Protein AF-A0A412HZV3-F1 (afdb_monomer_lite)

Sequence (545 aa):
MVMCNVIRYVNICVKTSKKTRLRAMALFFMLKNCYNSARKAYDFMKKQKYNVKDLTLAYFQKKSKLYRAGGYKYATPLKRSVADYQNHFFAFLMDINICLLPVYIWVIEFLLIMCGLIPPHFFDLLFYLMFALLFVSSVLLLAFFTARTNGQSFGYAMMDLKLVNRSKKEAMPLQLILRQALGFGLPLMILGFFFQVPGVIAWWVLNGIVVLITPNQQTLFDLIFGLVTVNEPDQDIRFEVKQEPEKEELTITPIDLHIRSNYSDDGYYDVEELFKQAKENKLEVISITDHNCARANAAAMRFSSLYNIQYIPGVEIDAQYKRMRVRILGYYIDWTNEVFEVLEQNSLKREKELSMERVQKFENYSGIRIDVNSLISNSRFQTITPNEITKMVFHNERTRLLPFVKKYIDGCESESVAMARFESDVFGKNGPCYVKASYPSAQAVINAIHNAGGIAVLSSWHLDYISDEVLEEIVDLGMDGVECFSNDIHEQTVAAALKIVSQRKLFVSCGSDYHGPTKPKYHMGVSNCPQKALPLVRILTKAAK

Secondary structure (DSSP, 8-state):
-HHHHHHHHHHHHHSS-TTSHHHHHHHHHHHHHH-S-HHHHHHHHHHS---HHHHHHHHHHHHHHHIIIIIHHH-EEPPS-HHHHHHHHHHHHHHHHHHTHHHHHHHHHHHHHHTTSS-GGGHHHHHHHHHHHHHIIIIIIHHHHHHHTTS--HHHHHTTEEEEETTSSBPPHHHHHHHHIIIIIHHHHHHHHHHHHHHHHHHHHHHHHHHHHSTT---HHHHHHTEEEEEPPP--------PPP--------SEEEEE--TTSSS--S-HHHHHHHHHHTT-SEEEE--BT--THHHHHHHHHHHHT-EE--EEEEEEEETTEEEEEEEES--TTSHHHHHHHHHHHHHHHHHHHHHHHHHHHHH-PPP-HHHHHTT-TT----HHHHHHHHHH-HHHHTSHHHHHHHHHSSSHHHHHHHHHHHHHSTT-TT-------BHHHHHHHHHHTT-EEEE-STTGGGS-HHHHHHHHTTT--EEEEE-SS--HHHHHHHHHHHHHHT-EEEE---B-GGGSTT--TT-----TTTHHHHHHHTT---

pLDDT: mean 85.68, std 16.93, range [24.67, 98.44]

Structure (mmCIF, N/CA/C/O backbone):
data_AF-A0A412HZV3-F1
#
_entry.id   AF-A0A412HZV3-F1
#
loop_
_atom_site.group_PDB
_atom_site.id
_atom_site.type_symbol
_atom_site.label_atom_id
_atom_site.label_alt_id
_atom_site.label_comp_id
_atom_site.label_asym_id
_atom_site.label_entity_id
_atom_site.label_seq_id
_atom_site.pdbx_PDB_ins_code
_atom_site.Cartn_x
_atom_site.Cartn_y
_atom_site.Cartn_z
_atom_site.occupancy
_atom_site.B_iso_or_equiv
_atom_site.auth_seq_id
_atom_site.auth_comp_id
_atom_site.auth_asym_id
_atom_site.auth_atom_id
_atom_site.pdbx_PDB_model_num
ATOM 1 N N . MET A 1 1 ? 58.756 2.452 -15.375 1.00 31.48 1 MET A N 1
ATOM 2 C CA . MET A 1 1 ? 57.759 2.442 -14.274 1.00 31.48 1 MET A CA 1
ATOM 3 C C . MET A 1 1 ? 56.375 1.925 -14.695 1.00 31.48 1 MET A C 1
ATOM 5 O O . MET A 1 1 ? 55.764 1.202 -13.922 1.00 31.48 1 MET A O 1
ATOM 9 N N . VAL A 1 2 ? 55.903 2.193 -15.922 1.00 28.59 2 VAL A N 1
ATOM 10 C CA . VAL A 1 2 ? 54.612 1.680 -16.444 1.00 28.59 2 VAL A CA 1
ATOM 11 C C . VAL A 1 2 ? 54.657 0.179 -16.795 1.00 28.59 2 VAL A C 1
ATOM 13 O O . VAL A 1 2 ? 53.720 -0.550 -16.486 1.00 28.59 2 VAL A O 1
ATOM 16 N N . MET A 1 3 ? 55.784 -0.332 -17.303 1.00 24.67 3 MET A N 1
ATOM 17 C CA . MET A 1 3 ? 55.954 -1.766 -17.615 1.00 24.67 3 MET A CA 1
ATOM 18 C C . MET A 1 3 ? 55.964 -2.673 -16.363 1.00 24.67 3 MET A C 1
ATOM 20 O O . MET A 1 3 ? 55.422 -3.774 -16.397 1.00 24.67 3 MET A O 1
ATOM 24 N N . CYS A 1 4 ? 56.467 -2.185 -15.217 1.00 26.58 4 CYS A N 1
ATOM 25 C CA . CYS A 1 4 ? 56.384 -2.907 -13.935 1.00 26.58 4 CYS A CA 1
ATOM 26 C C . CYS A 1 4 ? 54.949 -3.004 -13.397 1.00 26.58 4 CYS A C 1
ATOM 28 O O . CYS A 1 4 ? 54.614 -3.983 -12.731 1.00 26.58 4 CYS A O 1
ATOM 30 N N . ASN A 1 5 ? 54.087 -2.030 -13.710 1.00 32.56 5 ASN A N 1
ATOM 31 C CA . ASN A 1 5 ? 52.671 -2.092 -13.350 1.00 32.56 5 ASN A CA 1
ATOM 32 C C . ASN A 1 5 ? 51.910 -3.066 -14.256 1.00 32.56 5 ASN A C 1
ATOM 34 O O . ASN A 1 5 ? 51.100 -3.831 -13.750 1.00 32.56 5 ASN A O 1
ATOM 38 N N . VAL A 1 6 ? 52.240 -3.152 -15.547 1.00 32.84 6 VAL A N 1
ATOM 39 C CA . VAL A 1 6 ? 51.644 -4.154 -16.449 1.00 32.84 6 VAL A CA 1
ATOM 40 C C . VAL A 1 6 ? 52.010 -5.586 -16.018 1.00 32.84 6 VAL A C 1
ATOM 42 O O . VAL A 1 6 ? 51.132 -6.441 -15.933 1.00 32.84 6 VAL A O 1
ATOM 45 N N . ILE A 1 7 ? 53.262 -5.844 -15.618 1.00 29.97 7 ILE A N 1
ATOM 46 C CA . ILE A 1 7 ? 53.707 -7.172 -15.143 1.00 29.97 7 ILE A CA 1
ATOM 47 C C . ILE A 1 7 ? 53.114 -7.528 -13.762 1.00 29.97 7 ILE A C 1
ATOM 49 O O . ILE A 1 7 ? 52.729 -8.679 -13.532 1.00 29.97 7 ILE A O 1
ATOM 53 N N . ARG A 1 8 ? 52.944 -6.555 -12.848 1.00 31.34 8 ARG A N 1
ATOM 54 C CA . ARG A 1 8 ? 52.188 -6.768 -11.592 1.00 31.34 8 ARG A CA 1
ATOM 55 C C . ARG A 1 8 ? 50.710 -7.087 -11.852 1.00 31.34 8 ARG A C 1
ATOM 57 O O . ARG A 1 8 ? 50.146 -7.914 -11.141 1.00 31.34 8 ARG A O 1
ATOM 64 N N . TYR A 1 9 ? 50.103 -6.491 -12.878 1.00 37.16 9 TYR A N 1
ATOM 65 C CA . TYR A 1 9 ? 48.701 -6.719 -13.245 1.00 37.16 9 TYR A CA 1
ATOM 66 C C . TYR A 1 9 ? 48.462 -8.068 -13.941 1.00 37.16 9 TYR A C 1
ATOM 68 O O . TYR A 1 9 ? 47.462 -8.729 -13.651 1.00 37.16 9 TYR A O 1
ATOM 76 N N . VAL A 1 10 ? 49.400 -8.545 -14.768 1.00 33.38 10 VAL A N 1
ATOM 77 C CA . VAL A 1 10 ? 49.342 -9.911 -15.320 1.00 33.38 10 VAL A CA 1
ATOM 78 C C . VAL A 1 10 ? 49.437 -10.952 -14.193 1.00 33.38 10 VAL A C 1
ATOM 80 O O . VAL A 1 10 ? 48.640 -11.889 -14.161 1.00 33.38 10 VAL A O 1
ATOM 83 N N . ASN A 1 11 ? 50.303 -10.745 -13.193 1.00 29.62 11 ASN A N 1
ATOM 84 C CA . ASN A 1 11 ? 50.452 -11.667 -12.057 1.00 29.62 11 ASN A CA 1
ATOM 85 C C . ASN A 1 11 ? 49.219 -11.757 -11.133 1.00 29.62 11 ASN A C 1
ATOM 87 O O . ASN A 1 11 ? 48.955 -12.819 -10.567 1.00 29.62 11 ASN A O 1
ATOM 91 N N . ILE A 1 12 ? 48.421 -10.692 -11.005 1.00 36.28 12 ILE A N 1
ATOM 92 C CA . ILE A 1 12 ? 47.151 -10.726 -10.251 1.00 36.28 12 ILE A CA 1
ATOM 93 C C . ILE A 1 12 ? 46.069 -11.489 -11.037 1.00 36.28 12 ILE A C 1
ATOM 95 O O . ILE A 1 12 ? 45.281 -12.240 -10.458 1.00 36.28 12 ILE A O 1
ATOM 99 N N . CYS A 1 13 ? 46.074 -11.376 -12.368 1.00 31.48 13 CYS A N 1
ATOM 100 C CA . CYS A 1 13 ? 45.132 -12.070 -13.249 1.00 31.48 13 CYS A CA 1
ATOM 101 C C . CYS A 1 13 ? 45.421 -13.581 -13.389 1.00 31.48 13 CYS A C 1
ATOM 103 O O . CYS A 1 13 ? 44.547 -14.350 -13.796 1.00 31.48 13 CYS A O 1
ATOM 105 N N . VAL A 1 14 ? 46.634 -14.034 -13.047 1.00 33.56 14 VAL A N 1
ATOM 106 C CA . VAL A 1 14 ? 47.045 -15.453 -13.067 1.00 33.56 14 VAL A CA 1
ATOM 107 C C . VAL A 1 14 ? 46.611 -16.216 -11.802 1.00 33.56 14 VAL A C 1
ATOM 109 O O . VAL A 1 14 ? 46.405 -17.423 -11.872 1.00 33.56 14 VAL A O 1
ATOM 112 N N . LYS A 1 15 ? 46.376 -15.537 -10.668 1.00 32.62 15 LYS A N 1
ATOM 113 C CA . LYS A 1 15 ? 46.031 -16.180 -9.378 1.00 32.62 15 LYS A CA 1
ATOM 114 C C . LYS A 1 15 ? 44.536 -16.381 -9.097 1.00 32.62 15 LYS A C 1
ATOM 116 O O . LYS A 1 15 ? 44.182 -16.854 -8.022 1.00 32.62 15 LYS A O 1
ATOM 121 N N . THR A 1 16 ? 43.644 -16.052 -10.027 1.00 37.28 16 THR A N 1
ATOM 122 C CA . THR A 1 16 ? 42.193 -16.221 -9.837 1.00 37.28 16 THR A CA 1
ATOM 123 C C . THR A 1 16 ? 41.596 -17.166 -10.876 1.00 37.28 16 THR A C 1
ATOM 125 O O . THR A 1 16 ? 41.964 -17.160 -12.049 1.00 37.28 16 THR A O 1
ATOM 128 N N . SER A 1 17 ? 40.700 -18.035 -10.401 1.00 36.22 17 SER A N 1
ATOM 129 C CA . SER A 1 17 ? 40.124 -19.172 -11.130 1.00 36.22 17 SER A CA 1
ATOM 130 C C . SER A 1 17 ? 39.562 -18.804 -12.515 1.00 36.22 17 SER A C 1
ATOM 132 O O . SER A 1 17 ? 39.002 -17.720 -12.723 1.00 36.22 17 SER A O 1
ATOM 134 N N . LYS A 1 18 ? 39.671 -19.765 -13.449 1.00 31.02 18 LYS A N 1
ATOM 135 C CA . LYS A 1 18 ? 39.331 -19.687 -14.886 1.00 31.02 18 LYS A CA 1
ATOM 136 C C . LYS A 1 18 ? 37.928 -19.135 -15.211 1.00 31.02 18 LYS A C 1
ATOM 138 O O . LYS A 1 18 ? 37.718 -18.689 -16.332 1.00 31.02 18 LYS A O 1
ATOM 143 N N . LYS A 1 19 ? 36.981 -19.078 -14.263 1.00 31.69 19 LYS A N 1
ATOM 144 C CA . LYS A 1 19 ? 35.624 -18.515 -14.473 1.00 31.69 19 LYS A CA 1
ATOM 145 C C . LYS A 1 19 ? 35.520 -16.979 -14.351 1.00 31.69 19 LYS A C 1
ATOM 147 O O . LYS A 1 19 ? 34.432 -16.434 -14.527 1.00 31.69 19 LYS A O 1
ATOM 152 N N . THR A 1 20 ? 36.619 -16.268 -14.075 1.00 38.88 20 THR A N 1
ATOM 153 C CA . THR A 1 20 ? 36.569 -14.877 -13.560 1.00 38.88 20 THR A CA 1
ATOM 154 C C . THR A 1 20 ? 37.148 -13.800 -14.487 1.00 38.88 20 THR A C 1
ATOM 156 O O . THR A 1 20 ? 37.222 -12.641 -14.095 1.00 38.88 20 THR A O 1
ATOM 159 N N . ARG A 1 21 ? 37.541 -14.123 -15.727 1.00 35.66 21 ARG A N 1
ATOM 160 C CA . ARG A 1 21 ? 38.202 -13.139 -16.614 1.00 35.66 21 ARG A CA 1
ATOM 161 C C . ARG A 1 21 ? 37.239 -12.286 -17.450 1.00 35.66 21 ARG A C 1
ATOM 163 O O . ARG A 1 21 ? 37.454 -11.087 -17.560 1.00 35.66 21 ARG A O 1
ATOM 170 N N . LEU A 1 22 ? 36.120 -12.842 -17.928 1.00 33.34 22 LEU A N 1
ATOM 171 C CA . LEU A 1 22 ? 35.105 -12.065 -18.668 1.00 33.34 22 LEU A CA 1
ATOM 172 C C . LEU A 1 22 ? 34.253 -11.159 -17.757 1.00 33.34 22 LEU A C 1
ATOM 174 O O . LEU A 1 22 ? 33.789 -10.103 -18.175 1.00 33.34 22 LEU A O 1
ATOM 178 N N . ARG A 1 23 ? 34.073 -11.550 -16.486 1.00 32.81 23 ARG A N 1
ATOM 179 C CA . ARG A 1 23 ? 33.327 -10.770 -15.480 1.00 32.81 23 ARG A CA 1
ATOM 180 C C . ARG A 1 23 ? 34.082 -9.522 -15.009 1.00 32.81 23 ARG A C 1
ATOM 182 O O . ARG A 1 23 ? 33.443 -8.585 -14.550 1.00 32.81 23 ARG A O 1
ATOM 189 N N . ALA A 1 24 ? 35.410 -9.493 -15.144 1.00 35.69 24 ALA A N 1
ATOM 190 C CA . ALA A 1 24 ? 36.260 -8.415 -14.643 1.00 35.69 24 ALA A CA 1
ATOM 191 C C . ALA A 1 24 ? 36.187 -7.128 -15.483 1.00 35.69 24 ALA A C 1
ATOM 193 O O . ALA A 1 24 ? 36.292 -6.051 -14.911 1.00 35.69 24 ALA A O 1
ATOM 194 N N . MET A 1 25 ? 35.955 -7.206 -16.800 1.00 38.62 25 MET A N 1
ATOM 195 C CA . MET A 1 25 ? 35.870 -6.003 -17.648 1.00 38.62 25 MET A CA 1
ATOM 196 C C . MET A 1 25 ? 34.631 -5.160 -17.329 1.00 38.62 25 MET A C 1
ATOM 198 O O . MET A 1 25 ? 34.763 -3.968 -17.085 1.00 38.62 25 MET A O 1
ATOM 202 N N . ALA A 1 26 ? 33.446 -5.772 -17.233 1.00 38.16 26 ALA A N 1
ATOM 203 C CA . ALA A 1 26 ? 32.222 -5.067 -16.829 1.00 38.16 26 ALA A CA 1
ATOM 204 C C . ALA A 1 26 ? 32.288 -4.555 -15.374 1.00 38.16 26 ALA A C 1
ATOM 206 O O . ALA A 1 26 ? 31.787 -3.474 -15.075 1.00 38.16 26 ALA A O 1
ATOM 207 N N . LEU A 1 27 ? 32.963 -5.295 -14.480 1.00 41.41 27 LEU A N 1
ATOM 208 C CA . LEU A 1 27 ? 33.243 -4.848 -13.109 1.00 41.41 27 LEU A CA 1
ATOM 209 C C . LEU A 1 27 ? 34.178 -3.632 -13.084 1.00 41.41 27 LEU A C 1
ATOM 211 O O . LEU A 1 27 ? 33.978 -2.730 -12.279 1.00 41.41 27 LEU A O 1
ATOM 215 N N . PHE A 1 28 ? 35.184 -3.597 -13.961 1.00 47.75 28 PHE A N 1
ATOM 216 C CA . PHE A 1 28 ? 36.145 -2.501 -14.071 1.00 47.75 28 PHE A CA 1
ATOM 217 C C . PHE A 1 28 ? 35.470 -1.189 -14.503 1.00 47.75 28 PHE A C 1
ATOM 219 O O . PHE A 1 28 ? 35.767 -0.145 -13.923 1.00 47.75 28 PHE A O 1
ATOM 226 N N . PHE A 1 29 ? 34.504 -1.258 -15.431 1.00 48.72 29 PHE A N 1
ATOM 227 C CA . PHE A 1 29 ? 33.713 -0.105 -15.893 1.00 48.72 29 PHE A CA 1
ATOM 228 C C . PHE A 1 29 ? 32.952 0.606 -14.766 1.00 48.72 29 PHE A C 1
ATOM 230 O O . PHE A 1 29 ? 32.913 1.832 -14.738 1.00 48.72 29 PHE A O 1
ATOM 237 N N . MET A 1 30 ? 32.377 -0.137 -13.815 1.00 47.22 30 MET A N 1
ATOM 238 C CA . MET A 1 30 ? 31.709 0.468 -12.654 1.00 47.22 30 MET A CA 1
ATOM 239 C C . MET A 1 30 ? 32.682 0.835 -11.530 1.00 47.22 30 MET A C 1
ATOM 241 O O . MET A 1 30 ? 32.474 1.815 -10.820 1.00 47.22 30 MET A O 1
ATOM 245 N N . LEU A 1 31 ? 33.759 0.069 -11.353 1.00 46.72 31 LEU A N 1
ATOM 246 C CA . LEU A 1 31 ? 34.661 0.226 -10.214 1.00 46.72 31 LEU A CA 1
ATOM 247 C C . LEU A 1 31 ? 35.575 1.443 -10.286 1.00 46.72 31 LEU A C 1
ATOM 249 O O . LEU A 1 31 ? 35.911 1.976 -9.235 1.00 46.72 31 LEU A O 1
ATOM 253 N N . LYS A 1 32 ? 35.967 1.893 -11.481 1.00 50.25 32 LYS A N 1
ATOM 254 C CA . LYS A 1 32 ? 36.816 3.085 -11.627 1.00 50.25 32 LYS A CA 1
ATOM 255 C C . LYS A 1 32 ? 36.067 4.375 -11.259 1.00 50.25 32 LYS A C 1
ATOM 257 O O . LYS A 1 32 ? 36.674 5.270 -10.685 1.00 50.25 32 LYS A O 1
ATOM 262 N N . ASN A 1 33 ? 34.761 4.434 -11.541 1.00 47.31 33 ASN A N 1
ATOM 263 C CA . ASN A 1 33 ? 33.985 5.679 -11.493 1.00 47.31 33 ASN A CA 1
ATOM 264 C C . ASN A 1 33 ? 32.917 5.737 -10.383 1.00 47.31 33 ASN A C 1
ATOM 266 O O . ASN A 1 33 ? 32.420 6.823 -10.109 1.00 47.31 33 ASN A O 1
ATOM 270 N N . CYS A 1 34 ? 32.546 4.618 -9.741 1.00 47.19 34 CYS A N 1
ATOM 271 C CA . CYS A 1 34 ? 31.547 4.626 -8.656 1.00 47.19 34 CYS A CA 1
ATOM 272 C C . CYS A 1 34 ? 32.130 4.545 -7.243 1.00 47.19 34 CYS A C 1
ATOM 274 O O . CYS A 1 34 ? 31.454 4.920 -6.286 1.00 47.19 34 CYS A O 1
ATOM 276 N N . TYR A 1 35 ? 33.350 4.023 -7.081 1.00 47.31 35 TYR A N 1
ATOM 277 C CA . TYR A 1 35 ? 33.979 3.863 -5.771 1.00 47.31 35 TYR A CA 1
ATOM 278 C C . TYR A 1 35 ? 35.492 4.030 -5.867 1.00 47.31 35 TYR A C 1
ATOM 280 O O . TYR A 1 35 ? 36.152 3.321 -6.614 1.00 47.31 35 TYR A O 1
ATOM 288 N N . ASN A 1 36 ? 36.072 4.845 -4.985 1.00 45.28 36 ASN A N 1
ATOM 289 C CA . ASN A 1 36 ? 37.529 5.013 -4.872 1.00 45.28 36 ASN A CA 1
ATOM 290 C C . ASN A 1 36 ? 38.302 3.709 -4.551 1.00 45.28 36 ASN A C 1
ATOM 292 O O . ASN A 1 36 ? 39.529 3.729 -4.484 1.00 45.28 36 ASN A O 1
ATOM 296 N N . SER A 1 37 ? 37.628 2.575 -4.294 1.00 47.72 37 SER A N 1
ATOM 297 C CA . SER A 1 37 ? 38.289 1.284 -4.077 1.00 47.72 37 SER A CA 1
ATOM 298 C C . SER A 1 37 ? 37.475 0.090 -4.592 1.00 47.72 37 SER A C 1
ATOM 300 O O . SER A 1 37 ? 36.277 -0.038 -4.328 1.00 47.72 37 SER A O 1
ATOM 302 N N . ALA A 1 38 ? 38.167 -0.850 -5.250 1.00 45.38 38 ALA A N 1
ATOM 303 C CA . ALA A 1 38 ? 37.602 -2.111 -5.742 1.00 45.38 38 ALA A CA 1
ATOM 304 C C . ALA A 1 38 ? 36.963 -2.971 -4.634 1.00 45.38 38 ALA A C 1
ATOM 306 O O . ALA A 1 38 ? 36.001 -3.700 -4.872 1.00 45.38 38 ALA A O 1
ATOM 307 N N . ARG A 1 39 ? 37.475 -2.853 -3.402 1.00 46.28 39 ARG A N 1
ATOM 308 C CA . ARG A 1 39 ? 36.991 -3.587 -2.227 1.00 46.28 39 ARG A CA 1
ATOM 309 C C . ARG A 1 39 ? 35.613 -3.096 -1.779 1.00 46.28 39 ARG A C 1
ATOM 311 O O . ARG A 1 39 ? 34.745 -3.916 -1.509 1.00 46.28 39 ARG A O 1
ATOM 318 N N . LYS A 1 40 ? 35.379 -1.776 -1.793 1.00 54.09 40 LYS A N 1
ATOM 319 C CA . LYS A 1 40 ? 34.092 -1.184 -1.391 1.00 54.09 40 LYS A CA 1
ATOM 320 C C . LYS A 1 40 ? 32.944 -1.616 -2.298 1.00 54.09 40 LYS A C 1
ATOM 322 O O . LYS A 1 40 ? 31.882 -1.958 -1.787 1.00 54.09 40 LYS A O 1
ATOM 327 N N . ALA A 1 41 ? 33.148 -1.663 -3.615 1.00 52.53 41 ALA A N 1
ATOM 328 C CA . ALA A 1 41 ? 32.062 -2.100 -4.490 1.00 52.53 41 ALA A CA 1
ATOM 329 C C . ALA A 1 41 ? 31.889 -3.625 -4.540 1.00 52.53 41 ALA A C 1
ATOM 331 O O . ALA A 1 41 ? 30.773 -4.092 -4.748 1.00 52.53 41 ALA A O 1
ATOM 332 N N . TYR A 1 42 ? 32.943 -4.412 -4.292 1.00 53.44 42 TYR A N 1
ATOM 333 C CA . TYR A 1 42 ? 32.786 -5.853 -4.065 1.00 53.44 42 TYR A CA 1
ATOM 334 C C . TYR A 1 42 ? 31.926 -6.133 -2.823 1.00 53.44 42 TYR A C 1
ATOM 336 O O . TYR A 1 42 ? 30.986 -6.924 -2.891 1.00 53.44 42 TYR A O 1
ATOM 344 N N . ASP A 1 43 ? 32.190 -5.435 -1.715 1.00 54.34 43 ASP A N 1
ATOM 345 C CA . ASP A 1 43 ? 31.413 -5.570 -0.479 1.00 54.34 43 ASP A CA 1
ATOM 346 C C . ASP A 1 43 ? 29.965 -5.064 -0.642 1.00 54.34 43 ASP A C 1
ATOM 348 O O . ASP A 1 43 ? 29.042 -5.680 -0.111 1.00 54.34 43 ASP A O 1
ATOM 352 N N . PHE A 1 44 ? 29.740 -4.006 -1.432 1.00 57.22 44 PHE A N 1
ATOM 353 C CA . PHE A 1 44 ? 28.403 -3.533 -1.826 1.00 57.22 44 PHE A CA 1
ATOM 354 C C . PHE A 1 44 ? 27.625 -4.594 -2.624 1.00 57.22 44 PHE A C 1
ATOM 356 O O . PHE A 1 44 ? 26.505 -4.943 -2.254 1.00 57.22 44 PHE A O 1
ATOM 363 N N . MET A 1 45 ? 28.238 -5.174 -3.665 1.00 53.28 45 MET A N 1
ATOM 364 C CA . MET A 1 45 ? 27.613 -6.234 -4.472 1.00 53.28 45 MET A CA 1
ATOM 365 C C . MET A 1 45 ? 27.358 -7.515 -3.673 1.00 53.28 45 MET A C 1
ATOM 367 O O . MET A 1 45 ? 26.431 -8.256 -3.976 1.00 53.28 45 MET A O 1
ATOM 371 N N . LYS A 1 46 ? 28.176 -7.795 -2.653 1.00 53.88 46 LYS A N 1
ATOM 372 C CA . LYS A 1 46 ? 27.963 -8.937 -1.758 1.00 53.88 46 LYS A CA 1
ATOM 373 C C . LYS A 1 46 ? 26.815 -8.689 -0.772 1.00 53.88 46 LYS A C 1
ATOM 375 O O . LYS A 1 46 ? 26.127 -9.638 -0.407 1.00 53.88 46 LYS A O 1
ATOM 380 N N . LYS A 1 47 ? 26.619 -7.440 -0.332 1.00 57.00 47 LYS A N 1
ATOM 381 C CA . LYS A 1 47 ? 25.564 -7.051 0.618 1.00 57.00 47 LYS A CA 1
ATOM 382 C C . LYS A 1 47 ? 24.182 -6.917 -0.021 1.00 57.00 47 LYS A C 1
ATOM 384 O O . LYS A 1 47 ? 23.199 -7.175 0.664 1.00 57.00 47 LYS A O 1
ATOM 389 N N . GLN A 1 48 ? 24.084 -6.532 -1.293 1.00 55.56 48 GLN A N 1
ATOM 390 C CA . GLN A 1 48 ? 22.793 -6.355 -1.963 1.00 55.56 48 GLN A CA 1
ATOM 391 C C . GLN A 1 48 ? 22.596 -7.344 -3.115 1.00 55.56 48 GLN A C 1
ATOM 393 O O . GLN A 1 48 ? 23.466 -7.508 -3.964 1.00 55.56 48 GLN A O 1
ATOM 398 N N . LYS A 1 49 ? 21.414 -7.973 -3.177 1.00 55.56 49 LYS A N 1
ATOM 399 C CA . LYS A 1 49 ? 20.991 -8.935 -4.217 1.00 55.56 49 LYS A CA 1
ATOM 400 C C . LYS A 1 49 ? 20.755 -8.293 -5.605 1.00 55.56 49 LYS A C 1
ATOM 402 O O . LYS A 1 49 ? 19.915 -8.772 -6.361 1.00 55.56 49 LYS A O 1
ATOM 407 N N . TYR A 1 50 ? 21.449 -7.217 -5.970 1.00 56.62 50 TYR A N 1
ATOM 408 C CA . TYR A 1 50 ? 21.278 -6.597 -7.287 1.00 56.62 50 TYR A CA 1
ATOM 409 C C . TYR A 1 50 ? 22.099 -7.320 -8.358 1.00 56.62 50 TYR A C 1
ATOM 411 O O . TYR A 1 50 ? 23.269 -7.656 -8.167 1.00 56.62 50 TYR A O 1
ATOM 419 N N . ASN A 1 51 ? 21.487 -7.548 -9.519 1.00 63.91 51 ASN A N 1
ATOM 420 C CA . ASN A 1 51 ? 22.161 -8.115 -10.679 1.00 63.91 51 ASN A CA 1
ATOM 421 C C . ASN A 1 51 ? 23.124 -7.077 -11.290 1.00 63.91 51 ASN A C 1
ATOM 423 O O . ASN A 1 51 ? 22.764 -5.917 -11.489 1.00 63.91 51 ASN A O 1
ATOM 427 N N . VAL A 1 52 ? 24.346 -7.493 -11.643 1.00 61.88 52 VAL A N 1
ATOM 428 C CA . VAL A 1 52 ? 25.390 -6.626 -12.233 1.00 61.88 52 VAL A CA 1
ATOM 429 C C . VAL A 1 52 ? 24.894 -5.907 -13.494 1.00 61.88 52 VAL A C 1
ATOM 431 O O . VAL A 1 52 ? 25.266 -4.758 -13.743 1.00 61.88 52 VAL A O 1
ATOM 434 N N . LYS A 1 53 ? 24.036 -6.574 -14.277 1.00 63.66 53 LYS A N 1
ATOM 435 C CA . LYS A 1 53 ? 23.418 -6.004 -15.481 1.00 63.66 53 LYS A CA 1
ATOM 436 C C . LYS A 1 53 ? 22.555 -4.781 -15.158 1.00 63.66 53 LYS A C 1
ATOM 438 O O . LYS A 1 53 ? 22.686 -3.763 -15.834 1.00 63.66 53 LYS A O 1
ATOM 443 N N . ASP A 1 54 ? 21.742 -4.867 -14.110 1.00 65.19 54 ASP A N 1
ATOM 444 C CA . ASP A 1 54 ? 20.805 -3.807 -13.726 1.00 65.19 54 ASP A CA 1
ATOM 445 C C . ASP A 1 54 ? 21.556 -2.596 -13.172 1.00 65.19 54 ASP A C 1
ATOM 447 O O . ASP A 1 54 ? 21.252 -1.460 -13.526 1.00 65.19 54 ASP A O 1
ATOM 451 N N . LEU A 1 55 ? 22.614 -2.836 -12.390 1.00 67.69 55 LEU A N 1
ATOM 452 C CA . LEU A 1 55 ? 23.456 -1.770 -11.846 1.00 67.69 55 LEU A CA 1
ATOM 453 C C . LEU A 1 55 ? 24.236 -1.035 -12.949 1.00 67.69 55 LEU A C 1
ATOM 455 O O . LEU A 1 55 ? 24.307 0.194 -12.956 1.00 67.69 55 LEU A O 1
ATOM 459 N N . THR A 1 56 ? 24.763 -1.779 -13.926 1.00 66.06 56 THR A N 1
ATOM 460 C CA . THR A 1 56 ? 25.469 -1.195 -15.079 1.00 66.06 56 THR A CA 1
ATOM 461 C C . THR A 1 56 ? 24.510 -0.359 -15.925 1.00 66.06 56 THR A C 1
ATOM 463 O O . THR A 1 56 ? 24.837 0.757 -16.325 1.00 66.06 56 THR A O 1
ATOM 466 N N . LEU A 1 57 ? 23.294 -0.859 -16.160 1.00 66.81 57 LEU A N 1
ATOM 467 C CA . LEU A 1 57 ? 22.266 -0.111 -16.875 1.00 66.81 57 LEU A CA 1
ATOM 468 C C . LEU A 1 57 ? 21.867 1.168 -16.119 1.00 66.81 57 LEU A C 1
ATOM 470 O O . LEU A 1 57 ? 21.797 2.236 -16.729 1.00 66.81 57 LEU A O 1
ATOM 474 N N . ALA A 1 58 ? 21.666 1.077 -14.802 1.00 69.69 58 ALA A N 1
ATOM 475 C CA . ALA A 1 58 ? 21.338 2.214 -13.948 1.00 69.69 58 ALA A CA 1
ATOM 476 C C . ALA A 1 58 ? 22.444 3.282 -13.955 1.00 69.69 58 ALA A C 1
ATOM 478 O O . ALA A 1 58 ? 22.140 4.475 -14.013 1.00 69.69 58 ALA A O 1
ATOM 479 N N . TYR A 1 59 ? 23.718 2.871 -13.973 1.00 76.88 59 TYR A N 1
ATOM 480 C CA . TYR A 1 59 ? 24.860 3.781 -14.092 1.00 76.88 59 TYR A CA 1
ATOM 481 C C . TYR A 1 59 ? 24.785 4.610 -15.376 1.00 76.88 59 TYR A C 1
ATOM 483 O O . TYR A 1 59 ? 24.757 5.840 -15.318 1.00 76.88 59 TYR A O 1
ATOM 491 N N . PHE A 1 60 ? 24.682 3.953 -16.537 1.00 73.31 60 PHE A N 1
ATOM 492 C CA . PHE A 1 60 ? 24.631 4.650 -17.827 1.00 73.31 60 PHE A CA 1
ATOM 493 C C . PHE A 1 60 ? 23.384 5.534 -17.962 1.00 73.31 60 PHE A C 1
ATOM 495 O O . PHE A 1 60 ? 23.462 6.637 -18.507 1.00 73.31 60 PHE A O 1
ATOM 502 N N . GLN A 1 61 ? 22.245 5.103 -17.415 1.00 76.50 61 GLN A N 1
ATOM 503 C CA . GLN A 1 61 ? 21.033 5.922 -17.362 1.00 76.50 61 GLN A CA 1
ATOM 504 C C . GLN A 1 61 ? 21.221 7.173 -16.499 1.00 76.50 61 GLN A C 1
ATOM 506 O O . GLN A 1 61 ? 20.859 8.274 -16.922 1.00 76.50 61 GLN A O 1
ATOM 511 N N . LYS A 1 62 ? 21.811 7.032 -15.307 1.00 80.88 62 LYS A N 1
ATOM 512 C CA . LYS A 1 62 ? 22.091 8.159 -14.411 1.00 80.88 62 LYS A CA 1
ATOM 513 C C . LYS A 1 62 ? 23.089 9.129 -15.044 1.00 80.88 62 LYS A C 1
ATOM 515 O O . LYS A 1 62 ? 22.824 10.330 -15.041 1.00 80.88 62 LYS A O 1
ATOM 520 N N . LYS A 1 63 ? 24.167 8.617 -15.646 1.00 81.50 63 LYS A N 1
ATOM 521 C CA . LYS A 1 63 ? 25.179 9.407 -16.362 1.00 81.50 63 LYS A CA 1
ATOM 522 C C . LYS A 1 63 ? 24.557 10.203 -17.515 1.00 81.50 63 LYS A C 1
ATOM 524 O O . LYS A 1 63 ? 24.715 11.418 -17.586 1.00 81.50 63 LYS A O 1
ATOM 529 N N . SER A 1 64 ? 23.735 9.563 -18.351 1.00 81.88 64 SER A N 1
ATOM 530 C CA . SER A 1 64 ? 22.993 10.244 -19.426 1.00 81.88 64 SER A CA 1
ATOM 531 C C . SER A 1 64 ? 22.012 11.302 -18.894 1.00 81.88 64 SER A C 1
ATOM 533 O O . SER A 1 64 ? 21.943 12.408 -19.434 1.00 81.88 64 SER A O 1
ATOM 535 N N . LYS A 1 65 ? 21.304 11.029 -17.787 1.00 84.69 65 LYS A N 1
ATOM 536 C CA . LYS A 1 65 ? 20.407 12.009 -17.148 1.00 84.69 65 LYS A CA 1
ATOM 537 C C . LYS A 1 65 ? 21.167 13.257 -16.687 1.00 84.69 65 LYS A C 1
ATOM 539 O O . LYS A 1 65 ? 20.715 14.369 -16.953 1.00 84.69 65 LYS A O 1
ATOM 544 N N . LEU A 1 66 ? 22.320 13.084 -16.039 1.00 82.31 66 LEU A N 1
ATOM 545 C CA . LEU A 1 66 ? 23.176 14.195 -15.612 1.00 82.31 66 LEU A CA 1
ATOM 546 C C . LEU A 1 66 ? 23.746 14.968 -16.811 1.00 82.31 66 LEU A C 1
ATOM 548 O O . LEU A 1 66 ? 23.784 16.200 -16.799 1.00 82.31 66 LEU A O 1
ATOM 552 N N . TYR A 1 67 ? 24.114 14.266 -17.885 1.00 85.25 67 TYR A N 1
ATOM 553 C CA . TYR A 1 67 ? 24.563 14.894 -19.125 1.00 85.25 67 TYR A CA 1
ATOM 554 C C . TYR A 1 67 ? 23.486 15.810 -19.730 1.00 85.25 67 TYR A C 1
ATOM 556 O O . TYR A 1 67 ? 23.771 16.958 -20.080 1.00 85.25 67 TYR A O 1
ATOM 564 N N . ARG A 1 68 ? 22.227 15.350 -19.785 1.00 85.00 68 ARG A N 1
ATOM 565 C CA . ARG A 1 68 ? 21.077 16.148 -20.256 1.00 85.00 68 ARG A CA 1
ATOM 566 C C . ARG A 1 68 ? 20.747 17.325 -19.335 1.00 85.00 68 ARG A C 1
ATOM 568 O O . ARG A 1 68 ? 20.353 18.376 -19.831 1.00 85.00 68 ARG A O 1
ATOM 575 N N . ALA A 1 69 ? 20.947 17.171 -18.025 1.00 83.69 69 ALA A N 1
ATOM 576 C CA . ALA A 1 69 ? 20.687 18.213 -17.029 1.00 83.69 69 ALA A CA 1
ATOM 577 C C . ALA A 1 69 ? 21.678 19.396 -17.080 1.00 83.69 69 ALA A C 1
ATOM 579 O O . ALA A 1 69 ? 21.442 20.417 -16.442 1.00 83.69 69 ALA A O 1
ATOM 580 N N . GLY A 1 70 ? 22.768 19.297 -17.849 1.00 81.25 70 GLY A N 1
ATOM 581 C CA . GLY A 1 70 ? 23.711 20.407 -18.021 1.00 81.25 70 GLY A CA 1
ATOM 582 C C . GLY A 1 70 ? 25.113 20.012 -18.479 1.00 81.25 70 GLY A C 1
ATOM 583 O O . GLY A 1 70 ? 25.860 20.884 -18.919 1.00 81.25 70 GLY A O 1
ATOM 584 N N . GLY A 1 71 ? 25.468 18.723 -18.446 1.00 83.19 71 GLY A N 1
ATOM 585 C CA . GLY A 1 71 ? 26.794 18.232 -18.846 1.00 83.19 71 GLY A CA 1
ATOM 586 C C . GLY A 1 71 ? 27.207 18.596 -20.278 1.00 83.19 71 GLY A C 1
ATOM 587 O O . GLY A 1 71 ? 28.373 18.904 -20.511 1.00 83.19 71 GLY A O 1
ATOM 588 N N . TYR A 1 72 ? 26.264 18.677 -21.224 1.00 88.19 72 TYR A N 1
ATOM 589 C CA . TYR A 1 72 ? 26.561 19.084 -22.609 1.00 88.19 72 TYR A CA 1
ATOM 590 C C . TYR A 1 72 ? 27.181 20.487 -22.733 1.00 88.19 72 TYR A C 1
ATOM 592 O O . TYR A 1 72 ? 27.910 20.752 -23.690 1.00 88.19 72 TYR A O 1
ATOM 600 N N . LYS A 1 73 ? 26.925 21.389 -21.773 1.00 87.38 73 LYS A N 1
ATOM 601 C CA . LYS A 1 73 ? 27.514 22.739 -21.758 1.00 87.38 73 LYS A CA 1
ATOM 602 C C . LYS A 1 73 ? 29.015 22.700 -21.460 1.00 87.38 73 LYS A C 1
ATOM 604 O O . LYS A 1 73 ? 29.762 23.509 -22.001 1.00 87.38 73 LYS A O 1
ATOM 609 N N . TYR A 1 74 ? 29.437 21.740 -20.639 1.00 85.56 74 TYR A N 1
ATOM 610 C CA . TYR A 1 74 ? 30.815 21.577 -20.171 1.00 85.56 74 TYR A CA 1
ATOM 611 C C . TYR A 1 74 ? 31.617 20.566 -20.997 1.00 85.56 74 TYR A C 1
ATOM 613 O O . TYR A 1 74 ? 32.839 20.526 -20.898 1.00 85.56 74 TYR A O 1
ATOM 621 N N . ALA A 1 75 ? 30.952 19.777 -21.843 1.00 89.38 75 ALA A N 1
ATOM 622 C CA . ALA A 1 75 ? 31.618 18.860 -22.757 1.00 89.38 75 ALA A CA 1
ATOM 623 C C . ALA A 1 75 ? 32.511 19.621 -23.753 1.00 89.38 75 ALA A C 1
ATOM 625 O O . ALA A 1 75 ? 32.098 20.616 -24.371 1.00 89.38 75 ALA A O 1
ATOM 626 N N . THR A 1 76 ? 33.741 19.146 -23.938 1.00 91.81 76 THR A N 1
ATOM 627 C CA . THR A 1 76 ? 34.721 19.784 -24.830 1.00 91.81 76 THR A CA 1
ATOM 628 C C . THR A 1 76 ? 35.027 18.878 -26.022 1.00 91.81 76 THR A C 1
ATOM 630 O O . THR A 1 76 ? 35.342 17.710 -25.815 1.00 91.81 76 THR A O 1
ATOM 633 N N . PRO A 1 77 ? 34.915 19.366 -27.274 1.00 94.06 77 PRO A N 1
ATOM 634 C CA . PRO A 1 77 ? 35.391 18.622 -28.438 1.00 94.06 77 PRO A CA 1
ATOM 635 C C . PRO A 1 77 ? 36.876 18.295 -28.308 1.00 94.06 77 PRO A C 1
ATOM 637 O O . PRO A 1 77 ? 37.629 19.084 -27.726 1.00 94.06 77 PRO A O 1
ATOM 640 N N . LEU A 1 78 ? 37.284 17.153 -28.862 1.00 94.00 78 LEU A N 1
ATOM 641 C CA . LEU A 1 78 ? 38.694 16.770 -28.892 1.00 94.00 78 LEU A CA 1
ATOM 642 C C . LEU A 1 78 ? 39.494 17.828 -29.646 1.00 94.00 78 LEU A C 1
ATOM 644 O O . LEU A 1 78 ? 39.039 18.361 -30.656 1.00 94.00 78 LEU A O 1
ATOM 648 N N . LYS A 1 79 ? 40.697 18.125 -29.165 1.00 92.88 79 LYS A N 1
ATOM 649 C CA . LYS A 1 79 ? 41.617 19.058 -29.816 1.00 92.88 79 LYS A CA 1
ATOM 650 C C . LYS A 1 79 ? 42.698 18.270 -30.541 1.00 92.88 79 LYS A C 1
ATOM 652 O O . LYS A 1 79 ? 42.886 17.080 -30.307 1.00 92.88 79 LYS A O 1
ATOM 657 N N . ARG A 1 80 ? 43.496 18.938 -31.372 1.00 92.38 80 ARG A N 1
ATOM 658 C CA . ARG A 1 80 ? 44.726 18.353 -31.935 1.00 92.38 80 ARG A CA 1
ATOM 659 C C . ARG A 1 80 ? 45.857 18.324 -30.898 1.00 92.38 80 ARG A C 1
ATOM 661 O O . ARG A 1 80 ? 46.924 18.889 -31.113 1.00 92.38 80 ARG A O 1
ATOM 668 N N . SER A 1 81 ? 45.587 17.722 -29.743 1.00 91.88 81 SER A N 1
ATOM 669 C CA . SER A 1 81 ? 46.537 17.536 -28.651 1.00 91.88 81 SER A CA 1
ATOM 670 C C . SER A 1 81 ? 47.019 16.087 -28.621 1.00 91.88 81 SER A C 1
ATOM 672 O O . SER A 1 81 ? 46.283 15.170 -28.986 1.00 91.88 81 SER A O 1
ATOM 674 N N . VAL A 1 82 ? 48.256 15.865 -28.169 1.00 89.12 82 VAL A N 1
ATOM 675 C CA . VAL A 1 82 ? 48.820 14.508 -28.050 1.00 89.12 82 VAL A CA 1
ATOM 676 C C . VAL A 1 82 ? 47.959 13.635 -27.130 1.00 89.12 82 VAL A C 1
ATOM 678 O O . VAL A 1 82 ? 47.719 12.476 -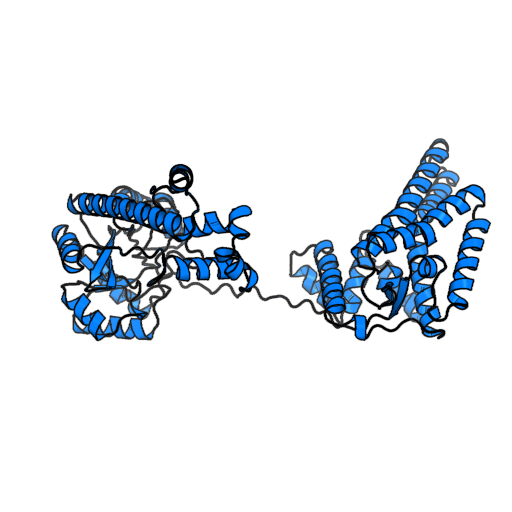27.449 1.00 89.12 82 VAL A O 1
ATOM 681 N N . ALA A 1 83 ? 47.445 14.202 -26.035 1.00 86.06 83 ALA A N 1
ATOM 682 C CA . ALA A 1 83 ? 46.597 13.489 -25.083 1.00 86.06 83 ALA A CA 1
ATOM 683 C C . ALA A 1 83 ? 45.261 13.049 -25.705 1.00 86.06 83 ALA A C 1
ATOM 685 O O . ALA A 1 83 ? 44.895 11.880 -25.596 1.00 86.06 83 ALA A O 1
ATOM 686 N N . ASP A 1 84 ? 44.565 13.945 -26.414 1.00 90.56 84 ASP A N 1
ATOM 687 C CA . ASP A 1 84 ? 43.295 13.601 -27.065 1.00 90.56 84 ASP A CA 1
ATOM 688 C C . ASP A 1 84 ? 43.508 12.546 -28.162 1.00 90.56 84 ASP A C 1
ATOM 690 O O . ASP A 1 84 ? 42.720 11.610 -28.270 1.00 90.56 84 ASP A O 1
ATOM 694 N N . TYR A 1 85 ? 44.592 12.646 -28.946 1.00 91.75 85 TYR A N 1
ATOM 695 C CA . TYR A 1 85 ? 44.927 11.627 -29.950 1.00 91.75 85 TYR A CA 1
ATOM 696 C C . TYR A 1 85 ? 45.216 10.265 -29.325 1.00 91.75 85 TYR A C 1
ATOM 698 O O . TYR A 1 85 ? 44.756 9.248 -29.840 1.00 91.75 85 TYR A O 1
ATOM 706 N N . GLN A 1 86 ? 45.956 10.228 -28.214 1.00 91.00 86 GLN A N 1
ATOM 707 C CA . GLN A 1 86 ? 46.231 8.987 -27.495 1.00 91.00 86 GLN A CA 1
ATOM 708 C C . GLN A 1 86 ? 44.940 8.358 -26.973 1.00 91.00 86 GLN A C 1
ATOM 710 O O . GLN A 1 86 ? 44.689 7.186 -27.245 1.00 91.00 86 GLN A O 1
ATOM 715 N N . ASN A 1 87 ? 44.097 9.130 -26.286 1.00 88.12 87 ASN A N 1
ATOM 716 C CA . ASN A 1 87 ? 42.826 8.642 -25.749 1.00 88.12 87 ASN A CA 1
ATOM 717 C C . ASN A 1 87 ? 41.912 8.126 -26.865 1.00 88.12 87 ASN A C 1
ATOM 719 O O . ASN A 1 87 ? 41.362 7.029 -26.768 1.00 88.12 87 ASN A O 1
ATOM 723 N N . HIS A 1 88 ? 41.794 8.875 -27.961 1.00 93.50 88 HIS A N 1
ATOM 724 C CA . HIS A 1 88 ? 40.955 8.480 -29.084 1.00 93.50 88 HIS A CA 1
ATOM 725 C C . HIS A 1 88 ? 41.490 7.231 -29.803 1.00 93.50 88 HIS A C 1
ATOM 727 O O . HIS A 1 88 ? 40.721 6.322 -30.125 1.00 93.50 88 HIS A O 1
ATOM 733 N N . PHE A 1 89 ? 42.809 7.132 -29.992 1.00 92.38 89 PHE A N 1
ATOM 734 C CA . PHE A 1 89 ? 43.445 5.961 -30.592 1.00 92.38 89 PHE A CA 1
ATOM 735 C C . PHE A 1 89 ? 43.328 4.716 -29.703 1.00 92.38 89 PHE A C 1
ATOM 737 O O . PHE A 1 89 ? 42.992 3.639 -30.195 1.00 92.38 89 PHE A O 1
ATOM 744 N N . PHE A 1 90 ? 43.529 4.842 -28.388 1.00 89.38 90 PHE A N 1
ATOM 745 C CA . PHE A 1 90 ? 43.338 3.724 -27.461 1.00 89.38 90 PHE A CA 1
ATOM 746 C C . PHE A 1 90 ? 41.886 3.255 -27.418 1.00 89.38 90 PHE A C 1
ATOM 748 O O . PHE A 1 90 ? 41.646 2.048 -27.410 1.00 89.38 90 PHE A O 1
ATOM 755 N N . ALA A 1 91 ? 40.924 4.180 -27.450 1.00 88.81 91 ALA A N 1
ATOM 756 C CA . ALA A 1 91 ? 39.514 3.831 -27.548 1.00 88.81 91 ALA A CA 1
ATOM 757 C C . ALA A 1 91 ? 39.229 2.997 -28.812 1.00 88.81 91 ALA A C 1
ATOM 759 O O . ALA A 1 91 ? 38.615 1.933 -28.730 1.00 88.81 91 ALA A O 1
ATOM 760 N N . PHE A 1 92 ? 39.758 3.425 -29.960 1.00 92.31 92 PHE A N 1
ATOM 761 C CA . PHE A 1 92 ? 39.652 2.691 -31.222 1.00 92.31 92 PHE A CA 1
ATOM 762 C C . PHE A 1 92 ? 40.281 1.291 -31.155 1.00 92.31 92 PHE A C 1
ATOM 764 O O . PHE A 1 92 ? 39.646 0.313 -31.550 1.00 92.31 92 PHE A O 1
ATOM 771 N N . LEU A 1 93 ? 41.493 1.160 -30.606 1.00 90.69 93 LEU A N 1
ATOM 772 C CA . LEU A 1 93 ? 42.153 -0.141 -30.450 1.00 90.69 93 LEU A CA 1
ATOM 773 C C . LEU A 1 93 ? 41.362 -1.091 -29.542 1.00 90.69 93 LEU A C 1
ATOM 775 O O . LEU A 1 93 ? 41.298 -2.290 -29.819 1.00 90.69 93 LEU A O 1
ATOM 779 N N . MET A 1 94 ? 40.755 -0.585 -28.466 1.00 88.19 94 MET A N 1
ATOM 780 C CA . MET A 1 94 ? 39.907 -1.396 -27.587 1.00 88.19 94 MET A CA 1
ATOM 781 C C . MET A 1 94 ? 38.668 -1.910 -28.323 1.00 88.19 94 MET A C 1
ATOM 783 O O . MET A 1 94 ? 38.373 -3.105 -28.256 1.00 88.19 94 MET A O 1
ATOM 787 N N . ASP A 1 95 ? 37.982 -1.035 -29.061 1.00 90.50 95 ASP A N 1
ATOM 788 C CA . ASP A 1 95 ? 36.800 -1.408 -29.841 1.00 90.50 95 ASP A CA 1
ATOM 789 C C . ASP A 1 95 ? 37.146 -2.427 -30.942 1.00 90.50 95 ASP A C 1
ATOM 791 O O . ASP A 1 95 ? 36.430 -3.420 -31.100 1.00 90.50 95 ASP A O 1
ATOM 795 N N . ILE A 1 96 ? 38.284 -2.258 -31.633 1.00 90.31 96 ILE A N 1
ATOM 796 C CA . ILE A 1 96 ? 38.794 -3.244 -32.601 1.00 90.31 96 ILE A CA 1
ATOM 797 C C . ILE A 1 96 ? 38.966 -4.610 -31.950 1.00 90.31 96 ILE A C 1
ATOM 799 O O . ILE A 1 96 ? 38.496 -5.611 -32.487 1.00 90.31 96 ILE A O 1
ATOM 803 N N . ASN A 1 97 ? 39.645 -4.667 -30.805 1.00 90.00 97 ASN A N 1
ATOM 804 C CA . ASN A 1 97 ? 39.959 -5.938 -30.162 1.00 90.00 97 ASN A CA 1
ATOM 805 C C . ASN A 1 97 ? 38.699 -6.708 -29.763 1.00 90.00 97 ASN A C 1
ATOM 807 O O . ASN A 1 97 ? 38.677 -7.930 -29.881 1.00 90.00 97 ASN A O 1
ATOM 811 N N . ILE A 1 98 ? 37.645 -6.006 -29.337 1.00 86.94 98 ILE A N 1
ATOM 812 C CA . ILE A 1 98 ? 36.347 -6.619 -29.034 1.00 86.94 98 ILE A CA 1
ATOM 813 C C . ILE A 1 98 ? 35.701 -7.172 -30.306 1.00 86.94 98 ILE A C 1
ATOM 815 O O . ILE A 1 98 ? 35.185 -8.290 -30.304 1.00 86.94 98 ILE A O 1
ATOM 819 N N . CYS A 1 99 ? 35.753 -6.418 -31.403 1.00 89.81 99 CYS A N 1
ATOM 820 C CA . CYS A 1 99 ? 35.179 -6.852 -32.672 1.00 89.81 99 CYS A CA 1
ATOM 821 C C . CYS A 1 99 ? 35.904 -8.076 -33.246 1.00 89.81 99 CYS A C 1
ATOM 823 O O . CYS A 1 99 ? 35.244 -8.974 -33.760 1.00 89.81 99 CYS A O 1
ATOM 825 N N . LEU A 1 100 ? 37.232 -8.143 -33.106 1.00 91.25 100 LEU A N 1
ATOM 826 C CA . LEU A 1 100 ? 38.077 -9.224 -33.626 1.00 91.25 100 LEU A CA 1
ATOM 827 C C . LEU A 1 100 ? 38.141 -10.475 -32.733 1.00 91.25 100 LEU A C 1
ATOM 829 O O . LEU A 1 100 ? 38.809 -11.439 -33.103 1.00 91.25 100 LEU A O 1
ATOM 833 N N . LEU A 1 101 ? 37.431 -10.518 -31.599 1.00 91.00 101 LEU A N 1
ATOM 834 C CA . LEU A 1 101 ? 37.392 -11.707 -30.734 1.00 91.00 101 LEU A CA 1
ATOM 835 C C . LEU A 1 101 ? 37.084 -13.019 -31.488 1.00 91.00 101 LEU A C 1
ATOM 837 O O . LEU A 1 101 ? 37.781 -14.001 -31.228 1.00 91.00 101 LEU A O 1
ATOM 841 N N . PRO A 1 102 ? 36.121 -13.072 -32.433 1.00 92.94 102 PRO A N 1
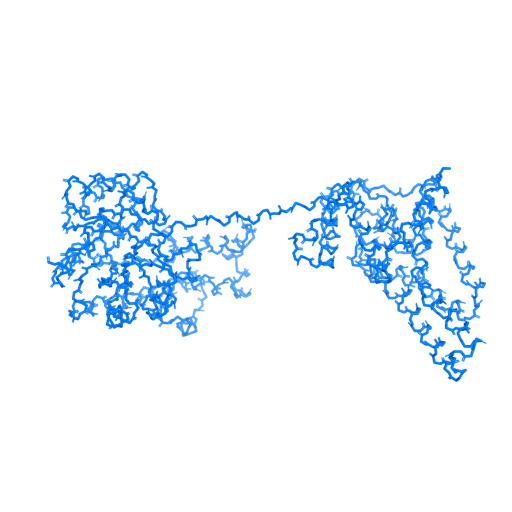ATOM 842 C CA . PRO A 1 102 ? 35.864 -14.285 -33.209 1.00 92.94 102 PRO A CA 1
ATOM 843 C C . PRO A 1 102 ? 37.064 -14.738 -34.048 1.00 92.94 102 PRO A C 1
ATOM 845 O O . PRO A 1 102 ? 37.304 -15.934 -34.158 1.00 92.94 102 PRO A O 1
ATOM 848 N N . VAL A 1 103 ? 37.862 -13.802 -34.575 1.00 90.25 103 VAL A N 1
ATOM 849 C CA . VAL A 1 103 ? 39.081 -14.119 -35.338 1.00 90.25 103 VAL A CA 1
ATOM 850 C C . VAL A 1 103 ? 40.130 -14.756 -34.430 1.00 90.25 103 VAL A C 1
ATOM 852 O O . VAL A 1 103 ? 40.757 -15.739 -34.811 1.00 90.25 103 VAL A O 1
ATOM 855 N N . TYR A 1 104 ? 40.302 -14.254 -33.204 1.00 90.44 104 TYR A N 1
ATOM 856 C CA . TYR A 1 104 ? 41.225 -14.870 -32.244 1.00 90.44 104 TYR A CA 1
ATOM 857 C C . TYR A 1 104 ? 40.803 -16.293 -31.860 1.00 90.44 104 TYR A C 1
ATOM 859 O O . TYR A 1 104 ? 41.659 -17.163 -31.711 1.00 90.44 104 TYR A O 1
ATOM 867 N N . ILE A 1 105 ? 39.496 -16.536 -31.720 1.00 89.62 105 ILE A N 1
ATOM 868 C CA . ILE A 1 105 ? 38.951 -17.878 -31.474 1.00 89.62 105 ILE A CA 1
ATOM 869 C C . ILE A 1 105 ? 39.243 -18.789 -32.668 1.00 89.62 105 ILE A C 1
ATOM 871 O O . ILE A 1 105 ? 39.766 -19.883 -32.474 1.00 89.62 105 ILE A O 1
ATOM 875 N N . TRP A 1 106 ? 39.018 -18.306 -33.889 1.00 90.38 106 TRP A N 1
ATOM 876 C CA . TRP A 1 106 ? 39.309 -19.058 -35.106 1.00 90.38 106 TRP A CA 1
ATOM 877 C C . TRP A 1 106 ? 40.789 -19.428 -35.239 1.00 90.38 106 TRP A C 1
ATOM 879 O O . TRP A 1 106 ? 41.101 -20.559 -35.593 1.00 90.38 106 TRP A O 1
ATOM 889 N N . VAL A 1 107 ? 41.718 -18.532 -34.884 1.00 90.44 107 VAL A N 1
ATOM 890 C CA . VAL A 1 107 ? 43.157 -18.859 -34.873 1.00 90.44 107 VAL A CA 1
ATOM 891 C C . VAL A 1 107 ? 43.449 -20.017 -33.912 1.00 90.44 107 VAL A C 1
ATOM 893 O O . VAL A 1 107 ? 44.241 -20.899 -34.235 1.00 90.44 107 VAL A O 1
ATOM 896 N N . ILE A 1 108 ? 42.803 -20.052 -32.744 1.00 91.44 108 ILE A N 1
ATOM 897 C CA . ILE A 1 108 ? 42.962 -21.151 -31.782 1.00 91.44 108 ILE A CA 1
ATOM 898 C C . ILE A 1 108 ? 42.369 -22.447 -32.345 1.00 91.44 108 ILE A C 1
ATOM 900 O O . ILE A 1 108 ? 43.025 -23.483 -32.295 1.00 91.44 108 ILE A O 1
ATOM 904 N N . GLU A 1 109 ? 41.160 -22.399 -32.899 1.00 89.62 109 GLU A N 1
ATOM 905 C CA . GLU A 1 109 ? 40.502 -23.556 -33.519 1.00 89.62 109 GLU A CA 1
ATOM 906 C C . GLU A 1 109 ? 41.325 -24.118 -34.682 1.00 89.62 109 GLU A C 1
ATOM 908 O O . GLU A 1 109 ? 41.534 -25.326 -34.764 1.00 89.62 109 GLU A O 1
ATOM 913 N N . PHE A 1 110 ? 41.883 -23.245 -35.519 1.00 89.56 110 PHE A N 1
ATOM 914 C CA . PHE A 1 110 ? 42.785 -23.614 -36.601 1.00 89.56 110 PHE A CA 1
ATOM 915 C C . PHE A 1 110 ? 44.027 -24.353 -36.085 1.00 89.56 110 PHE A C 1
ATOM 917 O O . PHE A 1 110 ? 44.378 -25.412 -36.603 1.00 89.56 110 PHE A O 1
ATOM 924 N N . LEU A 1 111 ? 44.660 -23.853 -35.018 1.00 92.94 111 LEU A N 1
ATOM 925 C CA . LEU A 1 111 ? 45.791 -24.538 -34.385 1.00 92.94 111 LEU A CA 1
ATOM 926 C C . LEU A 1 111 ? 45.391 -25.910 -33.817 1.00 92.94 111 LEU A C 1
ATOM 928 O O . LEU A 1 111 ? 46.162 -26.860 -33.921 1.00 92.94 111 LEU A O 1
ATOM 932 N N . LEU A 1 112 ? 44.187 -26.047 -33.253 1.00 93.25 112 LEU A N 1
ATOM 933 C CA . LEU A 1 112 ? 43.681 -27.331 -32.753 1.00 93.25 112 LEU A CA 1
ATOM 934 C C . LEU A 1 112 ? 43.436 -28.343 -33.883 1.00 93.25 112 LEU A C 1
ATOM 936 O O . LEU A 1 112 ? 43.709 -29.529 -33.694 1.00 93.25 112 LEU A O 1
ATOM 940 N N . ILE A 1 113 ? 42.979 -27.886 -35.054 1.00 91.81 113 ILE A N 1
ATOM 941 C CA . ILE A 1 113 ? 42.862 -28.721 -36.260 1.00 91.81 113 ILE A CA 1
ATOM 942 C C . ILE A 1 113 ? 44.252 -29.186 -36.712 1.00 91.81 113 ILE A C 1
ATOM 944 O O . ILE A 1 113 ? 44.455 -30.378 -36.937 1.00 91.81 113 ILE A O 1
ATOM 948 N N . MET A 1 114 ? 45.232 -28.278 -36.771 1.00 91.62 114 MET A N 1
ATOM 949 C CA . MET A 1 114 ? 46.614 -28.607 -37.154 1.00 91.62 114 MET A CA 1
ATOM 950 C C . MET A 1 114 ? 47.282 -29.601 -36.193 1.00 91.62 114 MET A C 1
ATOM 952 O O . MET A 1 114 ? 48.086 -30.427 -36.617 1.00 91.62 114 MET A O 1
ATOM 956 N N . CYS A 1 115 ? 46.922 -29.559 -34.909 1.00 95.06 115 CYS A N 1
ATOM 957 C CA . CYS A 1 115 ? 47.373 -30.516 -33.897 1.00 95.06 115 CYS A CA 1
ATOM 958 C C . CYS A 1 115 ? 46.605 -31.853 -33.915 1.00 95.06 115 CYS A C 1
ATOM 960 O O . CYS A 1 115 ? 46.883 -32.713 -33.081 1.00 95.06 115 CYS A O 1
ATOM 962 N N . GLY A 1 116 ? 45.621 -32.032 -34.804 1.00 91.75 116 GLY A N 1
ATOM 963 C CA . GLY A 1 116 ? 44.801 -33.245 -34.893 1.00 91.75 116 GLY A CA 1
ATOM 964 C C . GLY A 1 116 ? 43.785 -33.414 -33.757 1.00 91.75 116 GLY A C 1
ATOM 965 O O . GLY A 1 116 ? 43.226 -34.496 -33.595 1.00 91.75 116 GLY A O 1
ATOM 966 N N . LEU A 1 117 ? 43.534 -32.366 -32.965 1.00 93.19 117 LEU A N 1
ATOM 967 C CA . LEU A 1 117 ? 42.562 -32.388 -31.864 1.00 93.19 117 LEU A CA 1
ATOM 968 C C . LEU A 1 117 ? 41.125 -32.152 -32.349 1.00 93.19 117 LEU A C 1
ATOM 970 O O . LEU A 1 117 ? 40.178 -32.550 -31.673 1.00 93.19 117 LEU A O 1
ATOM 974 N N . ILE A 1 118 ? 40.962 -31.511 -33.510 1.00 91.56 118 ILE A N 1
ATOM 975 C CA . ILE A 1 118 ? 39.676 -31.295 -34.181 1.00 91.56 118 ILE A CA 1
ATOM 976 C C . ILE A 1 118 ? 39.746 -31.915 -35.585 1.00 91.56 118 ILE A C 1
ATOM 978 O O . ILE A 1 118 ? 40.696 -31.635 -36.320 1.00 91.56 118 ILE A O 1
ATOM 982 N N . PRO A 1 119 ? 38.759 -32.734 -35.994 1.00 93.38 119 PRO A N 1
ATOM 983 C CA . PRO A 1 119 ? 38.731 -33.308 -37.333 1.00 93.38 119 PRO A CA 1
ATOM 984 C C . PRO A 1 119 ? 38.708 -32.236 -38.447 1.00 93.38 119 PRO A C 1
ATOM 986 O O . PRO A 1 119 ? 37.908 -31.301 -38.362 1.00 93.38 119 PRO A O 1
ATOM 989 N N . PRO A 1 120 ? 39.490 -32.388 -39.537 1.00 90.81 120 PRO A N 1
ATOM 990 C CA . PRO A 1 120 ? 39.570 -31.389 -40.611 1.00 90.81 120 PRO A CA 1
ATOM 991 C C . PRO A 1 120 ? 38.247 -31.080 -41.327 1.00 90.81 120 PRO A C 1
ATOM 993 O O . PRO A 1 120 ? 38.082 -29.986 -41.854 1.00 90.81 120 PRO A O 1
ATOM 996 N N . HIS A 1 121 ? 37.275 -31.999 -41.320 1.00 91.81 121 HIS A N 1
ATOM 997 C CA . HIS A 1 121 ? 35.974 -31.781 -41.968 1.00 91.81 121 HIS A CA 1
ATOM 998 C C . HIS A 1 121 ? 35.114 -30.699 -41.286 1.00 91.81 121 HIS A C 1
ATOM 1000 O O . HIS A 1 121 ? 34.127 -30.255 -41.865 1.00 91.81 121 HIS A O 1
ATOM 1006 N N . PHE A 1 122 ? 35.476 -30.251 -40.077 1.00 89.06 122 PHE A N 1
ATOM 1007 C CA . PHE A 1 122 ? 34.829 -29.113 -39.417 1.00 89.06 122 PHE A CA 1
ATOM 1008 C C . PHE A 1 122 ? 35.347 -27.749 -39.892 1.00 89.06 122 PHE A C 1
ATOM 1010 O O . PHE A 1 122 ? 34.783 -26.731 -39.493 1.00 89.06 122 PHE A O 1
ATOM 1017 N N . PHE A 1 123 ? 36.394 -27.704 -40.725 1.00 87.44 123 PHE A N 1
ATOM 1018 C CA . PHE A 1 123 ? 37.045 -26.458 -41.135 1.00 87.44 123 PHE A CA 1
ATOM 1019 C C . PHE A 1 123 ? 36.064 -25.458 -41.762 1.00 87.44 123 PHE A C 1
ATOM 1021 O O . PHE A 1 123 ? 35.966 -24.325 -41.291 1.00 87.44 123 PHE A O 1
ATOM 1028 N N . ASP A 1 124 ? 35.286 -25.890 -42.760 1.00 88.00 124 ASP A N 1
ATOM 1029 C CA . ASP A 1 124 ? 34.338 -25.015 -43.461 1.00 88.00 124 ASP A CA 1
ATOM 1030 C C . ASP A 1 124 ? 33.255 -24.489 -42.514 1.00 88.00 124 ASP A C 1
ATOM 1032 O O . ASP A 1 124 ? 32.943 -23.297 -42.505 1.00 88.00 124 ASP A O 1
ATOM 1036 N N . LEU A 1 125 ? 32.720 -25.360 -41.653 1.00 90.88 125 LEU A N 1
ATOM 1037 C CA . LEU A 1 125 ? 31.706 -24.983 -40.670 1.00 90.88 125 LEU A CA 1
ATOM 1038 C C . LEU A 1 125 ? 32.232 -23.920 -39.696 1.00 90.88 125 LEU A C 1
ATOM 1040 O O . LEU A 1 125 ? 31.562 -22.913 -39.469 1.00 90.88 125 LEU A O 1
ATOM 1044 N N . LEU A 1 126 ? 33.422 -24.134 -39.126 1.00 88.94 126 LEU A N 1
ATOM 1045 C CA . LEU A 1 126 ? 34.040 -23.207 -38.173 1.00 88.94 126 LEU A CA 1
ATOM 1046 C C . LEU A 1 126 ? 34.419 -21.880 -38.838 1.00 88.94 126 LEU A C 1
ATOM 1048 O O . LEU A 1 126 ? 34.264 -20.820 -38.232 1.00 88.94 126 LEU A O 1
ATOM 1052 N N . PHE A 1 127 ? 34.835 -21.911 -40.104 1.00 88.50 127 PHE A N 1
ATOM 1053 C CA . PHE A 1 127 ? 35.100 -20.709 -40.886 1.00 88.50 127 PHE A CA 1
ATOM 1054 C C . PHE A 1 127 ? 33.838 -19.850 -41.078 1.00 88.50 127 PHE A C 1
ATOM 1056 O O . PHE A 1 127 ? 33.849 -18.654 -40.771 1.00 88.50 127 PHE A O 1
ATOM 1063 N N . TYR A 1 128 ? 32.721 -20.443 -41.514 1.00 90.88 128 TYR A N 1
ATOM 1064 C CA . TYR A 1 128 ? 31.461 -19.702 -41.660 1.00 90.88 128 TYR A CA 1
ATOM 1065 C C . TYR A 1 128 ? 30.894 -19.244 -40.312 1.00 90.88 128 TYR A C 1
ATOM 1067 O O . TYR A 1 128 ? 30.368 -18.132 -40.213 1.00 90.88 128 TYR A O 1
ATOM 1075 N N . LEU A 1 129 ? 31.044 -20.055 -39.260 1.00 92.00 129 LEU A N 1
ATOM 1076 C CA . LEU A 1 129 ? 30.660 -19.677 -37.902 1.00 92.00 129 LEU A CA 1
ATOM 1077 C C . LEU A 1 129 ? 31.462 -18.465 -37.414 1.00 92.00 129 LEU A C 1
ATOM 1079 O O . LEU A 1 129 ? 30.873 -17.517 -36.895 1.00 92.00 129 LEU A O 1
ATOM 1083 N N . MET A 1 130 ? 32.781 -18.452 -37.625 1.00 92.12 130 MET A N 1
ATOM 1084 C CA . MET A 1 130 ? 33.628 -17.299 -37.320 1.00 92.12 130 MET A CA 1
ATOM 1085 C C . MET A 1 130 ? 33.134 -16.056 -38.061 1.00 92.12 130 MET A C 1
ATOM 1087 O O . MET A 1 130 ? 32.988 -15.008 -37.436 1.00 92.12 130 MET A O 1
ATOM 1091 N N . PHE A 1 131 ? 32.854 -16.148 -39.363 1.00 90.75 131 PHE A N 1
ATOM 1092 C CA . PHE A 1 131 ? 32.404 -14.997 -40.151 1.00 90.75 131 PHE A CA 1
ATOM 1093 C C . PHE A 1 131 ? 31.044 -14.463 -39.674 1.00 90.75 131 PHE A C 1
ATOM 1095 O O . PHE A 1 131 ? 30.861 -13.251 -39.547 1.00 90.75 131 PHE A O 1
ATOM 1102 N N . ALA A 1 132 ? 30.109 -15.352 -39.326 1.00 93.00 132 ALA A N 1
ATOM 1103 C CA . ALA A 1 132 ? 28.829 -14.974 -38.732 1.00 93.00 132 ALA A CA 1
ATOM 1104 C C . ALA A 1 132 ? 29.012 -14.293 -37.364 1.00 93.00 132 ALA A C 1
ATOM 1106 O O . ALA A 1 132 ? 28.420 -13.245 -37.102 1.00 93.00 132 ALA A O 1
ATOM 1107 N N . LEU A 1 133 ? 29.872 -14.839 -36.500 1.00 93.25 133 LEU A N 1
ATOM 1108 C CA . LEU A 1 133 ? 30.193 -14.239 -35.205 1.00 93.25 133 LEU A CA 1
ATOM 1109 C C . LEU A 1 133 ? 30.905 -12.891 -35.359 1.00 93.25 133 LEU A C 1
ATOM 1111 O O . LEU A 1 133 ? 30.622 -11.973 -34.591 1.00 93.25 133 LEU A O 1
ATOM 1115 N N . LEU A 1 134 ? 31.780 -12.754 -36.357 1.00 92.75 134 LEU A N 1
ATOM 1116 C CA . LEU A 1 134 ? 32.466 -11.509 -36.691 1.00 92.7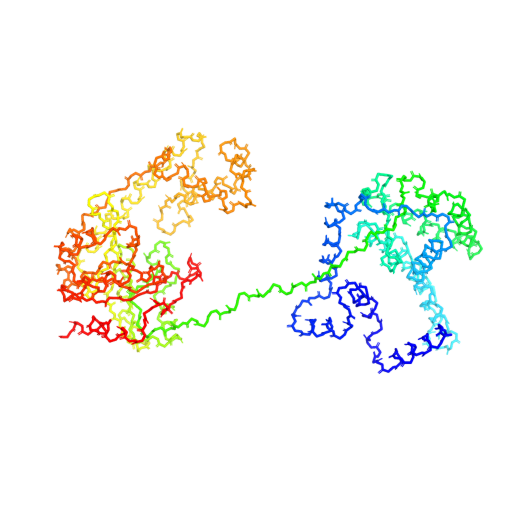5 134 LEU A CA 1
ATOM 1117 C C . LEU A 1 134 ? 31.480 -10.442 -37.174 1.00 92.75 134 LEU A C 1
ATOM 1119 O O . LEU A 1 134 ? 31.584 -9.285 -36.768 1.00 92.75 134 LEU A O 1
ATOM 1123 N N . PHE A 1 135 ? 30.482 -10.816 -37.977 1.00 94.38 135 PHE A N 1
ATOM 1124 C CA . PHE A 1 135 ? 29.396 -9.913 -38.356 1.00 94.38 135 PHE A CA 1
ATOM 1125 C C . PHE A 1 135 ? 28.619 -9.442 -37.121 1.00 94.38 135 PHE A C 1
ATOM 1127 O O . PHE A 1 135 ? 28.404 -8.244 -36.928 1.00 94.38 135 PHE A O 1
ATOM 1134 N N . VAL A 1 136 ? 28.246 -10.372 -36.236 1.00 93.44 136 VAL A N 1
ATOM 1135 C CA . VAL A 1 136 ? 27.515 -10.044 -35.006 1.00 93.44 136 VAL A CA 1
ATOM 1136 C C . VAL A 1 136 ? 28.338 -9.127 -34.098 1.00 93.44 136 VAL A C 1
ATOM 1138 O O . VAL A 1 136 ? 27.800 -8.140 -33.600 1.00 93.44 136 VAL A O 1
ATOM 1141 N N . SER A 1 137 ? 29.628 -9.400 -33.886 1.00 90.69 137 SER A N 1
ATOM 1142 C CA . SER A 1 137 ? 30.477 -8.588 -33.005 1.00 90.69 137 SER A CA 1
ATOM 1143 C C . SER A 1 137 ? 30.755 -7.193 -33.579 1.00 90.69 137 SER A C 1
ATOM 1145 O O . SER A 1 137 ? 30.655 -6.203 -32.852 1.00 90.69 137 SER A O 1
ATOM 1147 N N . SER A 1 138 ? 31.075 -7.102 -34.872 1.00 90.56 138 SER A N 1
ATOM 1148 C CA . SER A 1 138 ? 31.558 -5.865 -35.499 1.00 90.56 138 SER A CA 1
ATOM 1149 C C . SER A 1 138 ? 30.457 -4.958 -36.050 1.00 90.56 138 SER A C 1
ATOM 1151 O O . SER A 1 138 ? 30.586 -3.736 -35.975 1.00 90.56 138 SER A O 1
ATOM 1153 N N . VAL A 1 139 ? 29.365 -5.524 -36.576 1.00 93.31 139 VAL A N 1
ATOM 1154 C CA . VAL A 1 139 ? 28.267 -4.756 -37.188 1.00 93.31 139 VAL A CA 1
ATOM 1155 C C . VAL A 1 139 ? 27.144 -4.504 -36.187 1.00 93.31 139 VAL A C 1
ATOM 1157 O O . VAL A 1 139 ? 26.620 -3.394 -36.127 1.00 93.31 139 VAL A O 1
ATOM 1160 N N . LEU A 1 140 ? 26.774 -5.510 -35.387 1.00 92.38 140 LEU A N 1
ATOM 1161 C CA . LEU A 1 140 ? 25.595 -5.425 -34.518 1.00 92.38 140 LEU A CA 1
ATOM 1162 C C . LEU A 1 140 ? 25.945 -5.013 -33.088 1.00 92.38 140 LEU A C 1
ATOM 1164 O O . LEU A 1 140 ? 25.405 -4.032 -32.579 1.00 92.38 140 LEU A O 1
ATOM 1168 N N . LEU A 1 141 ? 26.845 -5.743 -32.427 1.00 89.75 141 LEU A N 1
ATOM 1169 C CA . LEU A 1 141 ? 27.096 -5.602 -30.993 1.00 89.75 141 LEU A CA 1
ATOM 1170 C C . LEU A 1 141 ? 27.650 -4.219 -30.645 1.00 89.75 141 LEU A C 1
ATOM 1172 O O . LEU A 1 141 ? 27.117 -3.560 -29.751 1.00 89.75 141 LEU A O 1
ATOM 1176 N N . LEU A 1 142 ? 28.670 -3.747 -31.368 1.00 88.69 142 LEU A N 1
ATOM 1177 C CA . LEU A 1 142 ? 29.256 -2.426 -31.128 1.00 88.69 142 LEU A CA 1
ATOM 1178 C C . LEU A 1 142 ? 28.256 -1.291 -31.410 1.00 88.69 142 LEU A C 1
ATOM 1180 O O . LEU A 1 142 ? 28.174 -0.325 -30.644 1.00 88.69 142 LEU A O 1
ATOM 1184 N N . ALA A 1 143 ? 27.466 -1.422 -32.479 1.00 91.62 143 ALA A N 1
ATOM 1185 C CA . ALA A 1 143 ? 26.456 -0.445 -32.874 1.00 91.62 143 ALA A CA 1
ATOM 1186 C C . ALA A 1 143 ? 25.322 -0.350 -31.844 1.00 91.62 143 ALA A C 1
ATOM 1188 O O . ALA A 1 143 ? 24.997 0.741 -31.369 1.00 91.62 143 ALA A O 1
ATOM 1189 N N . PHE A 1 144 ? 24.773 -1.496 -31.435 1.00 89.75 144 PHE A N 1
ATOM 1190 C CA . PHE A 1 144 ? 23.720 -1.565 -30.428 1.00 89.75 144 PHE A CA 1
ATOM 1191 C C . PHE A 1 144 ? 24.205 -1.064 -29.067 1.00 89.75 144 PHE A C 1
ATOM 1193 O O . PHE A 1 144 ? 23.509 -0.287 -28.414 1.00 89.75 144 PHE A O 1
ATOM 1200 N N . PHE A 1 145 ? 25.415 -1.454 -28.654 1.00 88.81 145 PHE A N 1
ATOM 1201 C CA . PHE A 1 145 ? 26.001 -0.993 -27.399 1.00 88.81 145 PHE A CA 1
ATOM 1202 C C . PHE A 1 145 ? 26.160 0.531 -27.385 1.00 88.81 145 PHE A C 1
ATOM 1204 O O . PHE A 1 145 ? 25.657 1.182 -26.472 1.00 88.81 145 PHE A O 1
ATOM 1211 N N . THR A 1 146 ? 26.754 1.104 -28.437 1.00 90.62 146 THR A N 1
ATOM 1212 C CA . THR A 1 146 ? 26.955 2.559 -28.560 1.00 90.62 146 THR A CA 1
ATOM 1213 C C . THR A 1 146 ? 25.629 3.326 -28.541 1.00 90.62 146 THR A C 1
ATOM 1215 O O . THR A 1 146 ? 25.534 4.394 -27.937 1.00 90.62 146 THR A O 1
ATOM 1218 N N . ALA A 1 147 ? 24.584 2.793 -29.178 1.00 91.06 147 ALA A N 1
ATOM 1219 C CA . ALA A 1 147 ? 23.258 3.401 -29.163 1.00 91.06 147 ALA A CA 1
ATOM 1220 C C . ALA A 1 147 ? 22.600 3.320 -27.778 1.00 91.06 147 ALA A C 1
ATOM 1222 O O . ALA A 1 147 ? 22.008 4.294 -27.314 1.00 91.06 147 ALA A O 1
ATOM 1223 N N . ARG A 1 148 ? 22.737 2.183 -27.085 1.00 87.69 148 ARG A N 1
ATOM 1224 C CA . ARG A 1 148 ? 22.139 1.961 -25.761 1.00 87.69 148 ARG A CA 1
ATOM 1225 C C . ARG A 1 148 ? 22.759 2.838 -24.674 1.00 87.69 148 ARG A C 1
ATOM 1227 O O . ARG A 1 148 ? 22.052 3.224 -23.743 1.00 87.69 148 ARG A O 1
ATOM 1234 N N . THR A 1 149 ? 24.046 3.152 -24.797 1.00 85.19 149 THR A N 1
ATOM 1235 C CA . THR A 1 149 ? 24.807 4.037 -23.898 1.00 85.19 149 THR A CA 1
ATOM 1236 C C . THR A 1 149 ? 24.766 5.510 -24.327 1.00 85.19 149 THR A C 1
ATOM 1238 O O . THR A 1 149 ? 25.462 6.339 -23.743 1.00 85.19 149 THR A O 1
ATOM 1241 N N . ASN A 1 150 ? 23.943 5.863 -25.324 1.00 89.44 150 ASN A N 1
ATOM 1242 C CA . ASN A 1 150 ? 23.793 7.222 -25.856 1.00 89.44 150 ASN A CA 1
ATOM 1243 C C . ASN A 1 150 ? 25.116 7.846 -26.347 1.00 89.44 150 ASN A C 1
ATOM 1245 O O . ASN A 1 150 ? 25.379 9.023 -26.097 1.00 89.44 150 ASN A O 1
ATOM 1249 N N . GLY A 1 151 ? 25.947 7.065 -27.044 1.00 89.88 151 GLY A N 1
ATOM 1250 C CA . GLY A 1 151 ? 27.150 7.554 -27.725 1.00 89.88 151 GLY A CA 1
ATOM 1251 C C . GLY A 1 151 ? 28.478 7.082 -27.135 1.00 89.88 151 GLY A C 1
ATOM 1252 O O . GLY A 1 151 ? 29.511 7.636 -27.501 1.00 89.88 151 GLY A O 1
ATOM 1253 N N . GLN A 1 152 ? 28.488 6.082 -26.246 1.00 89.62 152 GLN A N 1
ATOM 1254 C CA . GLN A 1 152 ? 29.728 5.516 -25.694 1.00 89.62 152 GLN A CA 1
ATOM 1255 C C . GLN A 1 152 ? 29.929 4.074 -26.172 1.00 89.62 152 GLN A C 1
ATOM 1257 O O . GLN A 1 152 ? 29.241 3.155 -25.728 1.00 89.62 152 GLN A O 1
ATOM 1262 N N . SER A 1 153 ? 30.889 3.854 -27.069 1.00 91.00 153 SER A N 1
ATOM 1263 C CA . SER A 1 153 ? 31.421 2.510 -27.318 1.00 91.00 153 SER A CA 1
ATOM 1264 C C . SER A 1 153 ? 32.201 1.995 -26.099 1.00 91.00 153 SER A C 1
ATOM 1266 O O . SER A 1 153 ? 32.373 2.714 -25.111 1.00 91.00 153 SER A O 1
ATOM 1268 N N . PHE A 1 154 ? 32.692 0.756 -26.146 1.00 85.19 154 PHE A N 1
ATOM 1269 C CA . PHE A 1 154 ? 33.485 0.203 -25.046 1.00 85.19 154 PHE A CA 1
ATOM 1270 C C . PHE A 1 154 ? 34.767 1.008 -24.823 1.00 85.19 154 PHE A C 1
ATOM 1272 O O . PHE A 1 154 ? 35.059 1.399 -23.694 1.00 85.19 154 PHE A O 1
ATOM 1279 N N . GLY A 1 155 ? 35.500 1.306 -25.893 1.00 85.56 155 GLY A N 1
ATOM 1280 C CA . GLY A 1 155 ? 36.695 2.137 -25.843 1.00 85.56 155 GLY A CA 1
ATOM 1281 C C . GLY A 1 155 ? 36.393 3.562 -25.393 1.00 85.56 155 GLY A C 1
ATOM 1282 O O . GLY A 1 155 ? 37.111 4.109 -24.559 1.00 85.56 155 GLY A O 1
ATOM 1283 N N . TYR A 1 156 ? 35.299 4.151 -25.884 1.00 90.44 156 TYR A N 1
ATOM 1284 C CA . TYR A 1 156 ? 34.916 5.517 -25.520 1.00 90.44 156 TYR A CA 1
ATOM 1285 C C . TYR A 1 156 ? 34.548 5.608 -24.037 1.00 90.44 156 TYR A C 1
ATOM 1287 O O . TYR A 1 156 ? 34.995 6.523 -23.355 1.00 90.44 156 TYR A O 1
ATOM 1295 N N . ALA A 1 157 ? 33.826 4.622 -23.502 1.00 83.75 157 ALA A N 1
ATOM 1296 C CA . ALA A 1 157 ? 33.517 4.555 -22.077 1.00 83.75 157 ALA A CA 1
ATOM 1297 C C . ALA A 1 157 ? 34.773 4.389 -21.194 1.00 83.75 157 ALA A C 1
ATOM 1299 O O . ALA A 1 157 ? 34.774 4.857 -20.062 1.00 83.75 157 ALA A O 1
ATOM 1300 N N . MET A 1 158 ? 35.843 3.751 -21.689 1.00 79.69 158 MET A N 1
ATOM 1301 C CA . MET A 1 158 ? 37.107 3.588 -20.947 1.00 79.69 158 MET A CA 1
ATOM 1302 C C . MET A 1 158 ? 37.975 4.848 -20.928 1.00 79.69 158 MET A C 1
ATOM 1304 O O . MET A 1 158 ? 38.771 5.026 -20.003 1.00 79.69 158 MET A O 1
ATOM 1308 N N . MET A 1 159 ? 37.847 5.670 -21.969 1.00 84.69 159 MET A N 1
ATOM 1309 C CA . MET A 1 159 ? 38.624 6.893 -22.186 1.00 84.69 159 MET A CA 1
ATOM 1310 C C . MET A 1 159 ? 37.824 8.163 -21.863 1.00 84.69 159 MET A C 1
ATOM 1312 O O . MET A 1 159 ? 38.269 9.255 -22.196 1.00 84.69 159 MET A O 1
ATOM 1316 N N . ASP A 1 160 ? 36.642 8.015 -21.253 1.00 84.94 160 ASP A N 1
ATOM 1317 C CA . ASP A 1 160 ? 35.726 9.105 -20.889 1.00 84.94 160 ASP A CA 1
ATOM 1318 C C . ASP A 1 160 ? 35.326 10.003 -22.087 1.00 84.94 160 ASP A C 1
ATOM 1320 O O . ASP A 1 160 ? 35.083 11.207 -21.979 1.00 84.94 160 ASP A O 1
ATOM 1324 N N . LEU A 1 161 ? 35.201 9.367 -23.257 1.00 90.12 161 LEU A N 1
ATOM 1325 C CA . LEU A 1 161 ? 34.769 9.971 -24.514 1.00 90.12 161 LEU A CA 1
ATOM 1326 C C . LEU A 1 161 ? 33.282 9.707 -24.774 1.00 90.12 161 LEU A C 1
ATOM 1328 O O . LEU A 1 161 ? 32.700 8.721 -24.307 1.00 90.12 161 LEU A O 1
ATOM 1332 N N . LYS A 1 162 ? 32.656 10.570 -25.578 1.00 92.44 162 LYS A N 1
ATOM 1333 C CA . LYS A 1 162 ? 31.264 10.404 -26.016 1.00 92.44 162 LYS A CA 1
ATOM 1334 C C . LYS A 1 162 ? 31.040 10.968 -27.418 1.00 92.44 162 LYS A C 1
ATOM 1336 O O . LYS A 1 162 ? 31.537 12.043 -27.743 1.00 92.44 162 LYS A O 1
ATOM 1341 N N . LEU A 1 163 ? 30.261 10.261 -28.235 1.00 94.75 163 LEU A N 1
ATOM 1342 C CA . LEU A 1 163 ? 29.740 10.760 -29.509 1.00 94.75 163 LEU A CA 1
ATOM 1343 C C . LEU A 1 163 ? 28.470 11.569 -29.273 1.00 94.75 163 LEU A C 1
ATOM 1345 O O . LEU A 1 163 ? 27.492 11.079 -28.707 1.00 94.75 163 LEU A O 1
ATOM 1349 N N . VAL A 1 164 ? 28.478 12.805 -29.752 1.00 94.56 164 VAL A N 1
ATOM 1350 C CA . VAL A 1 164 ? 27.361 13.743 -29.636 1.00 94.56 164 VAL A CA 1
ATOM 1351 C C . VAL A 1 164 ? 27.118 14.442 -30.966 1.00 94.56 164 VAL A C 1
ATOM 1353 O O . VAL A 1 164 ? 27.934 14.364 -31.881 1.00 94.56 164 VAL A O 1
ATOM 1356 N N . ASN A 1 165 ? 25.984 15.123 -31.101 1.00 93.81 165 ASN A N 1
ATOM 1357 C CA . ASN A 1 165 ? 25.734 15.953 -32.276 1.00 93.81 165 ASN A CA 1
ATOM 1358 C C . ASN A 1 165 ? 26.592 17.236 -32.254 1.00 93.81 165 ASN A C 1
ATOM 1360 O O . ASN A 1 165 ? 27.236 17.557 -31.253 1.00 93.81 165 ASN A O 1
ATOM 1364 N N . ARG A 1 166 ? 26.565 18.024 -33.338 1.00 89.94 166 ARG A N 1
ATOM 1365 C CA . ARG A 1 166 ? 27.312 19.301 -33.434 1.00 89.94 166 ARG A CA 1
ATOM 1366 C C . ARG A 1 166 ? 27.025 20.293 -32.299 1.00 89.94 166 ARG A C 1
ATOM 1368 O O . ARG A 1 166 ? 27.895 21.080 -31.945 1.00 89.94 166 ARG A O 1
ATOM 1375 N N . SER A 1 167 ? 25.831 20.251 -31.709 1.00 89.88 167 SER A N 1
ATOM 1376 C CA . SER A 1 167 ? 25.438 21.091 -30.568 1.00 89.88 167 SER A CA 1
ATOM 1377 C C . SER A 1 167 ? 25.841 20.502 -29.210 1.00 89.88 167 SER A C 1
ATOM 1379 O O . SER A 1 167 ? 25.394 21.003 -28.179 1.00 89.88 167 SER A O 1
ATOM 1381 N N . LYS A 1 168 ? 26.647 19.431 -29.197 1.00 91.44 168 LYS A N 1
ATOM 1382 C CA . LYS A 1 168 ? 27.058 18.653 -28.018 1.00 91.44 168 LYS A CA 1
ATOM 1383 C C . LYS A 1 168 ? 25.909 17.964 -27.277 1.00 91.44 168 LYS A C 1
ATOM 1385 O O . LYS A 1 168 ? 26.103 17.430 -26.194 1.00 91.44 168 LYS A O 1
ATOM 1390 N N . LYS A 1 169 ? 24.699 17.956 -27.836 1.00 91.38 169 LYS A N 1
ATOM 1391 C CA . LYS A 1 169 ? 23.571 17.200 -27.281 1.00 91.38 169 LYS A CA 1
ATOM 1392 C C . LYS A 1 169 ? 23.663 15.747 -27.742 1.00 91.38 169 LYS A C 1
ATOM 1394 O O . LYS A 1 169 ? 24.332 15.439 -28.727 1.00 91.38 169 LYS A O 1
ATOM 1399 N N . GLU A 1 170 ? 22.983 14.854 -27.031 1.00 92.12 170 GLU A N 1
ATOM 1400 C CA . GLU A 1 170 ? 22.970 13.435 -27.394 1.00 92.12 170 GLU A CA 1
ATOM 1401 C C . GLU A 1 170 ? 22.495 13.241 -28.841 1.00 92.12 170 GLU A C 1
ATOM 1403 O O . GLU A 1 170 ? 21.530 13.867 -29.290 1.00 92.12 170 GLU A O 1
ATOM 1408 N N . ALA A 1 171 ? 23.231 12.412 -29.582 1.00 92.88 171 ALA A N 1
ATOM 1409 C CA . ALA A 1 171 ? 22.914 12.082 -30.962 1.00 92.88 171 ALA A CA 1
ATOM 1410 C C . ALA A 1 171 ? 21.740 11.099 -31.036 1.00 92.88 171 ALA A C 1
ATOM 1412 O O . ALA A 1 171 ? 21.463 10.365 -30.085 1.00 92.88 171 ALA A O 1
ATOM 1413 N N . MET A 1 172 ? 21.058 11.059 -32.182 1.00 92.94 172 MET A N 1
ATOM 1414 C CA . MET A 1 172 ? 19.967 10.105 -32.368 1.00 92.94 172 MET A CA 1
ATOM 1415 C C . MET A 1 172 ? 20.515 8.668 -32.380 1.00 92.94 172 MET A C 1
ATOM 1417 O O . MET A 1 172 ? 21.525 8.420 -33.046 1.00 92.94 172 MET A O 1
ATOM 1421 N N . PRO A 1 173 ? 19.845 7.693 -31.734 1.00 93.06 173 PRO A N 1
ATOM 1422 C CA . PRO A 1 173 ? 20.311 6.305 -31.693 1.00 93.06 173 PRO A CA 1
ATOM 1423 C C . PRO A 1 173 ? 20.605 5.718 -33.077 1.00 93.06 173 PRO A C 1
ATOM 1425 O O . PRO A 1 173 ? 21.625 5.062 -33.265 1.00 93.06 173 PRO A O 1
ATOM 1428 N N . LEU A 1 174 ? 19.763 6.020 -34.071 1.00 93.12 174 LEU A N 1
ATOM 1429 C CA . LEU A 1 174 ? 19.956 5.558 -35.446 1.00 93.12 174 LEU A CA 1
ATOM 1430 C C . LEU A 1 174 ? 21.257 6.091 -36.071 1.00 93.12 174 LEU A C 1
ATOM 1432 O O . LEU A 1 174 ? 21.953 5.339 -36.746 1.00 93.12 174 LEU A O 1
ATOM 1436 N N . GLN A 1 175 ? 21.625 7.352 -35.813 1.00 93.69 175 GLN A N 1
ATOM 1437 C CA . GLN A 1 175 ? 22.884 7.928 -36.306 1.00 93.69 175 GLN A CA 1
ATOM 1438 C C . GLN A 1 175 ? 24.095 7.215 -35.702 1.00 93.69 175 GLN A C 1
ATOM 1440 O O . GLN A 1 175 ? 25.064 6.951 -36.405 1.00 93.69 175 GLN A O 1
ATOM 1445 N N . LEU A 1 176 ? 24.028 6.862 -34.415 1.00 94.62 176 LEU A N 1
ATOM 1446 C CA . LEU A 1 176 ? 25.089 6.122 -33.731 1.00 94.62 176 LEU A CA 1
ATOM 1447 C C . LEU A 1 176 ? 25.236 4.699 -34.286 1.00 94.62 176 LEU A C 1
ATOM 1449 O O . LEU A 1 176 ? 26.357 4.251 -34.522 1.00 94.62 176 LEU A O 1
ATOM 1453 N N . ILE A 1 177 ? 24.116 4.012 -34.540 1.00 94.81 177 ILE A N 1
ATOM 1454 C CA . ILE A 1 177 ? 24.109 2.673 -35.148 1.00 94.81 177 ILE A CA 1
ATOM 1455 C C . ILE A 1 177 ? 24.739 2.725 -36.538 1.00 94.81 177 ILE A C 1
ATOM 1457 O O . ILE A 1 177 ? 25.675 1.977 -36.814 1.00 94.81 177 ILE A O 1
ATOM 1461 N N . LEU A 1 178 ? 24.261 3.633 -37.393 1.00 94.19 178 LEU A N 1
ATOM 1462 C CA . LEU A 1 178 ? 24.762 3.782 -38.758 1.00 94.19 178 LEU A CA 1
ATOM 1463 C C . LEU A 1 178 ? 26.237 4.182 -38.780 1.00 94.19 178 LEU A C 1
ATOM 1465 O O . LEU A 1 178 ? 26.994 3.633 -39.575 1.00 94.19 178 LEU A O 1
ATOM 1469 N N . ARG A 1 179 ? 26.674 5.068 -37.878 1.00 94.31 179 ARG A N 1
ATOM 1470 C CA . ARG A 1 179 ? 28.086 5.444 -37.741 1.00 94.31 179 ARG A CA 1
ATOM 1471 C C 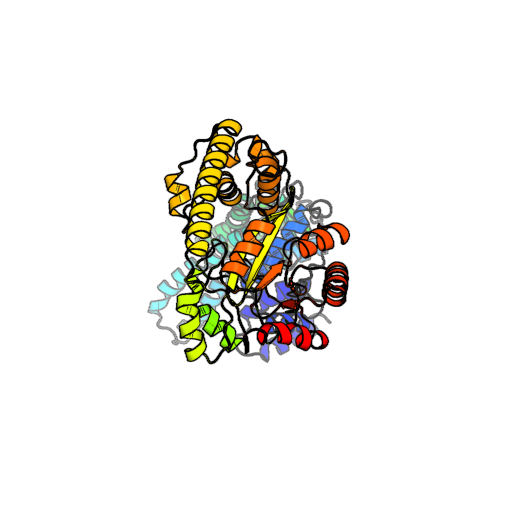. ARG A 1 179 ? 28.966 4.239 -37.434 1.00 94.31 179 ARG A C 1
ATOM 1473 O O . ARG A 1 179 ? 29.998 4.087 -38.076 1.00 94.31 179 ARG A O 1
ATOM 1480 N N . GLN A 1 180 ? 28.580 3.382 -36.487 1.00 94.38 180 GLN A N 1
ATOM 1481 C CA . GLN A 1 180 ? 29.383 2.200 -36.149 1.00 94.38 180 GLN A CA 1
ATOM 1482 C C . GLN A 1 180 ? 29.329 1.129 -37.245 1.00 94.38 180 GLN A C 1
ATOM 1484 O O . GLN A 1 180 ? 30.362 0.573 -37.616 1.00 94.38 180 GLN A O 1
ATOM 1489 N N . ALA A 1 181 ? 28.151 0.874 -37.814 1.00 93.12 181 ALA A N 1
ATOM 1490 C CA . ALA A 1 181 ? 27.995 -0.113 -38.875 1.00 93.12 181 ALA A CA 1
ATOM 1491 C C . ALA A 1 181 ? 28.748 0.298 -40.151 1.00 93.12 181 ALA A C 1
ATOM 1493 O O . ALA A 1 181 ? 29.521 -0.491 -40.676 1.00 93.12 181 ALA A O 1
ATOM 1494 N N . LEU A 1 182 ? 28.579 1.531 -40.636 1.00 92.56 182 LEU A N 1
ATOM 1495 C CA . LEU A 1 182 ? 29.182 1.991 -41.894 1.00 92.56 182 LEU A CA 1
ATOM 1496 C C . LEU A 1 182 ? 30.626 2.467 -41.732 1.00 92.56 182 LEU A C 1
ATOM 1498 O O . LEU A 1 182 ? 31.425 2.301 -42.646 1.00 92.56 182 LEU A O 1
ATOM 1502 N N . GLY A 1 183 ? 30.974 3.050 -40.584 1.00 88.69 183 GLY A N 1
ATOM 1503 C CA . GLY A 1 183 ? 32.331 3.529 -40.323 1.00 88.69 183 GLY A CA 1
ATOM 1504 C C . GLY A 1 183 ? 33.310 2.423 -39.948 1.00 88.69 183 GLY A C 1
ATOM 1505 O O . GLY A 1 183 ? 34.513 2.576 -40.169 1.00 88.69 183 GLY A O 1
ATOM 1506 N N . PHE A 1 184 ? 32.809 1.308 -39.411 1.00 88.12 184 PHE A N 1
ATOM 1507 C CA . PHE A 1 184 ? 33.654 0.256 -38.862 1.00 88.12 184 PHE A CA 1
ATOM 1508 C C . PHE A 1 184 ? 33.241 -1.154 -39.302 1.00 88.12 184 PHE A C 1
ATOM 1510 O O . PHE A 1 184 ? 34.009 -1.814 -40.002 1.00 88.12 184 PHE A O 1
ATOM 1517 N N . GLY A 1 185 ? 32.041 -1.612 -38.930 1.00 90.44 185 GLY A N 1
ATOM 1518 C CA . GLY A 1 185 ? 31.640 -3.016 -39.084 1.00 90.44 185 GLY A CA 1
ATOM 1519 C C . GLY A 1 185 ? 31.572 -3.502 -40.536 1.00 90.44 185 GLY A C 1
ATOM 1520 O O . GLY A 1 185 ? 32.208 -4.486 -40.898 1.00 90.44 185 GLY A O 1
ATOM 1521 N N . LEU A 1 186 ? 30.829 -2.809 -41.396 1.00 93.50 186 LEU A N 1
ATOM 1522 C CA . LEU A 1 186 ? 30.665 -3.185 -42.801 1.00 93.50 186 LEU A CA 1
ATOM 1523 C C . LEU A 1 186 ? 31.970 -3.071 -43.600 1.00 93.50 186 LEU A C 1
ATOM 1525 O O . LEU A 1 186 ? 32.269 -4.019 -44.323 1.00 93.50 186 LEU A O 1
ATOM 1529 N N . PRO A 1 187 ? 32.789 -2.007 -43.466 1.00 93.44 187 PRO A N 1
ATOM 1530 C CA . PRO A 1 187 ? 34.108 -1.980 -44.091 1.00 93.44 187 PRO A CA 1
ATOM 1531 C C . PRO A 1 187 ? 34.999 -3.147 -43.664 1.00 93.44 187 PRO A C 1
ATOM 1533 O O . PRO A 1 187 ? 35.642 -3.746 -44.520 1.00 93.44 187 PRO A O 1
ATOM 1536 N N . LEU A 1 188 ? 35.001 -3.515 -42.375 1.00 91.94 188 LEU A N 1
ATOM 1537 C CA . LEU A 1 188 ? 35.748 -4.677 -41.889 1.00 91.94 188 LEU A CA 1
ATOM 1538 C C . LEU A 1 188 ? 35.294 -5.967 -42.591 1.00 91.94 188 LEU A C 1
ATOM 1540 O O . LEU A 1 188 ? 36.132 -6.736 -43.052 1.00 91.94 188 LEU A O 1
ATOM 1544 N N . MET A 1 189 ? 33.982 -6.176 -42.713 1.00 92.44 189 MET A N 1
ATOM 1545 C CA . MET A 1 189 ? 33.407 -7.370 -43.340 1.00 92.44 189 MET A CA 1
ATOM 1546 C C . MET A 1 189 ? 33.649 -7.418 -44.854 1.00 92.44 189 MET A C 1
ATOM 1548 O O . MET A 1 189 ? 34.122 -8.422 -45.378 1.00 92.44 189 MET A O 1
ATOM 1552 N N . ILE A 1 190 ? 33.338 -6.332 -45.563 1.00 93.62 190 ILE A N 1
ATOM 1553 C CA . ILE A 1 190 ? 33.403 -6.267 -47.028 1.00 93.62 190 ILE A CA 1
ATOM 1554 C C . ILE A 1 190 ? 34.861 -6.272 -47.484 1.00 93.62 190 ILE A C 1
ATOM 1556 O O . ILE A 1 190 ? 35.252 -7.091 -48.314 1.00 93.62 190 ILE A O 1
ATOM 1560 N N . LEU A 1 191 ? 35.691 -5.387 -46.927 1.00 94.12 191 LEU A N 1
ATOM 1561 C CA . LEU A 1 191 ? 37.087 -5.287 -47.344 1.00 94.12 191 LEU A CA 1
ATOM 1562 C C . LEU A 1 191 ? 37.902 -6.478 -46.851 1.00 94.12 191 LEU A C 1
ATOM 1564 O O . LEU A 1 191 ? 38.775 -6.939 -47.577 1.00 94.12 191 LEU A O 1
ATOM 1568 N N . GLY A 1 192 ? 37.577 -7.020 -45.674 1.00 89.44 192 GLY A N 1
ATOM 1569 C CA . GLY A 1 192 ? 38.175 -8.260 -45.187 1.00 89.44 192 GLY A CA 1
ATOM 1570 C C . GLY A 1 192 ? 37.860 -9.453 -46.088 1.00 89.44 192 GLY A C 1
ATOM 1571 O O . GLY A 1 192 ? 38.737 -10.273 -46.331 1.00 89.44 192 GLY A O 1
ATOM 1572 N N . PHE A 1 193 ? 36.652 -9.527 -46.649 1.00 88.88 193 PHE A N 1
ATOM 1573 C CA . PHE A 1 193 ? 36.279 -10.608 -47.560 1.00 88.88 193 PHE A CA 1
ATOM 1574 C C . PHE A 1 193 ? 36.966 -10.491 -48.931 1.00 88.88 193 PHE A C 1
ATOM 1576 O O . PHE A 1 193 ? 37.603 -11.439 -49.386 1.00 88.88 193 PHE A O 1
ATOM 1583 N N . PHE A 1 194 ? 36.879 -9.326 -49.583 1.00 93.44 194 PHE A N 1
ATOM 1584 C CA . PHE A 1 194 ? 37.374 -9.150 -50.957 1.00 93.44 194 PHE A CA 1
ATOM 1585 C C . PHE A 1 194 ? 38.876 -8.873 -51.052 1.00 93.44 194 PHE A C 1
ATOM 1587 O O . PHE A 1 194 ? 39.525 -9.300 -52.003 1.00 93.44 194 PHE A O 1
ATOM 1594 N N . PHE A 1 195 ? 39.431 -8.150 -50.081 1.00 93.88 195 PHE A N 1
ATOM 1595 C CA . PHE A 1 195 ? 40.798 -7.623 -50.127 1.00 93.88 195 PHE A CA 1
ATOM 1596 C C . PHE A 1 195 ? 41.647 -8.065 -48.934 1.00 93.88 195 PHE A C 1
ATOM 1598 O O . PHE A 1 195 ? 42.789 -7.620 -48.804 1.00 93.88 195 PHE A O 1
ATOM 1605 N N . GLN A 1 196 ? 41.108 -8.939 -48.077 1.00 89.62 196 GLN A N 1
ATOM 1606 C CA . GLN A 1 196 ? 41.801 -9.502 -46.922 1.00 89.62 196 GLN A CA 1
ATOM 1607 C C . GLN A 1 196 ? 42.349 -8.399 -45.992 1.00 89.62 196 GLN A C 1
ATOM 1609 O O . GLN A 1 196 ? 41.823 -7.284 -45.913 1.00 89.62 196 GLN A O 1
ATOM 1614 N N . VAL A 1 197 ? 43.413 -8.711 -45.253 1.00 89.44 197 VAL A N 1
ATOM 1615 C CA . VAL A 1 197 ? 44.055 -7.796 -44.298 1.00 89.44 197 VAL A CA 1
ATOM 1616 C C . VAL A 1 197 ? 44.470 -6.451 -44.930 1.00 89.44 197 VAL A C 1
ATOM 1618 O O . VAL A 1 197 ? 44.185 -5.419 -44.315 1.00 89.44 197 VAL A O 1
ATOM 1621 N N . PRO A 1 198 ? 45.072 -6.393 -46.141 1.00 94.38 198 PRO A N 1
ATOM 1622 C CA . PRO A 1 198 ? 45.441 -5.119 -46.762 1.00 94.38 198 PRO A CA 1
ATOM 1623 C C . PRO A 1 198 ? 44.271 -4.148 -46.956 1.00 94.38 198 PRO A C 1
ATOM 1625 O O . PRO A 1 198 ? 44.425 -2.958 -46.687 1.00 94.38 198 PRO A O 1
ATOM 1628 N N . GLY A 1 199 ? 43.093 -4.636 -47.365 1.00 93.69 199 GLY A N 1
ATOM 1629 C CA . GLY A 1 199 ? 41.917 -3.780 -47.563 1.00 93.69 199 GLY A CA 1
ATOM 1630 C C . GLY A 1 199 ? 41.406 -3.153 -46.268 1.00 93.69 199 GLY A C 1
ATOM 1631 O O . GLY A 1 199 ? 41.097 -1.961 -46.224 1.00 93.69 199 GLY A O 1
ATOM 1632 N N . VAL A 1 200 ? 41.374 -3.937 -45.189 1.00 92.56 200 VAL A N 1
ATOM 1633 C CA . VAL A 1 200 ? 40.964 -3.458 -43.860 1.00 92.56 200 VAL A CA 1
ATOM 1634 C C . VAL A 1 200 ? 41.953 -2.420 -43.325 1.00 92.56 200 VAL A C 1
ATOM 1636 O O . VAL A 1 200 ? 41.542 -1.362 -42.846 1.00 92.56 200 VAL A O 1
ATOM 1639 N N . ILE A 1 201 ? 43.259 -2.681 -43.454 1.00 93.38 201 ILE A N 1
ATOM 1640 C CA . ILE A 1 201 ? 44.304 -1.736 -43.039 1.00 93.38 201 ILE A CA 1
ATOM 1641 C C . ILE A 1 201 ? 44.197 -0.437 -43.839 1.00 93.38 201 ILE A C 1
ATOM 1643 O O . ILE A 1 201 ? 44.236 0.639 -43.245 1.00 93.38 201 ILE A O 1
ATOM 1647 N N . ALA A 1 202 ? 44.011 -0.515 -45.160 1.00 94.75 202 ALA A N 1
ATOM 1648 C CA . ALA A 1 202 ? 43.852 0.665 -46.004 1.00 94.75 202 ALA A CA 1
ATOM 1649 C C . ALA A 1 202 ? 42.670 1.540 -45.548 1.00 94.75 202 ALA A C 1
ATOM 1651 O O . ALA A 1 202 ? 42.805 2.760 -45.451 1.00 94.75 202 ALA A O 1
ATOM 1652 N N . TRP A 1 203 ? 41.537 0.929 -45.186 1.00 94.50 203 TRP A N 1
ATOM 1653 C CA . TRP A 1 203 ? 40.374 1.646 -44.654 1.00 94.50 203 TRP A CA 1
ATOM 1654 C C . TRP A 1 203 ? 40.634 2.325 -43.306 1.00 94.50 203 TRP A C 1
ATOM 1656 O O . TRP A 1 203 ? 40.218 3.469 -43.086 1.00 94.50 203 TRP A O 1
ATOM 1666 N N . TRP A 1 204 ? 41.325 1.641 -42.395 1.00 92.81 204 TRP A N 1
ATOM 1667 C CA . TRP A 1 204 ? 41.689 2.213 -41.100 1.00 92.81 204 TRP A CA 1
ATOM 1668 C C . TRP A 1 204 ? 42.701 3.346 -41.236 1.00 92.81 204 TRP A C 1
ATOM 1670 O O . TRP A 1 204 ? 42.547 4.365 -40.568 1.00 92.81 204 TRP A O 1
ATOM 1680 N N . VAL A 1 205 ? 43.685 3.215 -42.129 1.00 93.88 205 VAL A N 1
ATOM 1681 C CA . VAL A 1 205 ? 44.644 4.285 -42.435 1.00 93.88 205 VAL A CA 1
ATOM 1682 C C . VAL A 1 205 ? 43.920 5.496 -43.019 1.00 93.88 205 VAL A C 1
ATOM 1684 O O . VAL A 1 205 ? 44.144 6.610 -42.553 1.00 93.88 205 VAL A O 1
ATOM 1687 N N . LEU A 1 206 ? 43.000 5.292 -43.967 1.00 94.06 206 LEU A N 1
ATOM 1688 C CA . LEU A 1 206 ? 42.199 6.371 -44.548 1.00 94.06 206 LEU A CA 1
ATOM 1689 C C . LEU A 1 206 ? 41.402 7.130 -43.476 1.00 94.06 206 LEU A C 1
ATOM 1691 O O . LEU A 1 206 ? 41.476 8.356 -43.403 1.00 94.06 206 LEU A O 1
ATOM 1695 N N . ASN A 1 207 ? 40.680 6.417 -42.606 1.00 92.69 207 ASN A N 1
ATOM 1696 C CA . ASN A 1 207 ? 39.950 7.055 -41.506 1.00 92.69 207 ASN A CA 1
ATOM 1697 C C . ASN A 1 207 ? 40.887 7.709 -40.485 1.00 92.69 207 ASN A C 1
ATOM 1699 O O . ASN A 1 207 ? 40.576 8.788 -39.987 1.00 92.69 207 ASN A O 1
ATOM 1703 N N . GLY A 1 208 ? 42.039 7.100 -40.205 1.00 93.19 208 GLY A N 1
ATOM 1704 C CA . GLY A 1 208 ? 43.065 7.663 -39.333 1.00 93.19 208 GLY A CA 1
ATOM 1705 C C . GLY A 1 208 ? 43.595 8.997 -39.857 1.00 93.19 208 GLY A C 1
ATOM 1706 O O . GLY A 1 208 ? 43.689 9.958 -39.099 1.00 93.19 208 GLY A O 1
ATOM 1707 N N . ILE A 1 209 ? 43.852 9.104 -41.163 1.00 95.00 209 ILE A N 1
ATOM 1708 C CA . ILE A 1 209 ? 44.250 10.363 -41.808 1.00 95.00 209 ILE A CA 1
ATOM 1709 C C . ILE A 1 209 ? 43.155 11.427 -41.641 1.00 95.00 209 ILE A C 1
ATOM 1711 O O . ILE A 1 209 ? 43.456 12.562 -41.276 1.00 95.00 209 ILE A O 1
ATOM 1715 N N . VAL A 1 210 ? 41.880 11.071 -41.835 1.00 95.19 210 VAL A N 1
ATOM 1716 C CA . VAL A 1 210 ? 40.751 12.005 -41.649 1.00 95.19 210 VAL A CA 1
ATOM 1717 C C . VAL A 1 210 ? 40.682 12.501 -40.196 1.00 95.19 210 VAL A C 1
ATOM 1719 O O . VAL A 1 210 ? 40.520 13.699 -39.952 1.00 95.19 210 VAL A O 1
ATOM 1722 N N . VAL A 1 211 ? 40.891 11.612 -39.223 1.00 94.62 211 VAL A N 1
ATOM 1723 C CA . VAL A 1 211 ? 40.947 11.951 -37.791 1.00 94.62 211 VAL A CA 1
ATOM 1724 C C . VAL A 1 211 ? 42.111 12.899 -37.481 1.00 94.62 211 VAL A C 1
ATOM 1726 O O . VAL A 1 211 ? 41.934 13.851 -36.727 1.00 94.62 211 VAL A O 1
ATOM 1729 N N . LEU A 1 212 ? 43.285 12.699 -38.085 1.00 93.81 212 LEU A N 1
ATOM 1730 C CA . LEU A 1 212 ? 44.455 13.567 -37.885 1.00 93.81 212 LEU A CA 1
ATOM 1731 C C . LEU A 1 212 ? 44.283 14.961 -38.517 1.00 93.81 212 LEU A C 1
ATOM 1733 O O . LEU A 1 212 ? 44.800 15.955 -38.002 1.00 93.81 212 LEU A O 1
ATOM 1737 N N . ILE A 1 213 ? 43.569 15.047 -39.643 1.00 93.25 213 ILE A N 1
ATOM 1738 C CA . ILE A 1 213 ? 43.386 16.296 -40.396 1.00 93.25 213 ILE A CA 1
ATOM 1739 C C . ILE A 1 213 ? 42.186 17.098 -39.891 1.00 93.25 213 ILE A C 1
ATOM 1741 O O . ILE A 1 213 ? 42.149 18.313 -40.057 1.00 93.25 213 ILE A O 1
ATOM 1745 N N . THR A 1 214 ? 41.188 16.499 -39.254 1.00 93.81 214 THR A N 1
ATOM 1746 C CA . THR A 1 214 ? 40.025 17.256 -38.767 1.00 93.81 214 THR A CA 1
ATOM 1747 C C . THR A 1 214 ? 40.343 18.021 -37.470 1.00 93.81 214 THR A C 1
ATOM 1749 O O . THR A 1 214 ? 41.185 17.600 -36.676 1.00 93.81 214 THR A O 1
ATOM 1752 N N . PRO A 1 215 ? 39.730 19.196 -37.228 1.00 89.31 215 PRO A N 1
ATOM 1753 C CA . PRO A 1 215 ? 40.003 19.983 -36.020 1.00 89.31 215 PRO A CA 1
ATOM 1754 C C . PRO A 1 215 ? 39.502 19.298 -34.739 1.00 89.31 215 PRO A C 1
ATOM 1756 O O . PRO A 1 215 ? 40.136 19.448 -33.699 1.00 89.31 215 PRO A O 1
ATOM 1759 N N . ASN A 1 216 ? 38.415 18.520 -34.841 1.00 93.44 216 ASN A N 1
ATOM 1760 C CA . ASN A 1 216 ? 37.775 17.817 -33.722 1.00 93.44 216 ASN A CA 1
ATOM 1761 C C . ASN A 1 216 ? 38.005 16.295 -33.738 1.00 93.44 216 ASN A C 1
ATOM 1763 O O . ASN A 1 216 ? 37.204 15.555 -33.169 1.00 93.44 216 ASN A O 1
ATOM 1767 N N . GLN A 1 217 ? 39.041 15.819 -34.438 1.00 94.81 217 GLN A N 1
ATOM 1768 C CA . GLN A 1 217 ? 39.354 14.390 -34.561 1.00 94.81 217 GLN A CA 1
ATOM 1769 C C . GLN A 1 217 ? 38.189 13.519 -35.068 1.00 94.81 217 GLN A C 1
ATOM 1771 O O . GLN A 1 217 ? 37.956 12.414 -34.590 1.00 94.81 217 GLN A O 1
ATOM 1776 N N . GLN A 1 218 ? 37.419 14.022 -36.023 1.00 95.06 218 GLN A N 1
ATOM 1777 C CA . GLN A 1 218 ? 36.259 13.336 -36.581 1.00 95.06 218 GLN A CA 1
ATOM 1778 C C . GLN A 1 218 ? 36.692 12.297 -37.620 1.00 95.06 218 GLN A C 1
ATOM 1780 O O . GLN A 1 218 ? 37.561 12.561 -38.449 1.00 95.06 218 GLN A O 1
ATOM 1785 N N . THR A 1 219 ? 36.053 11.129 -37.608 1.00 94.44 219 THR A N 1
ATOM 1786 C CA . THR A 1 219 ? 36.156 10.158 -38.709 1.00 94.44 219 THR A CA 1
ATOM 1787 C C . THR A 1 219 ? 35.353 10.623 -39.926 1.00 94.44 219 THR A C 1
ATOM 1789 O O . THR A 1 219 ? 34.555 11.564 -39.845 1.00 94.44 219 THR A O 1
ATOM 1792 N N . LEU A 1 220 ? 35.501 9.927 -41.058 1.00 93.94 220 LEU A N 1
ATOM 1793 C CA . LEU A 1 220 ? 34.721 10.215 -42.264 1.00 93.94 220 LEU A CA 1
ATOM 1794 C C . LEU A 1 220 ? 33.209 10.188 -41.985 1.00 93.94 220 LEU A C 1
ATOM 1796 O O . LEU A 1 220 ? 32.482 11.100 -42.376 1.00 93.94 220 LEU A O 1
ATOM 1800 N N . PHE A 1 221 ? 32.734 9.179 -41.253 1.00 94.31 221 PHE A N 1
ATOM 1801 C CA . PHE A 1 221 ? 31.312 9.048 -40.938 1.00 94.31 221 PHE A CA 1
ATOM 1802 C C . PHE A 1 221 ? 30.846 9.972 -39.812 1.00 94.31 221 PHE A C 1
ATOM 1804 O O . PHE A 1 221 ? 29.667 10.324 -39.776 1.00 94.31 221 PHE A O 1
ATOM 1811 N N . ASP A 1 222 ? 31.747 10.452 -38.954 1.00 94.50 222 ASP A N 1
ATOM 1812 C CA . ASP A 1 222 ? 31.401 11.527 -38.021 1.00 94.50 222 ASP A CA 1
ATOM 1813 C C . ASP A 1 222 ? 31.101 12.830 -38.782 1.00 94.50 222 ASP A C 1
ATOM 1815 O O . ASP A 1 222 ? 30.150 13.539 -38.449 1.00 94.50 222 ASP A O 1
ATOM 1819 N N . LEU A 1 223 ? 31.842 13.121 -39.859 1.00 93.94 223 LEU A N 1
ATOM 1820 C CA . LEU A 1 223 ? 31.560 14.266 -40.732 1.00 93.94 223 LEU A CA 1
ATOM 1821 C C . LEU A 1 223 ? 30.219 14.111 -41.464 1.00 93.94 223 LEU A C 1
ATOM 1823 O O . LEU A 1 223 ? 29.419 15.051 -41.452 1.00 93.94 223 LEU A O 1
ATOM 1827 N N . ILE A 1 224 ? 29.961 12.929 -42.040 1.00 94.50 224 ILE A N 1
ATOM 1828 C CA . ILE A 1 224 ? 28.725 12.613 -42.780 1.00 94.50 224 ILE A CA 1
ATOM 1829 C C . ILE A 1 224 ? 27.490 12.744 -41.879 1.00 94.50 224 ILE A C 1
ATOM 1831 O O . ILE A 1 224 ? 26.506 13.368 -42.270 1.00 94.50 224 ILE A O 1
ATOM 1835 N N . PHE A 1 225 ? 27.539 12.202 -40.658 1.00 94.19 225 PHE A N 1
ATOM 1836 C CA . PHE A 1 225 ? 26.396 12.215 -39.738 1.00 94.19 225 PHE A CA 1
ATOM 1837 C C . PHE A 1 225 ? 26.333 13.448 -38.828 1.00 94.19 225 PHE A C 1
ATOM 1839 O O . PHE A 1 225 ? 25.412 13.569 -38.019 1.00 94.19 225 PHE A O 1
ATOM 1846 N N . GLY A 1 226 ? 27.283 14.380 -38.950 1.00 93.50 226 GLY A N 1
ATOM 1847 C CA . GLY A 1 226 ? 27.331 15.579 -38.113 1.00 93.50 226 GLY A CA 1
ATOM 1848 C C . GLY A 1 226 ? 27.577 15.269 -36.633 1.00 93.50 226 GLY A C 1
ATOM 1849 O O . GLY A 1 226 ? 27.021 15.937 -35.757 1.00 93.50 226 GLY A O 1
ATOM 1850 N N . LEU A 1 227 ? 28.399 14.260 -36.359 1.00 95.38 227 LEU A N 1
ATOM 1851 C CA . LEU A 1 227 ? 28.795 13.844 -35.021 1.00 95.38 227 LEU A CA 1
ATOM 1852 C C . LEU A 1 227 ? 30.141 14.452 -34.647 1.00 95.38 227 LEU A C 1
ATOM 1854 O O . LEU A 1 227 ? 30.999 14.679 -35.497 1.00 95.38 227 LEU A O 1
ATOM 1858 N N . VAL A 1 228 ? 30.325 14.710 -33.362 1.00 95.31 228 VAL A N 1
ATOM 1859 C CA . VAL A 1 228 ? 31.570 15.211 -32.789 1.00 95.31 228 VAL A CA 1
ATOM 1860 C C . VAL A 1 228 ? 31.883 14.372 -31.560 1.00 95.31 228 VAL A C 1
ATOM 1862 O O . VAL A 1 228 ? 31.008 14.142 -30.724 1.00 95.31 228 VAL A O 1
ATOM 1865 N N . THR A 1 229 ? 33.127 13.921 -31.447 1.00 95.31 229 THR A N 1
ATOM 1866 C CA . THR A 1 229 ? 33.611 13.277 -30.227 1.00 95.31 229 THR A CA 1
ATOM 1867 C C . THR A 1 229 ? 33.950 14.359 -29.208 1.00 95.31 229 THR A C 1
ATOM 1869 O O . THR A 1 229 ? 34.592 15.362 -29.535 1.00 95.31 229 THR A O 1
ATOM 1872 N N . VAL A 1 230 ? 33.500 14.174 -27.972 1.00 94.31 230 VAL A N 1
ATOM 1873 C CA . VAL A 1 230 ? 33.756 15.099 -26.866 1.00 94.31 230 VAL A CA 1
ATOM 1874 C C . VAL A 1 230 ? 34.326 14.361 -25.661 1.00 94.31 230 VAL A C 1
ATOM 1876 O O . VAL A 1 230 ? 33.965 13.210 -25.412 1.00 94.31 230 VAL A O 1
ATOM 1879 N N . ASN A 1 231 ? 35.165 15.057 -24.898 1.00 89.19 231 ASN A N 1
ATOM 1880 C CA . ASN A 1 231 ? 35.506 14.695 -23.530 1.00 89.19 231 ASN A CA 1
ATOM 1881 C C . ASN A 1 231 ? 34.291 15.002 -22.641 1.00 89.19 231 ASN A C 1
ATOM 1883 O O . ASN A 1 231 ? 33.791 16.139 -22.622 1.00 89.19 231 ASN A O 1
ATOM 1887 N N . GLU A 1 232 ? 33.778 13.982 -21.955 1.00 81.69 232 GLU A N 1
ATOM 1888 C CA . GLU A 1 232 ? 32.666 14.132 -21.017 1.00 81.69 232 GLU A CA 1
ATOM 1889 C C . GLU A 1 232 ? 33.183 14.765 -19.710 1.00 81.69 232 GLU A C 1
ATOM 1891 O O . GLU A 1 232 ? 34.275 14.418 -19.267 1.00 81.69 232 GLU A O 1
ATOM 1896 N N . PRO A 1 233 ? 32.466 15.725 -19.094 1.00 78.50 233 PRO A N 1
ATOM 1897 C CA . PRO A 1 233 ? 32.912 16.307 -17.831 1.00 78.50 233 PRO A CA 1
ATOM 1898 C C . PRO A 1 233 ? 32.939 15.250 -16.720 1.00 78.50 233 PRO A C 1
ATOM 1900 O O . PRO A 1 233 ? 32.004 14.453 -16.612 1.00 78.50 233 PRO A O 1
ATOM 1903 N N . ASP A 1 234 ? 33.970 15.289 -15.871 1.00 68.19 234 ASP A N 1
ATOM 1904 C CA . ASP A 1 234 ? 34.081 14.408 -14.706 1.00 68.19 234 ASP A CA 1
ATOM 1905 C C . ASP A 1 234 ? 32.877 14.595 -13.775 1.00 68.19 234 ASP A C 1
ATOM 1907 O O . ASP A 1 234 ? 32.578 15.699 -13.310 1.00 68.19 234 ASP A O 1
ATOM 1911 N N . GLN A 1 235 ? 32.166 13.500 -13.508 1.00 67.06 235 GLN A N 1
ATOM 1912 C CA . GLN A 1 235 ? 31.024 13.465 -12.599 1.00 67.06 235 GLN A CA 1
ATOM 1913 C C . GLN A 1 235 ? 31.171 12.283 -11.643 1.00 67.06 235 GLN A C 1
ATOM 1915 O O . GLN A 1 235 ? 31.193 11.129 -12.071 1.00 67.06 235 GLN A O 1
ATOM 1920 N N . ASP A 1 236 ? 31.240 12.572 -10.342 1.00 63.88 236 ASP A N 1
ATOM 1921 C CA . ASP A 1 236 ? 31.292 11.551 -9.291 1.00 63.88 236 ASP A CA 1
ATOM 1922 C C . ASP A 1 236 ? 29.888 10.947 -9.102 1.00 63.88 236 ASP A C 1
ATOM 1924 O O . ASP A 1 236 ? 29.010 11.531 -8.461 1.00 63.88 236 ASP A O 1
ATOM 1928 N N . ILE A 1 237 ? 29.636 9.796 -9.736 1.00 65.12 237 ILE A N 1
ATOM 1929 C CA . ILE A 1 237 ? 28.361 9.075 -9.640 1.00 65.12 237 ILE A CA 1
ATOM 1930 C C . ILE A 1 237 ? 28.488 8.026 -8.543 1.00 65.12 237 ILE A C 1
ATOM 1932 O O . ILE A 1 237 ? 28.938 6.901 -8.773 1.00 65.12 237 ILE A O 1
ATOM 1936 N N . ARG A 1 238 ? 28.024 8.388 -7.349 1.00 63.28 238 ARG A N 1
ATOM 1937 C CA . ARG A 1 238 ? 27.935 7.468 -6.218 1.00 63.28 238 ARG A CA 1
ATOM 1938 C C . ARG A 1 238 ? 26.564 6.813 -6.178 1.00 63.28 238 ARG A C 1
ATOM 1940 O O . ARG A 1 238 ? 25.535 7.485 -6.233 1.00 63.28 238 ARG A O 1
ATOM 1947 N N . PHE A 1 239 ? 26.556 5.491 -6.060 1.00 59.94 239 PHE A N 1
ATOM 1948 C CA . PHE A 1 239 ? 25.356 4.763 -5.681 1.00 59.94 239 PHE A CA 1
ATOM 1949 C C . PHE A 1 239 ? 25.228 4.838 -4.166 1.00 59.94 239 PHE A C 1
ATOM 1951 O O . PHE A 1 239 ? 25.916 4.133 -3.426 1.00 59.94 239 PHE A O 1
ATOM 1958 N N . GLU A 1 240 ? 24.374 5.738 -3.701 1.00 54.66 240 GLU A N 1
ATOM 1959 C CA . GLU A 1 240 ? 23.939 5.711 -2.315 1.00 54.66 240 GLU A CA 1
ATOM 1960 C C . GLU A 1 240 ? 22.963 4.552 -2.151 1.00 54.66 240 GLU A C 1
ATOM 1962 O O . GLU A 1 240 ? 21.998 4.408 -2.908 1.00 54.66 240 GLU A O 1
ATOM 1967 N N . VAL A 1 241 ? 23.232 3.700 -1.163 1.00 51.97 241 VAL A N 1
ATOM 1968 C CA . VAL A 1 241 ? 22.209 2.797 -0.654 1.00 51.97 241 VAL A CA 1
ATOM 1969 C C . VAL A 1 241 ? 21.131 3.712 -0.107 1.00 51.97 241 VAL A C 1
ATOM 1971 O O . VAL A 1 241 ? 21.340 4.352 0.922 1.00 51.97 241 VAL A O 1
ATOM 1974 N N . LYS A 1 242 ? 19.986 3.790 -0.786 1.00 42.56 242 LYS A N 1
ATOM 1975 C CA . LYS A 1 242 ? 18.778 4.229 -0.105 1.00 42.56 242 LYS A CA 1
ATOM 1976 C C . LYS A 1 242 ? 18.628 3.234 1.039 1.00 42.56 242 LYS A C 1
ATOM 1978 O O . LYS A 1 242 ? 18.424 2.050 0.767 1.00 42.56 242 LYS A O 1
ATOM 1983 N N . GLN A 1 243 ? 18.880 3.668 2.274 1.00 40.12 243 GLN A N 1
ATOM 1984 C CA . GLN A 1 243 ? 18.506 2.867 3.428 1.00 40.12 243 GLN A CA 1
ATOM 1985 C C . GLN A 1 243 ? 17.035 2.535 3.191 1.00 40.12 243 GLN A C 1
ATOM 1987 O O . GLN A 1 243 ? 16.216 3.441 3.011 1.00 40.12 243 GLN A O 1
ATOM 1992 N N . GLU A 1 244 ? 16.718 1.245 3.062 1.00 44.34 244 GLU A N 1
ATOM 1993 C CA . GLU A 1 244 ? 15.352 0.842 3.363 1.00 44.34 244 GLU A CA 1
ATOM 1994 C C . GLU A 1 244 ? 15.072 1.450 4.737 1.00 44.34 244 GLU A C 1
ATOM 1996 O O . GLU A 1 244 ? 15.969 1.368 5.589 1.00 44.34 244 GLU A O 1
ATOM 2001 N N . PRO A 1 245 ? 13.938 2.153 4.925 1.00 42.19 245 PRO A N 1
ATOM 2002 C CA . PRO A 1 245 ? 13.596 2.635 6.253 1.00 42.19 245 PRO A CA 1
ATOM 2003 C C . PRO A 1 245 ? 13.800 1.453 7.197 1.00 42.19 245 PRO A C 1
ATOM 2005 O O . PRO A 1 245 ? 13.371 0.340 6.866 1.00 42.19 245 PRO A O 1
ATOM 2008 N N . GLU A 1 246 ? 14.572 1.659 8.270 1.00 41.75 246 GLU A N 1
ATOM 2009 C CA . GLU A 1 246 ? 14.723 0.644 9.308 1.00 41.75 246 GLU A CA 1
ATOM 2010 C C . GLU A 1 246 ? 13.329 0.082 9.562 1.00 41.75 246 GLU A C 1
ATOM 2012 O O . GLU A 1 246 ? 12.380 0.855 9.703 1.00 41.75 246 GLU A O 1
ATOM 2017 N N . LYS A 1 247 ? 13.175 -1.247 9.500 1.00 45.62 247 LYS A N 1
ATOM 2018 C CA . LYS A 1 247 ? 11.934 -1.865 9.957 1.00 45.62 247 LYS A CA 1
ATOM 2019 C C . LYS A 1 247 ? 11.778 -1.399 11.394 1.00 45.62 247 LYS A C 1
ATOM 2021 O O . LYS A 1 247 ? 12.508 -1.895 12.249 1.00 45.62 247 LYS A O 1
ATOM 2026 N N . GLU A 1 248 ? 10.909 -0.419 11.620 1.00 54.09 248 GLU A N 1
ATOM 2027 C CA . GLU A 1 248 ? 10.529 -0.011 12.960 1.00 54.09 248 GLU A CA 1
ATOM 2028 C C . GLU A 1 248 ? 10.152 -1.294 13.686 1.00 54.09 248 GLU A C 1
ATOM 2030 O O . GLU A 1 248 ? 9.382 -2.115 13.176 1.00 54.09 248 GLU A O 1
ATOM 2035 N N . GLU A 1 249 ? 10.803 -1.538 14.817 1.00 63.38 249 GLU A N 1
ATOM 2036 C CA . GLU A 1 249 ? 10.503 -2.694 15.639 1.00 63.38 249 GLU A CA 1
ATOM 2037 C C . GLU A 1 249 ? 9.123 -2.443 16.252 1.00 63.38 249 GLU A C 1
ATOM 2039 O O . GLU A 1 249 ? 8.973 -1.783 17.280 1.00 63.38 249 GLU A O 1
ATOM 2044 N N . LEU A 1 250 ? 8.091 -2.879 15.530 1.00 80.25 250 LEU A N 1
ATOM 2045 C CA . LEU A 1 250 ? 6.706 -2.662 15.908 1.00 80.25 250 LEU A CA 1
ATOM 2046 C C . LEU A 1 250 ? 6.452 -3.344 17.250 1.00 80.25 250 LEU A C 1
ATOM 2048 O O . LEU A 1 250 ? 6.613 -4.558 17.395 1.00 80.25 250 LEU A O 1
ATOM 2052 N N . THR A 1 251 ? 6.043 -2.556 18.240 1.00 84.69 251 THR A N 1
ATOM 2053 C CA . THR A 1 251 ? 5.705 -3.088 19.557 1.00 84.69 251 THR A CA 1
ATOM 2054 C C . THR A 1 251 ? 4.300 -3.674 19.504 1.00 84.69 251 THR A C 1
ATOM 2056 O O . THR A 1 251 ? 3.308 -2.949 19.540 1.00 84.69 251 THR A O 1
ATOM 2059 N N . ILE A 1 252 ? 4.221 -5.000 19.411 1.00 90.69 252 ILE A N 1
ATOM 2060 C CA . ILE A 1 252 ? 2.953 -5.730 19.468 1.00 90.69 252 ILE A CA 1
ATOM 2061 C C . ILE A 1 252 ? 2.476 -5.778 20.922 1.00 90.69 252 ILE A C 1
ATOM 2063 O O . ILE A 1 252 ? 3.184 -6.240 21.821 1.00 90.69 252 ILE A O 1
ATOM 2067 N N . THR A 1 253 ? 1.259 -5.302 21.147 1.00 91.31 253 THR A N 1
ATOM 2068 C CA . THR A 1 253 ? 0.549 -5.394 22.422 1.00 91.31 253 THR A CA 1
ATOM 2069 C C . THR A 1 253 ? -0.321 -6.654 22.439 1.00 91.31 253 THR A C 1
ATOM 2071 O O . THR A 1 253 ? -0.797 -7.073 21.390 1.00 91.31 253 THR A O 1
ATOM 2074 N N . PRO A 1 254 ? -0.553 -7.290 23.600 1.00 95.50 254 PRO A N 1
ATOM 2075 C CA . PRO A 1 254 ? -1.320 -8.537 23.666 1.00 95.50 254 PRO A CA 1
ATOM 2076 C C . PRO A 1 254 ? -2.841 -8.345 23.516 1.00 95.50 254 PRO A C 1
ATOM 2078 O O . PRO A 1 254 ? -3.576 -9.329 23.571 1.00 95.50 254 PRO A O 1
ATOM 2081 N N . ILE A 1 255 ? -3.333 -7.109 23.391 1.00 97.12 255 ILE A N 1
ATOM 2082 C CA . ILE A 1 255 ? -4.762 -6.780 23.340 1.00 97.12 255 ILE A CA 1
ATOM 2083 C C . ILE A 1 255 ? -5.012 -5.900 22.122 1.00 97.12 255 ILE A C 1
ATOM 2085 O O . ILE A 1 255 ? -4.390 -4.850 21.996 1.00 97.12 255 ILE A O 1
ATOM 2089 N N . ASP A 1 256 ? -5.948 -6.298 21.267 1.00 97.62 256 ASP A N 1
ATOM 2090 C CA . ASP A 1 256 ? -6.354 -5.504 20.110 1.00 97.62 256 ASP A CA 1
ATOM 2091 C C . ASP A 1 256 ? -7.874 -5.504 19.958 1.00 97.62 256 ASP A C 1
ATOM 2093 O O . ASP A 1 256 ? -8.471 -6.490 19.527 1.00 97.62 256 ASP A O 1
ATOM 2097 N N . LEU A 1 257 ? -8.516 -4.406 20.357 1.00 97.94 257 LEU A N 1
ATOM 2098 C CA . LEU A 1 257 ? -9.974 -4.321 20.396 1.00 97.94 257 LEU A CA 1
ATOM 2099 C C . LEU A 1 257 ? -10.581 -3.670 19.144 1.00 97.94 257 LEU A C 1
ATOM 2101 O O . LEU A 1 257 ? -11.788 -3.456 19.107 1.00 97.94 257 LEU A O 1
ATOM 2105 N N . HIS A 1 258 ? -9.777 -3.381 18.117 1.00 97.81 258 HIS A N 1
ATOM 2106 C CA . HIS A 1 258 ? -10.245 -2.678 16.926 1.00 97.81 258 HIS A CA 1
ATOM 2107 C C . HIS A 1 258 ? -9.676 -3.313 15.654 1.00 97.81 258 HIS A C 1
ATOM 2109 O O . HIS A 1 258 ? -8.627 -2.916 15.144 1.00 97.81 258 HIS A O 1
ATOM 2115 N N . ILE A 1 259 ? -10.379 -4.323 15.142 1.00 98.00 259 ILE A N 1
ATOM 2116 C CA . ILE A 1 259 ? -9.974 -5.104 13.967 1.00 98.00 259 ILE A CA 1
ATOM 2117 C C . ILE A 1 259 ? -11.134 -5.168 12.972 1.00 98.00 259 ILE A C 1
ATOM 2119 O O . ILE A 1 259 ? -12.267 -5.444 13.363 1.00 98.00 259 ILE A O 1
ATOM 2123 N N . ARG A 1 260 ? -10.850 -4.981 11.679 1.00 96.50 260 ARG A N 1
ATOM 2124 C CA . ARG A 1 260 ? -11.823 -5.160 10.593 1.00 96.50 260 ARG A CA 1
ATOM 2125 C C . ARG A 1 260 ? -11.657 -6.504 9.906 1.00 96.50 260 ARG A C 1
ATOM 2127 O O . ARG A 1 260 ? -10.543 -6.926 9.587 1.00 96.50 260 ARG A O 1
ATOM 2134 N N . SER A 1 261 ? -12.781 -7.139 9.614 1.00 96.69 261 SER A N 1
ATOM 2135 C CA . SER A 1 261 ? -12.865 -8.321 8.772 1.00 96.69 261 SER A CA 1
ATOM 2136 C C . SER A 1 261 ? -13.478 -7.986 7.418 1.00 96.69 261 SER A C 1
ATOM 2138 O O . SER A 1 261 ? -13.880 -6.864 7.123 1.00 96.69 261 SER A O 1
ATOM 2140 N N . ASN A 1 262 ? -13.576 -8.999 6.571 1.00 93.31 262 ASN A N 1
ATOM 2141 C CA . ASN A 1 262 ? -14.187 -8.923 5.257 1.00 93.31 262 ASN A CA 1
ATOM 2142 C C . ASN A 1 262 ? -15.712 -8.664 5.255 1.00 93.31 262 ASN A C 1
ATOM 2144 O O . ASN A 1 262 ? -16.305 -8.644 4.169 1.00 93.31 262 ASN A O 1
ATOM 2148 N N . TYR A 1 263 ? -16.322 -8.493 6.435 1.00 92.25 263 TYR A N 1
ATOM 2149 C CA . TYR A 1 263 ? -17.682 -7.983 6.635 1.00 92.25 263 TYR A CA 1
ATOM 2150 C C . TYR A 1 263 ? -17.760 -6.446 6.607 1.00 92.25 263 TYR A C 1
ATOM 2152 O O . TYR A 1 263 ? -18.857 -5.919 6.445 1.00 92.25 263 TYR A O 1
ATOM 2160 N N . SER A 1 264 ? -16.627 -5.743 6.695 1.00 89.56 264 SER A N 1
ATOM 2161 C CA . SER A 1 264 ? -16.510 -4.311 6.381 1.00 89.56 264 SER A CA 1
ATOM 2162 C C . SER A 1 264 ? -16.069 -4.095 4.934 1.00 89.56 264 SER A C 1
ATOM 2164 O O . SER A 1 264 ? -15.414 -4.953 4.337 1.00 89.56 264 SER A O 1
ATOM 2166 N N . ASP A 1 265 ? -16.395 -2.935 4.367 1.00 84.75 265 ASP A N 1
ATOM 2167 C CA . ASP A 1 265 ? -16.046 -2.554 2.994 1.00 84.75 265 ASP A CA 1
ATOM 2168 C C . ASP A 1 265 ? -14.553 -2.330 2.762 1.00 84.75 265 ASP A C 1
ATOM 2170 O O . ASP A 1 265 ? -14.055 -2.551 1.656 1.00 84.75 265 ASP A O 1
ATOM 2174 N N . ASP A 1 266 ? -13.828 -1.975 3.813 1.00 87.44 266 ASP A N 1
ATOM 2175 C CA . ASP A 1 266 ? -12.390 -1.749 3.809 1.00 87.44 266 ASP A CA 1
ATOM 2176 C C . ASP A 1 266 ? -11.577 -2.864 4.495 1.00 87.44 266 ASP A C 1
ATOM 2178 O O . ASP A 1 266 ? -10.343 -2.844 4.443 1.00 87.44 266 ASP A O 1
ATOM 2182 N N . GLY A 1 267 ? -12.228 -3.885 5.061 1.00 90.25 267 GLY A N 1
ATOM 2183 C CA . GLY A 1 267 ? -11.567 -5.049 5.649 1.00 90.25 267 GLY A CA 1
ATOM 2184 C C . GLY A 1 267 ? -11.290 -6.163 4.630 1.00 90.25 267 GLY A C 1
ATOM 2185 O O . GLY A 1 267 ? -12.114 -6.501 3.779 1.00 90.25 267 GLY A O 1
ATOM 2186 N N . TYR A 1 268 ? -10.093 -6.754 4.696 1.00 93.19 268 TYR A N 1
ATOM 2187 C CA . TYR A 1 268 ? -9.634 -7.706 3.676 1.00 93.19 268 TYR A CA 1
ATOM 2188 C C . TYR A 1 268 ? -9.818 -9.181 4.062 1.00 93.19 268 TYR A C 1
ATOM 2190 O O . TYR A 1 268 ? -10.322 -9.979 3.268 1.00 93.19 268 TYR A O 1
ATOM 2198 N N . TYR A 1 269 ? -9.375 -9.557 5.263 1.00 95.94 269 TYR A N 1
ATOM 2199 C CA . TYR A 1 269 ? -9.288 -10.955 5.688 1.00 95.94 269 TYR A CA 1
ATOM 2200 C C . TYR A 1 269 ? -10.617 -11.478 6.228 1.00 95.94 269 TYR A C 1
ATOM 2202 O O . TYR A 1 269 ? -11.380 -10.740 6.849 1.00 95.94 269 TYR A O 1
ATOM 2210 N N . ASP A 1 270 ? -10.891 -12.763 6.007 1.00 96.56 270 ASP A N 1
ATOM 2211 C CA . ASP A 1 270 ? -11.979 -13.435 6.711 1.00 96.56 270 ASP A CA 1
ATOM 2212 C C . ASP A 1 270 ? -11.662 -13.613 8.203 1.00 96.56 270 ASP A C 1
ATOM 2214 O O . ASP A 1 270 ? -10.537 -13.411 8.665 1.00 96.56 270 ASP A O 1
ATOM 2218 N N . VAL A 1 271 ? -12.690 -13.983 8.967 1.00 97.56 271 VAL A N 1
ATOM 2219 C CA . VAL A 1 271 ? -12.592 -14.123 10.421 1.00 97.56 271 VAL A CA 1
ATOM 2220 C C . VAL A 1 271 ? -11.542 -15.166 10.825 1.00 97.56 271 VAL A C 1
ATOM 2222 O O . VAL A 1 271 ? -10.811 -14.935 11.780 1.00 97.56 271 VAL A O 1
ATOM 2225 N N . GLU A 1 272 ? -11.418 -16.290 10.119 1.00 97.62 272 GLU A N 1
ATOM 2226 C CA . GLU A 1 272 ? -10.468 -17.349 10.489 1.00 97.62 272 GLU A CA 1
ATOM 2227 C C . GLU A 1 272 ? -9.016 -16.888 10.323 1.00 97.62 272 GLU A C 1
ATOM 2229 O O . GLU A 1 272 ? -8.195 -17.051 11.230 1.00 97.62 272 GLU A O 1
ATOM 2234 N N . GLU A 1 273 ? -8.707 -16.247 9.195 1.00 97.62 273 GLU A N 1
ATOM 2235 C CA . GLU A 1 273 ? -7.367 -15.740 8.919 1.00 97.62 273 GLU A CA 1
ATOM 2236 C C . GLU A 1 273 ? -6.982 -14.621 9.903 1.00 97.62 273 GLU A C 1
ATOM 2238 O O . GLU A 1 273 ? -5.811 -14.513 10.274 1.00 97.62 273 GLU A O 1
ATOM 2243 N N . LEU A 1 274 ? -7.949 -13.839 10.408 1.00 98.00 274 LEU A N 1
ATOM 2244 C CA . LEU A 1 274 ? -7.704 -12.894 11.503 1.00 98.00 274 LEU A CA 1
ATOM 2245 C C . LEU A 1 274 ? -7.303 -13.606 12.804 1.00 98.00 274 LEU A C 1
ATOM 2247 O O . LEU A 1 274 ? -6.334 -13.198 13.443 1.00 98.00 274 LEU A O 1
ATOM 2251 N N . PHE A 1 275 ? -7.986 -14.687 13.193 1.00 98.31 275 PHE A N 1
ATOM 2252 C CA . PHE A 1 275 ? -7.620 -15.453 14.395 1.00 98.31 275 PHE A CA 1
ATOM 2253 C C . PHE A 1 275 ? -6.257 -16.139 14.265 1.00 98.31 275 PHE A C 1
ATOM 2255 O O . PHE A 1 275 ? -5.488 -16.190 15.230 1.00 98.31 275 PHE A O 1
ATOM 2262 N N . LYS A 1 276 ? -5.924 -16.635 13.073 1.00 97.62 276 LYS A N 1
ATOM 2263 C CA . LYS A 1 276 ? -4.604 -17.198 12.783 1.00 97.62 276 LYS A CA 1
ATOM 2264 C C . LYS A 1 276 ? -3.502 -16.146 12.926 1.00 97.62 276 LYS A C 1
ATOM 2266 O O . LYS A 1 276 ? -2.531 -16.392 13.639 1.00 97.62 276 LYS A O 1
ATOM 2271 N N . GLN A 1 277 ? -3.684 -14.961 12.342 1.00 97.19 277 GLN A N 1
ATOM 2272 C CA . GLN A 1 277 ? -2.746 -13.845 12.502 1.00 97.19 277 GLN A CA 1
ATOM 2273 C C . GLN A 1 277 ? -2.633 -13.397 13.964 1.00 97.19 277 GLN A C 1
ATOM 2275 O O . GLN A 1 277 ? -1.529 -13.191 14.464 1.00 97.19 277 GLN A O 1
ATOM 2280 N N . ALA A 1 278 ? -3.753 -13.319 14.687 1.00 97.56 278 ALA A N 1
ATOM 2281 C CA . ALA A 1 278 ? -3.754 -12.992 16.110 1.00 97.56 278 ALA A CA 1
ATOM 2282 C C . ALA A 1 278 ? -2.936 -14.010 16.921 1.00 97.56 278 ALA A C 1
ATOM 2284 O O . ALA A 1 278 ? -2.175 -13.634 17.816 1.00 97.56 278 ALA A O 1
ATOM 2285 N N . LYS A 1 279 ? -3.024 -15.300 16.572 1.00 96.62 279 LYS A N 1
ATOM 2286 C CA . LYS A 1 279 ? -2.227 -16.357 17.200 1.00 96.62 279 LYS A CA 1
ATOM 2287 C C . LYS A 1 279 ? -0.737 -16.220 16.896 1.00 96.62 279 LYS A C 1
ATOM 2289 O O . LYS A 1 279 ? 0.078 -16.355 17.810 1.00 96.62 279 LYS A O 1
ATOM 2294 N N . GLU A 1 280 ? -0.385 -15.948 15.642 1.00 96.06 280 GLU A N 1
ATOM 2295 C CA . GLU A 1 280 ? 0.997 -15.712 15.199 1.00 96.06 280 GLU A CA 1
ATOM 2296 C C . GLU A 1 280 ? 1.616 -14.500 15.915 1.00 96.06 280 GLU A C 1
ATOM 2298 O O . GLU A 1 280 ? 2.755 -14.572 16.385 1.00 96.06 280 GLU A O 1
ATOM 2303 N N . ASN A 1 281 ? 0.824 -13.443 16.111 1.00 95.62 281 ASN A N 1
ATOM 2304 C CA . ASN A 1 281 ? 1.204 -12.232 16.841 1.00 95.62 281 ASN A CA 1
ATOM 2305 C C . ASN A 1 281 ? 1.114 -12.375 18.371 1.00 95.62 281 ASN A C 1
ATOM 2307 O O . ASN A 1 281 ? 1.415 -11.425 19.090 1.00 95.62 281 ASN A O 1
ATOM 2311 N N . LYS A 1 282 ? 0.754 -13.561 18.885 1.00 96.12 282 LYS A N 1
ATOM 2312 C CA . LYS A 1 282 ? 0.636 -13.870 20.323 1.00 96.12 282 LYS A CA 1
ATOM 2313 C C . LYS A 1 282 ? -0.343 -12.954 21.068 1.00 96.12 282 LYS A C 1
ATOM 2315 O O . LYS A 1 282 ? -0.108 -12.611 22.226 1.00 96.12 282 LYS A O 1
ATOM 2320 N N . LEU A 1 283 ? -1.437 -12.572 20.414 1.00 97.00 283 LEU A N 1
ATOM 2321 C CA . LEU A 1 283 ? -2.503 -11.806 21.051 1.00 97.00 283 LEU A CA 1
ATOM 2322 C C . LEU A 1 283 ? -3.266 -12.681 22.049 1.00 97.00 283 LEU A C 1
ATOM 2324 O O . LEU A 1 283 ? -3.526 -13.861 21.806 1.00 97.00 283 LEU A O 1
ATOM 2328 N N . GLU A 1 284 ? -3.612 -12.087 23.185 1.00 96.19 284 GLU A N 1
ATOM 2329 C CA . GLU A 1 284 ? -4.396 -12.708 24.251 1.00 96.19 284 GLU A CA 1
ATOM 2330 C C . GLU A 1 284 ? -5.885 -12.404 24.086 1.00 96.19 284 GLU A C 1
ATOM 2332 O O . GLU A 1 284 ? -6.715 -13.289 24.295 1.00 96.19 284 GLU A O 1
ATOM 2337 N N . VAL A 1 285 ? -6.213 -11.157 23.721 1.00 97.62 285 VAL A N 1
ATOM 2338 C CA . VAL A 1 285 ? -7.589 -10.659 23.617 1.00 97.62 285 VAL A CA 1
ATOM 2339 C C . VAL A 1 285 ? -7.767 -9.904 22.309 1.00 97.62 285 VAL A C 1
ATOM 2341 O O . VAL A 1 285 ? -6.995 -8.984 22.032 1.00 97.62 285 VAL A O 1
ATOM 2344 N N . ILE A 1 286 ? -8.796 -10.254 21.538 1.00 98.19 286 ILE A N 1
ATOM 2345 C CA . ILE A 1 286 ? -9.161 -9.511 20.329 1.00 98.19 286 ILE A CA 1
ATOM 2346 C C . ILE A 1 286 ? -10.658 -9.194 20.267 1.00 98.19 286 ILE A C 1
ATOM 2348 O O . ILE A 1 286 ? -11.478 -9.914 20.842 1.00 98.19 286 ILE A O 1
ATOM 2352 N N . SER A 1 287 ? -11.007 -8.140 19.531 1.00 98.31 287 SER A N 1
ATOM 2353 C CA . SER A 1 287 ? -12.383 -7.803 19.149 1.00 98.31 287 SER A CA 1
ATOM 2354 C C . SER A 1 287 ? -12.423 -7.443 17.666 1.00 98.31 287 SER A C 1
ATOM 2356 O O . SER A 1 287 ? -11.617 -6.635 17.202 1.00 98.31 287 SER A O 1
ATOM 2358 N N . ILE A 1 288 ? -13.347 -8.051 16.921 1.00 98.44 288 ILE A N 1
ATOM 2359 C CA . ILE A 1 288 ? -13.615 -7.683 15.527 1.00 98.44 288 ILE A CA 1
ATOM 2360 C C . ILE A 1 288 ? -14.776 -6.697 15.551 1.00 98.44 288 ILE A C 1
ATOM 2362 O O . ILE A 1 288 ? -15.852 -7.016 16.049 1.00 98.44 288 ILE A O 1
ATOM 2366 N N . THR A 1 289 ? -14.548 -5.492 15.045 1.00 97.88 289 THR A N 1
ATOM 2367 C CA . THR A 1 289 ? -15.464 -4.356 15.160 1.00 97.88 289 THR A CA 1
ATOM 2368 C C . THR A 1 289 ? -15.893 -3.876 13.782 1.00 97.88 289 THR A C 1
ATOM 2370 O O . THR A 1 289 ? -15.689 -2.729 13.432 1.00 97.88 289 THR A O 1
ATOM 2373 N N . ASP A 1 290 ? -16.473 -4.741 12.955 1.00 97.31 290 ASP A N 1
ATOM 2374 C CA . ASP A 1 290 ? -16.834 -4.367 11.582 1.00 97.31 290 ASP A CA 1
ATOM 2375 C C . ASP A 1 290 ? -17.780 -3.149 11.486 1.00 97.31 290 ASP A C 1
ATOM 2377 O O . ASP A 1 290 ? -18.616 -2.903 12.363 1.00 97.31 290 ASP A O 1
ATOM 2381 N N . HIS A 1 291 ? -17.642 -2.380 10.400 1.00 94.62 291 HIS A N 1
ATOM 2382 C CA . HIS A 1 291 ? -18.403 -1.163 10.138 1.00 94.62 291 HIS A CA 1
ATOM 2383 C C . HIS A 1 291 ? -19.896 -1.461 9.986 1.00 94.62 291 HIS A C 1
ATOM 2385 O O . HIS A 1 291 ? -20.340 -2.061 9.009 1.00 94.62 291 HIS A O 1
ATOM 2391 N N . ASN A 1 292 ? -20.691 -0.972 10.938 1.00 94.62 292 ASN A N 1
ATOM 2392 C CA . ASN A 1 292 ? -22.148 -1.072 10.981 1.00 94.62 292 ASN A CA 1
ATOM 2393 C C . ASN A 1 292 ? -22.685 -2.515 10.847 1.00 94.62 292 ASN A C 1
ATOM 2395 O O . ASN A 1 292 ? -23.854 -2.692 10.514 1.00 94.62 292 ASN A O 1
ATOM 2399 N N . CYS A 1 293 ? -21.856 -3.534 11.093 1.00 94.81 293 CYS A N 1
ATOM 2400 C CA . CYS A 1 293 ? -22.195 -4.941 10.906 1.00 94.81 293 CYS A CA 1
ATOM 2401 C C . CYS A 1 293 ? -21.647 -5.776 12.067 1.00 94.81 293 CYS A C 1
ATOM 2403 O O . CYS A 1 293 ? -20.446 -5.809 12.311 1.00 94.81 293 CYS A O 1
ATOM 2405 N N . ALA A 1 294 ? -22.521 -6.499 12.767 1.00 96.19 294 ALA A N 1
ATOM 2406 C CA . ALA A 1 294 ? -22.133 -7.351 13.895 1.00 96.19 294 ALA A CA 1
ATOM 2407 C C . ALA A 1 294 ? -22.011 -8.843 13.516 1.00 96.19 294 ALA A C 1
ATOM 2409 O O . ALA A 1 294 ? -21.825 -9.700 14.381 1.00 96.19 294 ALA A O 1
ATOM 2410 N N . ARG A 1 295 ? -22.125 -9.196 12.231 1.00 94.81 295 ARG A N 1
ATOM 2411 C CA . ARG A 1 295 ? -22.271 -10.594 11.782 1.00 94.81 295 ARG A CA 1
ATOM 2412 C C . ARG A 1 295 ? -21.007 -11.436 11.960 1.00 94.81 295 ARG A C 1
ATOM 2414 O O . ARG A 1 295 ? -21.116 -12.642 12.195 1.00 94.81 295 ARG A O 1
ATOM 2421 N N . ALA A 1 296 ? -19.825 -10.819 11.909 1.00 96.12 296 ALA A N 1
ATOM 2422 C CA . ALA A 1 296 ? -18.552 -11.509 12.123 1.00 96.12 296 ALA A CA 1
ATOM 2423 C C . ALA A 1 296 ? -18.480 -12.209 13.495 1.00 96.12 296 ALA A C 1
ATOM 2425 O O . ALA A 1 296 ? -17.872 -13.278 13.612 1.00 96.12 296 ALA A O 1
ATOM 2426 N N . ASN A 1 297 ? -19.181 -11.675 14.505 1.00 96.75 297 ASN A N 1
ATOM 2427 C CA . ASN A 1 297 ? -19.203 -12.205 15.870 1.00 96.75 297 ASN A CA 1
ATOM 2428 C C . ASN A 1 297 ? -19.675 -13.665 15.949 1.00 96.75 297 ASN A C 1
ATOM 2430 O O . ASN A 1 297 ? -19.129 -14.446 16.728 1.00 96.75 297 ASN A O 1
ATOM 2434 N N . ALA A 1 298 ? -20.617 -14.078 15.094 1.00 94.75 298 ALA A N 1
ATOM 2435 C CA . ALA A 1 298 ? -21.111 -15.455 15.076 1.00 94.75 298 ALA A CA 1
ATOM 2436 C C . ALA A 1 298 ? -20.009 -16.471 14.712 1.00 94.75 298 ALA A C 1
ATOM 2438 O O . ALA A 1 298 ? -19.923 -17.554 15.296 1.00 94.75 298 ALA A O 1
ATOM 2439 N N . ALA A 1 299 ? -19.142 -16.130 13.753 1.00 95.94 299 ALA A N 1
ATOM 2440 C CA . ALA A 1 299 ? -17.999 -16.966 13.397 1.00 95.94 299 ALA A CA 1
ATOM 2441 C C . ALA A 1 299 ? -16.869 -16.835 14.426 1.00 95.94 299 ALA A C 1
ATOM 2443 O O . ALA A 1 299 ? -16.287 -17.845 14.826 1.00 95.94 299 ALA A O 1
ATOM 2444 N N . ALA A 1 300 ? -16.604 -15.614 14.889 1.00 96.88 300 ALA A N 1
ATOM 2445 C CA . ALA A 1 300 ? -15.499 -15.303 15.782 1.00 96.88 300 ALA A CA 1
ATOM 2446 C C . ALA A 1 300 ? -15.590 -16.022 17.135 1.00 96.88 300 ALA A C 1
ATOM 2448 O O . ALA A 1 300 ? -14.589 -16.550 17.617 1.00 96.88 300 ALA A O 1
ATOM 2449 N N . MET A 1 301 ? -16.796 -16.166 17.696 1.00 93.94 301 MET A N 1
ATOM 2450 C CA . MET A 1 301 ? -17.013 -16.940 18.925 1.00 93.94 301 MET A CA 1
ATOM 2451 C C . MET A 1 301 ? -16.545 -18.398 18.808 1.00 93.94 301 MET A C 1
ATOM 2453 O O . MET A 1 301 ? -15.999 -18.957 19.759 1.00 93.94 301 MET A O 1
ATOM 2457 N N . ARG A 1 302 ? -16.709 -19.020 17.633 1.00 94.38 302 ARG A N 1
ATOM 2458 C CA . ARG A 1 302 ? -16.257 -20.401 17.394 1.00 94.38 302 ARG A CA 1
ATOM 2459 C C . ARG A 1 302 ? -14.733 -20.477 17.304 1.00 94.38 302 ARG A C 1
ATOM 2461 O O . ARG A 1 302 ? -14.121 -21.359 17.904 1.00 94.38 302 ARG A O 1
ATOM 2468 N N . PHE A 1 303 ? -14.115 -19.531 16.597 1.00 97.00 303 PHE A N 1
ATOM 2469 C CA . PHE A 1 303 ? -12.661 -19.486 16.432 1.00 97.00 303 PHE A CA 1
ATOM 2470 C C . PHE A 1 303 ? -11.919 -19.099 17.714 1.00 97.00 303 PHE A C 1
ATOM 2472 O O . PHE A 1 303 ? -10.825 -19.607 17.950 1.00 97.00 303 PHE A O 1
ATOM 2479 N N . SER A 1 304 ? -12.534 -18.311 18.597 1.00 94.94 304 SER A N 1
ATOM 2480 C CA . SER A 1 304 ? -12.000 -18.012 19.932 1.00 94.94 304 SER A CA 1
ATOM 2481 C C . SER A 1 304 ? -11.605 -19.276 20.699 1.00 94.94 304 SER A C 1
ATOM 2483 O O . SER A 1 304 ? -10.483 -19.374 21.204 1.00 94.94 304 SER A O 1
ATOM 2485 N N . SER A 1 305 ? -12.484 -20.284 20.699 1.00 92.12 305 SER A N 1
ATOM 2486 C CA . SER A 1 305 ? -12.214 -21.576 21.340 1.00 92.12 305 SER A CA 1
ATOM 2487 C C . SER A 1 305 ? -11.140 -22.383 20.603 1.00 92.12 305 SER A C 1
ATOM 2489 O O . SER A 1 305 ? -10.304 -23.012 21.247 1.00 92.12 305 SER A O 1
ATOM 2491 N N . LEU A 1 306 ? -11.122 -22.342 19.266 1.00 95.12 306 LEU A N 1
ATOM 2492 C CA . LEU A 1 306 ? -10.165 -23.094 18.445 1.00 95.12 306 LEU A CA 1
ATOM 2493 C C . LEU A 1 306 ? -8.722 -22.584 18.593 1.00 95.12 306 LEU A C 1
ATOM 2495 O O . LEU A 1 306 ? -7.792 -23.379 18.716 1.00 95.12 306 LEU A O 1
ATOM 2499 N N . TYR A 1 307 ? -8.528 -21.264 18.595 1.00 96.06 307 TYR A N 1
ATOM 2500 C CA . TYR A 1 307 ? -7.201 -20.640 18.644 1.00 96.06 307 TYR A CA 1
ATOM 2501 C C . TYR A 1 307 ? -6.730 -20.315 20.072 1.00 96.06 307 TYR A C 1
ATOM 2503 O O . TYR A 1 307 ? -5.567 -19.934 20.267 1.00 96.06 307 TYR A O 1
ATOM 2511 N N . ASN A 1 308 ? -7.591 -20.524 21.077 1.00 95.31 308 ASN A N 1
ATOM 2512 C CA . ASN A 1 308 ? -7.360 -20.174 22.480 1.00 95.31 308 ASN A CA 1
ATOM 2513 C C . ASN A 1 308 ? -6.970 -18.693 22.637 1.00 95.31 308 ASN A C 1
ATOM 2515 O O . ASN A 1 308 ? -5.900 -18.373 23.159 1.00 95.31 308 ASN A O 1
ATOM 2519 N N . ILE A 1 309 ? -7.820 -17.816 22.101 1.00 96.94 309 ILE A N 1
ATOM 2520 C CA . ILE A 1 309 ? -7.715 -16.353 22.179 1.00 96.94 309 ILE A CA 1
ATOM 2521 C C . ILE A 1 309 ? -9.029 -15.853 22.766 1.00 96.94 309 ILE A C 1
ATOM 2523 O O . ILE A 1 309 ? -10.096 -16.233 22.278 1.00 96.94 309 ILE A O 1
ATOM 2527 N N . GLN A 1 310 ? -8.973 -15.013 23.799 1.00 96.69 310 GLN A N 1
ATOM 2528 C CA . GLN A 1 310 ? -10.175 -14.411 24.365 1.00 96.69 310 GLN A CA 1
ATOM 2529 C C . GLN A 1 310 ? -10.799 -13.480 23.322 1.00 96.69 310 GLN A C 1
ATOM 2531 O O . GLN A 1 310 ? -10.153 -12.553 22.838 1.00 96.69 310 GLN A O 1
ATOM 2536 N N . TYR A 1 311 ? -12.061 -13.721 22.983 1.00 97.56 311 TYR A N 1
ATOM 2537 C CA . TYR A 1 311 ? -12.798 -12.882 22.049 1.00 97.56 311 TYR A CA 1
ATOM 2538 C C . TYR A 1 311 ? -13.830 -12.031 22.781 1.00 97.56 311 TYR A C 1
ATOM 2540 O O . TYR A 1 311 ? -14.573 -12.542 23.621 1.00 97.56 311 TYR A O 1
ATOM 2548 N N . ILE A 1 312 ? -13.870 -10.742 22.454 1.00 97.62 312 ILE A N 1
ATOM 2549 C CA . ILE A 1 312 ? -14.906 -9.812 22.900 1.00 97.62 312 ILE A CA 1
ATOM 2550 C C . ILE A 1 312 ? -15.764 -9.482 21.677 1.00 97.62 312 ILE A C 1
ATOM 2552 O O . ILE A 1 312 ? -15.220 -8.981 20.694 1.00 97.62 312 ILE A O 1
ATOM 2556 N N . PRO A 1 313 ? -17.078 -9.762 21.704 1.00 97.38 313 PRO A N 1
ATOM 2557 C CA . PRO A 1 313 ? -17.964 -9.373 20.621 1.00 97.38 313 PRO A CA 1
ATOM 2558 C C . PRO A 1 313 ? -17.954 -7.864 20.405 1.00 97.38 313 PRO A C 1
ATOM 2560 O O . PRO A 1 313 ? -18.092 -7.102 21.366 1.00 97.38 313 PRO A O 1
ATOM 2563 N N . GLY A 1 314 ? -17.792 -7.460 19.149 1.00 97.75 314 GLY A N 1
ATOM 2564 C CA . GLY A 1 314 ? -17.505 -6.089 18.761 1.00 97.75 314 GLY A CA 1
ATOM 2565 C C . GLY A 1 314 ? -18.328 -5.608 17.571 1.00 97.75 314 GLY A C 1
ATOM 2566 O O . GLY A 1 314 ? -18.785 -6.395 16.742 1.00 97.75 314 GLY A O 1
ATOM 2567 N N . VAL A 1 315 ? -18.503 -4.295 17.474 1.00 98.06 315 VAL A N 1
ATOM 2568 C CA . VAL A 1 315 ? -19.012 -3.593 16.286 1.00 98.06 315 VAL A CA 1
ATOM 2569 C C . VAL A 1 315 ? -18.492 -2.162 16.308 1.00 98.06 315 VAL A C 1
ATOM 2571 O O . VAL A 1 315 ? -18.246 -1.623 17.385 1.00 98.06 315 VAL A O 1
ATOM 2574 N N . GLU A 1 316 ? -18.345 -1.521 15.156 1.00 98.19 316 GLU A N 1
ATOM 2575 C CA . GLU A 1 316 ? -18.136 -0.076 15.099 1.00 98.19 316 GLU A CA 1
ATOM 2576 C C . GLU A 1 316 ? -19.232 0.580 14.266 1.00 98.19 316 GLU A C 1
ATOM 2578 O O . GLU A 1 316 ? -19.470 0.211 13.120 1.00 98.19 316 GLU A O 1
ATOM 2583 N N . ILE A 1 317 ? -19.923 1.556 14.844 1.00 97.56 317 ILE A N 1
ATOM 2584 C CA . ILE A 1 317 ? -21.130 2.135 14.261 1.00 97.56 317 ILE A CA 1
ATOM 2585 C C . ILE A 1 317 ? -20.881 3.602 13.950 1.00 97.56 317 ILE A C 1
ATOM 2587 O O . ILE A 1 317 ? -20.426 4.377 14.798 1.00 97.56 317 ILE A O 1
ATOM 2591 N N . ASP A 1 318 ? -21.212 3.994 12.724 1.00 95.88 318 ASP A N 1
ATOM 2592 C CA . ASP A 1 318 ? -21.172 5.387 12.318 1.00 95.88 318 ASP A CA 1
ATOM 2593 C C . ASP A 1 318 ? -22.291 6.180 12.980 1.00 95.88 318 ASP A C 1
ATOM 2595 O O . ASP A 1 318 ? -23.475 5.851 12.873 1.00 95.88 318 ASP A O 1
ATOM 2599 N N . ALA A 1 319 ? -21.913 7.294 13.592 1.00 96.44 319 ALA A N 1
ATOM 2600 C CA . ALA A 1 319 ? -22.832 8.173 14.279 1.00 96.44 319 ALA A CA 1
ATOM 2601 C C . ALA A 1 319 ? -22.574 9.642 13.943 1.00 96.44 319 ALA A C 1
ATOM 2603 O O . ALA A 1 319 ? -21.559 10.036 13.362 1.00 96.44 319 ALA A O 1
ATOM 2604 N N . GLN A 1 320 ? -23.528 10.482 14.322 1.00 95.38 320 GLN A N 1
ATOM 2605 C CA . GLN A 1 320 ? -23.455 11.918 14.155 1.00 95.38 320 GLN A CA 1
ATOM 2606 C C . GLN A 1 320 ? -23.635 12.622 15.494 1.00 95.38 320 GLN A C 1
ATOM 2608 O O . GLN A 1 320 ? -24.654 12.471 16.171 1.00 95.38 320 GLN A O 1
ATOM 2613 N N . TYR A 1 321 ? -22.661 13.460 15.835 1.00 95.12 321 TYR A N 1
ATOM 2614 C CA . TYR A 1 321 ? -22.772 14.425 16.917 1.00 95.12 321 TYR A CA 1
ATOM 2615 C C . TYR A 1 321 ? -22.793 15.839 16.334 1.00 95.12 321 TYR A C 1
ATOM 2617 O O . TYR A 1 321 ? -21.847 16.281 15.678 1.00 95.12 321 TYR A O 1
ATOM 2625 N N . LYS A 1 322 ? -23.904 16.563 16.524 1.00 91.62 322 LYS A N 1
ATOM 2626 C CA . LYS A 1 322 ? -24.154 17.868 15.885 1.00 91.62 322 LYS A CA 1
ATOM 2627 C C . LYS A 1 322 ? -23.950 17.782 14.355 1.00 91.62 322 LYS A C 1
ATOM 2629 O O . LYS A 1 322 ? -24.757 17.192 13.637 1.00 91.62 322 LYS A O 1
ATOM 2634 N N . ARG A 1 323 ? -22.877 18.380 13.826 1.00 87.12 323 ARG A N 1
ATOM 2635 C CA . ARG A 1 323 ? -22.513 18.368 12.392 1.00 87.12 323 ARG A CA 1
ATOM 2636 C C . ARG A 1 323 ? -21.283 17.503 12.086 1.00 87.12 323 ARG A C 1
ATOM 2638 O O . ARG A 1 323 ? -20.786 17.556 10.965 1.00 87.12 323 ARG A O 1
ATOM 2645 N N . MET A 1 324 ? -20.790 16.756 13.069 1.00 89.81 324 MET A N 1
ATOM 2646 C CA . MET A 1 324 ? -19.582 15.940 12.980 1.00 89.81 324 MET A CA 1
ATOM 2647 C C . MET A 1 324 ? -19.966 14.467 12.915 1.00 89.81 324 MET A C 1
ATOM 2649 O O . MET A 1 324 ? -20.861 14.023 13.636 1.00 89.81 324 MET A O 1
ATOM 2653 N N . ARG A 1 325 ? -19.292 13.719 12.042 1.00 92.38 325 ARG A N 1
ATOM 2654 C CA . ARG A 1 325 ? -19.363 12.259 12.036 1.00 92.38 325 ARG A CA 1
ATOM 2655 C C . ARG A 1 325 ? -18.375 11.748 13.076 1.00 92.38 325 ARG A C 1
ATOM 2657 O O . ARG A 1 325 ? -17.224 12.175 13.069 1.00 92.38 325 ARG A O 1
ATOM 2664 N N . VAL A 1 326 ? -18.842 10.861 13.936 1.00 95.19 326 VAL A N 1
ATOM 2665 C CA . VAL A 1 326 ? -18.049 10.161 14.949 1.00 95.19 326 VAL A CA 1
ATOM 2666 C C . VAL A 1 326 ? -18.301 8.665 14.801 1.00 95.19 326 VAL A C 1
ATOM 2668 O O . VAL A 1 326 ? -19.265 8.264 14.144 1.00 95.19 326 VAL A O 1
ATOM 2671 N N . ARG A 1 327 ? -17.446 7.839 15.395 1.00 97.12 327 ARG A N 1
ATOM 2672 C CA . ARG A 1 327 ? -17.605 6.384 15.387 1.00 97.12 327 ARG A CA 1
ATOM 2673 C C . ARG A 1 327 ? -17.624 5.860 16.808 1.00 97.12 327 ARG A C 1
ATOM 2675 O O . ARG A 1 327 ? -16.846 6.308 17.649 1.00 97.12 327 ARG A O 1
ATOM 2682 N N . ILE A 1 328 ? -18.556 4.954 17.069 1.00 98.38 328 ILE A N 1
ATOM 2683 C CA . ILE A 1 328 ? -18.780 4.392 18.397 1.00 98.38 328 ILE A CA 1
ATOM 2684 C C . ILE A 1 328 ? -18.558 2.891 18.296 1.00 98.38 328 ILE A C 1
ATOM 2686 O O . ILE A 1 328 ? -19.228 2.202 17.529 1.00 98.38 328 ILE A O 1
ATOM 2690 N N . LEU A 1 329 ? -17.598 2.407 19.069 1.00 98.44 329 LEU A N 1
ATOM 2691 C CA . LEU A 1 329 ? -17.305 0.999 19.257 1.00 98.44 329 LEU A CA 1
ATOM 2692 C C . LEU A 1 329 ? -18.285 0.437 20.289 1.00 98.44 329 LEU A C 1
ATOM 2694 O O . LEU A 1 329 ? -18.479 1.022 21.353 1.00 98.44 329 LEU A O 1
ATOM 2698 N N . GLY A 1 330 ? -18.909 -0.690 19.974 1.00 98.00 330 GLY A N 1
ATOM 2699 C CA . GLY A 1 330 ? -19.695 -1.475 20.917 1.00 98.00 330 GLY A CA 1
ATOM 2700 C C . GLY A 1 330 ? -18.922 -2.725 21.307 1.00 98.00 330 GLY A C 1
ATOM 2701 O O . GLY A 1 330 ? -18.512 -3.471 20.422 1.00 98.00 330 GLY A O 1
ATOM 2702 N N . TYR A 1 331 ? -18.751 -2.970 22.605 1.00 98.25 331 TYR A N 1
ATOM 2703 C CA . TYR A 1 331 ? -18.115 -4.180 23.137 1.00 98.25 331 TYR A CA 1
ATOM 2704 C C . TYR A 1 331 ? -19.082 -5.002 23.977 1.00 98.25 331 TYR A C 1
ATOM 2706 O O . TYR A 1 331 ? -19.979 -4.445 24.601 1.00 98.25 331 TYR A O 1
ATOM 2714 N N . TYR A 1 332 ? -18.878 -6.321 24.025 1.00 96.69 332 TYR A N 1
ATOM 2715 C CA . TYR A 1 332 ? -19.757 -7.268 24.732 1.00 96.69 332 TYR A CA 1
ATOM 2716 C C . TYR A 1 332 ? -21.221 -7.189 24.293 1.00 96.69 332 TYR A C 1
ATOM 2718 O O . TYR A 1 332 ? -22.130 -7.490 25.059 1.00 96.69 332 TYR A O 1
ATOM 2726 N N . ILE A 1 333 ? -21.441 -6.779 23.048 1.00 95.81 333 ILE A N 1
ATOM 2727 C CA . ILE A 1 333 ? -22.774 -6.670 22.473 1.00 95.81 333 ILE A CA 1
ATOM 2728 C C . ILE A 1 333 ? -23.418 -8.052 22.343 1.00 95.81 333 ILE A C 1
ATOM 2730 O O . ILE A 1 333 ? -22.756 -9.024 21.967 1.00 95.81 333 ILE A O 1
ATOM 2734 N N . ASP A 1 334 ? -24.729 -8.127 22.551 1.00 95.75 334 ASP A N 1
ATOM 2735 C CA . ASP A 1 334 ? -25.530 -9.224 22.020 1.00 95.75 334 ASP A CA 1
ATOM 2736 C C . ASP A 1 334 ? -25.750 -9.011 20.516 1.00 95.75 334 ASP A C 1
ATOM 2738 O O . ASP A 1 334 ? -26.703 -8.364 20.082 1.00 95.75 334 ASP A O 1
ATOM 2742 N N . TRP A 1 335 ? -24.851 -9.563 19.698 1.00 93.56 335 TRP A N 1
ATOM 2743 C CA . TRP A 1 335 ? -24.906 -9.437 18.238 1.00 93.56 335 TRP A CA 1
ATOM 2744 C C . TRP A 1 335 ? -26.123 -10.128 17.598 1.00 93.56 335 TRP A C 1
ATOM 2746 O O . TRP A 1 335 ? -26.311 -9.999 16.389 1.00 93.56 335 TRP A O 1
ATOM 2756 N N . THR A 1 336 ? -26.924 -10.880 18.365 1.00 94.56 336 THR A N 1
ATOM 2757 C CA . THR A 1 336 ? -28.178 -11.488 17.885 1.00 94.56 336 THR A CA 1
ATOM 2758 C C . THR A 1 336 ? -29.383 -10.562 18.027 1.00 94.56 336 THR A C 1
ATOM 2760 O O . THR A 1 336 ? -30.446 -10.852 17.480 1.00 94.56 336 THR A O 1
ATOM 2763 N N . ASN A 1 337 ? -29.217 -9.432 18.718 1.00 95.88 337 ASN A N 1
ATOM 2764 C CA . ASN A 1 337 ? -30.254 -8.428 18.870 1.00 95.88 337 ASN A CA 1
ATOM 2765 C C . ASN A 1 337 ? -30.618 -7.795 17.512 1.00 95.88 337 ASN A C 1
ATOM 2767 O O . ASN A 1 337 ? -29.743 -7.368 16.752 1.00 95.88 337 ASN A O 1
ATOM 2771 N N . GLU A 1 338 ? -31.921 -7.680 17.237 1.00 94.50 338 GLU A N 1
ATOM 2772 C CA . GLU A 1 338 ? -32.475 -7.139 15.986 1.00 94.50 338 GLU A CA 1
ATOM 2773 C C . GLU A 1 338 ? -31.987 -5.719 15.659 1.00 94.50 338 GLU A C 1
ATOM 2775 O O . GLU A 1 338 ? -31.933 -5.327 14.490 1.00 94.50 338 GLU A O 1
ATOM 2780 N N . VAL A 1 339 ? -31.565 -4.950 16.670 1.00 94.38 339 VAL A N 1
ATOM 2781 C CA . VAL A 1 339 ? -31.056 -3.588 16.484 1.00 94.38 339 VAL A CA 1
ATOM 2782 C C . VAL A 1 339 ? -29.863 -3.537 15.526 1.00 94.38 339 VAL A C 1
ATOM 2784 O O . VAL A 1 339 ? -29.770 -2.607 14.725 1.00 94.38 339 VAL A O 1
ATOM 2787 N N . PHE A 1 340 ? -28.976 -4.538 15.547 1.00 94.12 340 PHE A N 1
ATOM 2788 C CA . PHE A 1 340 ? -27.797 -4.556 14.678 1.00 94.12 340 PHE A CA 1
ATOM 2789 C C . PHE A 1 340 ? -28.149 -4.884 13.230 1.00 94.12 340 PHE A C 1
ATOM 2791 O O . PHE A 1 340 ? -27.552 -4.309 12.322 1.00 94.12 340 PHE A O 1
ATOM 2798 N N . GLU A 1 341 ? -29.157 -5.727 13.004 1.00 92.38 341 GLU A N 1
ATOM 2799 C CA . GLU A 1 341 ? -29.677 -5.978 11.660 1.00 92.38 341 GLU A CA 1
ATOM 2800 C C . GLU A 1 341 ? -30.324 -4.710 11.084 1.00 92.38 341 GLU A C 1
ATOM 2802 O O . GLU A 1 341 ? -30.046 -4.324 9.947 1.00 92.38 341 GLU A O 1
ATOM 2807 N N . VAL A 1 342 ? -31.126 -4.004 11.887 1.00 93.25 342 VAL A N 1
ATOM 2808 C CA . VAL A 1 342 ? -31.747 -2.734 11.485 1.00 93.25 342 VAL A CA 1
ATOM 2809 C C . VAL A 1 342 ? -30.687 -1.669 11.181 1.00 93.25 342 VAL A C 1
ATOM 2811 O O . VAL A 1 342 ? -30.822 -0.920 10.210 1.00 93.25 342 VAL A O 1
ATOM 2814 N N . LEU A 1 343 ? -29.622 -1.582 11.982 1.00 92.56 343 LEU A N 1
ATOM 2815 C CA . LEU A 1 343 ? -28.518 -0.647 11.748 1.00 92.56 343 LEU A CA 1
ATOM 2816 C C . LEU A 1 343 ? -27.739 -0.979 10.469 1.00 92.56 343 LEU A C 1
ATOM 2818 O O . LEU A 1 343 ? -27.494 -0.066 9.676 1.00 92.56 343 LEU A O 1
ATOM 2822 N N . GLU A 1 344 ? -27.426 -2.256 10.227 1.00 92.88 344 GLU A N 1
ATOM 2823 C CA . GLU A 1 344 ? -26.766 -2.727 9.000 1.00 92.88 344 GLU A CA 1
ATOM 2824 C C . GLU A 1 344 ? -27.614 -2.385 7.768 1.00 92.88 344 GLU A C 1
ATOM 2826 O O . GLU A 1 344 ? -27.140 -1.714 6.849 1.00 92.88 344 GLU A O 1
ATOM 2831 N N . GLN A 1 345 ? -28.900 -2.751 7.767 1.00 92.12 345 GLN A N 1
ATOM 2832 C CA . GLN A 1 345 ? -29.812 -2.487 6.649 1.00 92.12 345 GLN A CA 1
ATOM 2833 C C . GLN A 1 345 ? -29.968 -0.987 6.366 1.00 92.12 345 GLN A C 1
ATOM 2835 O O . GLN A 1 345 ? -29.926 -0.559 5.208 1.00 92.12 345 GLN A O 1
ATOM 2840 N N . ASN A 1 346 ? -30.115 -0.169 7.413 1.00 92.62 346 ASN A N 1
ATOM 2841 C CA . ASN A 1 346 ? -30.201 1.283 7.269 1.00 92.62 346 ASN A CA 1
ATOM 2842 C C . ASN A 1 346 ? -28.897 1.888 6.740 1.00 92.62 346 ASN A C 1
ATOM 2844 O O . ASN A 1 346 ? -28.945 2.831 5.946 1.00 92.62 346 ASN A O 1
ATOM 2848 N N . SER A 1 347 ? -27.745 1.357 7.158 1.00 92.00 347 SER A N 1
ATOM 2849 C CA . SER A 1 347 ? -26.439 1.780 6.655 1.00 92.00 347 SER A CA 1
ATOM 2850 C C . SER A 1 347 ? -26.280 1.435 5.173 1.00 92.00 347 SER A C 1
ATOM 2852 O O . SER A 1 347 ? -26.011 2.320 4.363 1.00 92.00 347 SER A O 1
ATOM 2854 N N . LEU A 1 348 ? -26.578 0.192 4.780 1.00 90.19 348 LEU A N 1
ATOM 2855 C CA . LEU A 1 348 ? -26.515 -0.259 3.385 1.00 90.19 348 LEU A CA 1
ATOM 2856 C C . LEU A 1 348 ? -27.453 0.540 2.474 1.00 90.19 348 LEU A C 1
ATOM 2858 O O . LEU A 1 348 ? -27.060 0.962 1.384 1.00 90.19 348 LEU A O 1
ATOM 2862 N N . LYS A 1 349 ? -28.691 0.792 2.920 1.00 91.19 349 LYS A N 1
ATOM 2863 C CA . LYS A 1 349 ? -29.649 1.624 2.180 1.00 91.19 349 LYS A CA 1
ATOM 2864 C C . LYS A 1 349 ? -29.102 3.035 1.975 1.00 91.19 349 LYS A C 1
ATOM 2866 O O . LYS A 1 349 ? -29.127 3.537 0.852 1.00 91.19 349 LYS A O 1
ATOM 2871 N N . ARG A 1 350 ? -28.578 3.647 3.039 1.00 91.44 350 ARG A N 1
ATOM 2872 C CA . ARG A 1 350 ? -27.979 4.982 2.988 1.00 91.44 350 ARG A CA 1
ATOM 2873 C C . ARG A 1 350 ? -26.797 5.018 2.031 1.00 91.44 350 ARG A C 1
ATOM 2875 O O . ARG A 1 350 ? -26.770 5.877 1.161 1.00 91.44 350 ARG A O 1
ATOM 2882 N N . GLU A 1 351 ? -25.846 4.097 2.139 1.00 89.69 351 GLU A N 1
ATOM 2883 C CA . GLU A 1 351 ? -24.674 4.087 1.258 1.00 89.69 351 GLU A CA 1
ATOM 2884 C C . GLU A 1 351 ? -25.051 3.881 -0.209 1.00 89.69 351 GLU A C 1
ATOM 2886 O O . GLU A 1 351 ? -24.467 4.516 -1.091 1.00 89.69 351 GLU A O 1
ATOM 2891 N N . LYS A 1 352 ? -26.085 3.083 -0.492 1.00 89.56 352 LYS A N 1
ATOM 2892 C CA . LYS A 1 352 ? -26.633 2.943 -1.845 1.00 89.56 352 LYS A CA 1
ATOM 2893 C C . LYS A 1 352 ? -27.245 4.249 -2.358 1.00 89.56 352 LYS A C 1
ATOM 2895 O O . LYS A 1 352 ? -26.950 4.655 -3.481 1.00 89.56 352 LYS A O 1
ATOM 2900 N N . GLU A 1 353 ? -28.059 4.928 -1.552 1.00 91.81 353 GLU A N 1
ATOM 2901 C CA . GLU A 1 353 ? -28.639 6.234 -1.900 1.00 91.81 353 GLU A CA 1
ATOM 2902 C C . GLU A 1 353 ? -27.545 7.283 -2.143 1.00 91.81 353 GLU A C 1
ATOM 2904 O O . GLU A 1 353 ? -27.551 7.960 -3.173 1.00 91.81 353 GLU A O 1
ATOM 2909 N N . LEU A 1 354 ? -26.551 7.353 -1.251 1.00 92.38 354 LEU A N 1
ATOM 2910 C CA . LEU A 1 354 ? -25.412 8.258 -1.378 1.00 92.38 354 LEU A CA 1
ATOM 2911 C C . LEU A 1 354 ? -24.583 7.942 -2.625 1.00 92.38 354 LEU A C 1
ATOM 2913 O O . LEU A 1 354 ? -24.165 8.871 -3.307 1.00 92.38 354 LEU A O 1
ATOM 2917 N N . SER A 1 355 ? -24.363 6.662 -2.941 1.00 91.88 355 SER A N 1
ATOM 2918 C CA . SER A 1 355 ? -23.655 6.218 -4.150 1.00 91.88 355 SER A CA 1
ATOM 2919 C C . SER A 1 355 ? -24.351 6.722 -5.414 1.00 91.88 355 SER A C 1
ATOM 2921 O O . SER A 1 355 ? -23.706 7.321 -6.276 1.00 91.88 355 SER A O 1
ATOM 2923 N N . MET A 1 356 ? -25.675 6.561 -5.496 1.00 92.00 356 MET A N 1
ATOM 2924 C CA . MET A 1 356 ? -26.467 7.034 -6.635 1.00 92.00 356 MET A CA 1
ATOM 2925 C C . MET A 1 356 ? -26.482 8.563 -6.737 1.00 92.00 356 MET A C 1
ATOM 2927 O O . MET A 1 356 ? -26.335 9.102 -7.834 1.00 92.00 356 MET A O 1
ATOM 2931 N N . GLU A 1 357 ? -26.594 9.279 -5.614 1.00 94.75 357 GLU A N 1
ATOM 2932 C CA . GLU A 1 357 ? -26.502 10.743 -5.602 1.00 94.75 357 GLU A CA 1
ATOM 2933 C C . GLU A 1 357 ? -25.126 11.223 -6.093 1.00 94.75 357 GLU A C 1
ATOM 2935 O O . GLU A 1 357 ? -25.033 12.174 -6.873 1.00 94.75 357 GLU A O 1
ATOM 2940 N N . ARG A 1 358 ? -24.051 10.543 -5.671 1.00 94.56 358 ARG A N 1
ATOM 2941 C CA . ARG A 1 358 ? -22.666 10.848 -6.059 1.00 94.56 358 ARG A CA 1
ATOM 2942 C C . ARG A 1 358 ? -22.462 10.669 -7.557 1.00 94.56 358 ARG A C 1
ATOM 2944 O O . ARG A 1 358 ? -21.897 11.555 -8.196 1.00 94.56 358 ARG A O 1
ATOM 2951 N N . VAL A 1 359 ? -22.970 9.564 -8.108 1.00 93.69 359 VAL A N 1
ATOM 2952 C CA . VAL A 1 359 ? -22.983 9.308 -9.553 1.00 93.69 359 VAL A CA 1
ATOM 2953 C C . VAL A 1 359 ? -23.742 10.417 -10.268 1.00 93.69 359 VAL A C 1
ATOM 2955 O O . VAL A 1 359 ? -23.157 11.086 -11.110 1.00 93.69 359 VAL A O 1
ATOM 2958 N N . GLN A 1 360 ? -24.987 10.702 -9.879 1.00 95.00 360 GLN A N 1
ATOM 2959 C CA . GLN A 1 360 ? -25.807 11.713 -10.550 1.00 95.00 360 GLN A CA 1
ATOM 2960 C C . GLN A 1 360 ? -25.153 13.101 -10.547 1.00 95.00 360 GLN A C 1
ATOM 2962 O O . GLN A 1 360 ? -25.158 13.800 -11.563 1.00 95.00 360 GLN A O 1
ATOM 2967 N N . LYS A 1 361 ? -24.574 13.514 -9.413 1.00 95.88 361 LYS A N 1
ATOM 2968 C CA . LYS A 1 361 ? -23.842 14.782 -9.315 1.00 95.88 361 LYS A CA 1
ATOM 2969 C C . LYS A 1 361 ? -22.608 14.791 -10.205 1.00 95.88 361 LYS A C 1
ATOM 2971 O O . LYS A 1 361 ? -22.369 15.788 -10.883 1.00 95.88 361 LYS A O 1
ATOM 2976 N N . PHE A 1 362 ? -21.861 13.691 -10.239 1.00 95.38 362 PHE A N 1
ATOM 2977 C CA . PHE A 1 362 ? -20.689 13.573 -11.093 1.00 95.38 362 PHE A CA 1
ATOM 2978 C C . PHE A 1 362 ? -21.041 13.594 -12.581 1.00 95.38 362 PHE A C 1
ATOM 2980 O O . PHE A 1 362 ? -20.381 14.302 -13.343 1.00 95.38 362 PHE A O 1
ATOM 2987 N N . GLU A 1 363 ? -22.088 12.886 -13.003 1.00 94.56 363 GLU A N 1
ATOM 2988 C CA . GLU A 1 363 ? -22.565 12.908 -14.389 1.00 94.56 363 GLU A CA 1
ATOM 2989 C C . GLU A 1 363 ? -23.005 14.318 -14.800 1.00 94.56 363 GLU A C 1
ATOM 2991 O O . GLU A 1 363 ? -22.617 14.801 -15.861 1.00 94.56 363 GLU A O 1
ATOM 2996 N N . ASN A 1 364 ? -23.739 15.021 -13.930 1.00 94.50 364 ASN A N 1
ATOM 2997 C CA . ASN A 1 364 ? -24.179 16.396 -14.181 1.00 94.50 364 ASN A CA 1
ATOM 2998 C C . ASN A 1 364 ? -23.010 17.389 -14.239 1.00 94.50 364 ASN A C 1
ATOM 3000 O O . ASN A 1 364 ? -23.029 18.324 -15.036 1.00 94.50 364 ASN A O 1
ATOM 3004 N N . TYR A 1 365 ? -21.999 17.201 -13.392 1.00 93.06 365 TYR A N 1
ATOM 3005 C CA . TYR A 1 365 ? -20.825 18.068 -13.330 1.00 93.06 365 TYR A CA 1
ATOM 3006 C C . TYR A 1 365 ? -19.871 17.854 -14.512 1.00 93.06 365 TYR A C 1
ATOM 3008 O O . TYR A 1 365 ? -19.364 18.815 -15.088 1.00 93.06 365 TYR A O 1
ATOM 3016 N N . SER A 1 366 ? -19.602 16.594 -14.856 1.00 91.00 366 SER A N 1
ATOM 3017 C CA . SER A 1 366 ? -18.570 16.221 -15.830 1.00 91.00 366 SER A CA 1
ATOM 3018 C C . SER A 1 366 ? -19.104 15.985 -17.245 1.00 91.00 366 SER A C 1
ATOM 3020 O O . SER A 1 366 ? -18.325 15.999 -18.197 1.00 91.00 366 SER A O 1
ATOM 3022 N N . GLY A 1 367 ? -20.407 15.724 -17.393 1.00 88.62 367 GLY A N 1
ATOM 3023 C CA . GLY A 1 367 ? -21.022 15.255 -18.637 1.00 88.62 367 GLY A CA 1
ATOM 3024 C C . GLY A 1 367 ? -20.665 13.808 -19.007 1.00 88.62 367 GLY A C 1
ATOM 3025 O O . GLY A 1 367 ? -21.039 13.342 -20.084 1.00 88.62 367 GLY A O 1
ATOM 3026 N N . ILE A 1 368 ? -19.931 13.090 -18.151 1.00 89.25 368 ILE A N 1
ATOM 3027 C CA . ILE A 1 368 ? -19.522 11.701 -18.372 1.00 89.25 368 ILE A CA 1
ATOM 3028 C C . ILE A 1 368 ? -20.585 10.792 -17.776 1.00 89.25 368 ILE A C 1
ATOM 3030 O O . ILE A 1 368 ? -20.847 10.876 -16.581 1.00 89.25 368 ILE A O 1
ATOM 3034 N N . ARG A 1 369 ? -21.147 9.889 -18.585 1.00 88.81 369 ARG A N 1
ATOM 3035 C CA . ARG A 1 369 ? -22.019 8.833 -18.066 1.00 88.81 369 ARG A CA 1
ATOM 3036 C C . ARG A 1 369 ? -21.212 7.731 -17.403 1.00 88.81 369 ARG A C 1
ATOM 3038 O O . ARG A 1 369 ? -20.247 7.232 -17.985 1.00 88.81 369 ARG A O 1
ATOM 3045 N N . ILE A 1 370 ? -21.643 7.343 -16.215 1.00 86.81 370 ILE A N 1
ATOM 3046 C CA . ILE A 1 370 ? -21.069 6.252 -15.445 1.00 86.81 370 ILE A CA 1
ATOM 3047 C C . ILE A 1 370 ? -21.885 4.992 -15.718 1.00 86.81 370 ILE A C 1
ATOM 3049 O O . ILE A 1 370 ? -23.094 4.950 -15.494 1.00 86.81 370 ILE A O 1
ATOM 3053 N N . ASP A 1 371 ? -21.211 3.927 -16.149 1.00 86.12 371 ASP A N 1
ATOM 3054 C CA . ASP A 1 371 ? -21.808 2.596 -16.108 1.00 86.12 371 ASP A CA 1
ATOM 3055 C C . ASP A 1 371 ? -21.796 2.082 -14.663 1.00 86.12 371 ASP A C 1
ATOM 3057 O O . ASP A 1 371 ? -20.818 1.507 -14.176 1.00 86.12 371 ASP A O 1
ATOM 3061 N N . VAL A 1 372 ? -22.907 2.331 -13.971 1.00 85.69 372 VAL A N 1
ATOM 3062 C CA . VAL A 1 372 ? -23.126 1.938 -12.577 1.00 85.69 372 VAL A CA 1
ATOM 3063 C C . VAL A 1 372 ? -22.929 0.433 -12.388 1.00 85.69 372 VAL A C 1
ATOM 3065 O O . VAL A 1 372 ? -22.323 0.025 -11.401 1.00 85.69 372 VAL A O 1
ATOM 3068 N N . ASN A 1 373 ? -23.362 -0.396 -13.344 1.00 83.75 373 ASN A N 1
ATOM 3069 C CA . ASN A 1 373 ? -23.240 -1.851 -13.230 1.00 83.75 373 ASN A CA 1
ATOM 3070 C C . ASN A 1 373 ? -21.773 -2.285 -13.250 1.00 83.75 373 ASN A C 1
ATOM 3072 O O . ASN A 1 373 ? -21.364 -3.134 -12.457 1.00 83.75 373 ASN A O 1
ATOM 3076 N N . SER A 1 374 ? -20.964 -1.667 -14.116 1.00 79.94 374 SER A N 1
ATOM 3077 C CA . SER A 1 374 ? -19.532 -1.954 -14.183 1.00 79.94 374 SER A CA 1
ATOM 3078 C C . SER A 1 374 ? -18.803 -1.561 -12.896 1.00 79.94 374 SER A C 1
ATOM 3080 O O . SER A 1 374 ? -17.916 -2.300 -12.474 1.00 79.94 374 SER A O 1
ATOM 3082 N N . LEU A 1 375 ? -19.152 -0.438 -12.260 1.00 77.50 375 LEU A N 1
ATOM 3083 C CA . LEU A 1 375 ? -18.520 -0.030 -10.999 1.00 77.50 375 LEU A CA 1
ATOM 3084 C C . LEU A 1 375 ? -18.966 -0.904 -9.824 1.00 77.50 375 LEU A C 1
ATOM 3086 O O . LEU A 1 375 ? -18.120 -1.401 -9.088 1.00 77.50 375 LEU A O 1
ATOM 3090 N N . ILE A 1 376 ? -20.269 -1.165 -9.706 1.00 79.75 376 ILE A N 1
ATOM 3091 C CA . ILE A 1 376 ? -20.843 -1.979 -8.628 1.00 79.75 376 ILE A CA 1
ATOM 3092 C C . ILE A 1 376 ? -20.355 -3.428 -8.684 1.00 79.75 376 ILE A C 1
ATOM 3094 O O . ILE A 1 376 ? -20.100 -4.026 -7.646 1.00 79.75 376 ILE A O 1
ATOM 3098 N N . SER A 1 377 ? -20.183 -4.006 -9.879 1.00 68.62 377 SER A N 1
ATOM 3099 C CA . SER A 1 377 ? -19.708 -5.393 -10.012 1.00 68.62 377 SER A CA 1
ATOM 3100 C C . SER A 1 377 ? -18.320 -5.632 -9.404 1.00 68.62 377 SER A C 1
ATOM 3102 O O . SER A 1 377 ? -17.993 -6.763 -9.048 1.00 68.62 377 SER A O 1
ATOM 3104 N N . ASN A 1 378 ? -17.521 -4.570 -9.258 1.00 60.72 378 ASN A N 1
ATOM 3105 C CA . ASN A 1 378 ? -16.187 -4.632 -8.676 1.00 60.72 378 ASN A CA 1
ATOM 3106 C C . ASN A 1 378 ? -16.176 -4.393 -7.157 1.00 60.72 378 ASN A C 1
ATOM 3108 O O . ASN A 1 378 ? -15.149 -4.651 -6.528 1.00 60.72 378 ASN A O 1
ATOM 3112 N N . SER A 1 379 ? -17.284 -3.935 -6.558 1.00 66.44 379 SER A N 1
ATOM 3113 C CA . SER A 1 379 ? -17.385 -3.686 -5.119 1.00 66.44 379 SER A CA 1
ATOM 3114 C C . SER A 1 379 ? -18.264 -4.744 -4.445 1.00 66.44 379 SER A C 1
ATOM 3116 O O . SER A 1 379 ? -19.441 -4.921 -4.755 1.00 66.44 379 SER A O 1
ATOM 3118 N N . ARG A 1 380 ? -17.697 -5.477 -3.475 1.00 68.06 380 ARG A N 1
ATOM 3119 C CA . ARG A 1 380 ? -18.424 -6.524 -2.725 1.00 68.06 380 ARG A CA 1
ATOM 3120 C C . ARG A 1 380 ? -19.695 -5.978 -2.062 1.00 68.06 380 ARG A C 1
ATOM 3122 O O . ARG A 1 380 ? -20.702 -6.676 -2.002 1.00 68.06 380 ARG A O 1
ATOM 3129 N N . PHE A 1 381 ? -19.634 -4.734 -1.595 1.00 73.69 381 PHE A N 1
ATOM 3130 C CA . PHE A 1 381 ? -20.711 -4.046 -0.882 1.00 73.69 381 PHE A CA 1
ATOM 3131 C C . PHE A 1 381 ? -21.641 -3.260 -1.810 1.00 73.69 381 PHE A C 1
ATOM 3133 O O . PHE A 1 381 ? -22.583 -2.629 -1.340 1.00 73.69 381 PHE A O 1
ATOM 3140 N N . GLN A 1 382 ? -21.410 -3.324 -3.127 1.00 78.00 382 GLN A N 1
ATOM 3141 C CA . GLN A 1 382 ? -22.210 -2.649 -4.149 1.00 78.00 382 GLN A CA 1
ATOM 3142 C C . GLN A 1 382 ? -22.335 -1.131 -3.938 1.00 78.00 382 GLN A C 1
ATOM 3144 O O . GLN A 1 382 ? -23.329 -0.512 -4.326 1.00 78.00 382 GLN A O 1
ATOM 3149 N N . THR A 1 383 ? -21.323 -0.532 -3.314 1.00 83.06 383 THR A N 1
ATOM 3150 C CA . THR A 1 383 ? -21.205 0.908 -3.082 1.00 83.06 383 THR A CA 1
ATOM 3151 C C . THR A 1 383 ? -20.327 1.548 -4.155 1.00 83.06 383 THR A C 1
ATOM 3153 O O . THR A 1 383 ? -19.528 0.868 -4.800 1.00 83.06 383 THR A O 1
ATOM 3156 N N . ILE A 1 384 ? -20.527 2.853 -4.379 1.00 86.81 384 ILE A N 1
ATOM 3157 C CA . ILE A 1 384 ? -19.693 3.687 -5.250 1.00 86.81 384 ILE A CA 1
ATOM 3158 C C . ILE A 1 384 ? -19.128 4.847 -4.426 1.00 86.81 384 ILE A C 1
ATOM 3160 O O . ILE A 1 384 ? -19.817 5.813 -4.065 1.00 86.81 384 ILE A O 1
ATOM 3164 N N . THR A 1 385 ? -17.837 4.750 -4.146 1.00 88.31 385 THR A N 1
ATOM 3165 C CA . THR A 1 385 ? -17.052 5.723 -3.388 1.00 88.31 385 THR A CA 1
ATOM 3166 C C . THR A 1 385 ? -16.473 6.819 -4.297 1.00 88.31 385 THR A C 1
ATOM 3168 O O . THR A 1 385 ? -16.295 6.612 -5.503 1.00 88.31 385 THR A O 1
ATOM 3171 N N . PRO A 1 386 ? -16.115 7.995 -3.740 1.00 90.25 386 PRO A N 1
ATOM 3172 C CA . PRO A 1 386 ? -15.346 9.008 -4.470 1.00 90.25 386 PRO A CA 1
ATOM 3173 C C . PRO A 1 386 ? -14.073 8.453 -5.131 1.00 90.25 386 PRO A C 1
ATOM 3175 O O . PRO A 1 386 ? -13.760 8.794 -6.275 1.00 90.25 386 PRO A O 1
ATOM 3178 N N . ASN A 1 387 ? -13.369 7.554 -4.440 1.00 89.31 387 ASN A N 1
ATOM 3179 C CA . ASN A 1 387 ? -12.148 6.917 -4.923 1.00 89.31 387 ASN A CA 1
ATOM 3180 C C . ASN A 1 387 ? -12.394 6.032 -6.159 1.00 89.31 387 ASN A C 1
ATOM 3182 O O . ASN A 1 387 ? -11.600 6.049 -7.096 1.00 89.31 387 ASN A O 1
ATOM 3186 N N . GLU A 1 388 ? -13.498 5.281 -6.217 1.00 88.69 388 GLU A N 1
ATOM 3187 C CA . GLU A 1 388 ? -13.828 4.446 -7.385 1.00 88.69 388 GLU A CA 1
ATOM 3188 C C . GLU A 1 388 ? -14.132 5.284 -8.627 1.00 88.69 388 GLU A C 1
ATOM 3190 O O . GLU A 1 388 ? -13.607 4.993 -9.706 1.00 88.69 388 GLU A O 1
ATOM 3195 N N . ILE A 1 389 ? -14.898 6.370 -8.477 1.00 91.19 389 ILE A N 1
ATOM 3196 C CA . ILE A 1 389 ? -15.148 7.305 -9.583 1.00 91.19 389 ILE A CA 1
ATOM 3197 C C . ILE A 1 389 ? -13.832 7.969 -10.010 1.00 91.19 389 ILE A C 1
ATOM 3199 O O . ILE A 1 389 ? -13.541 8.061 -11.203 1.00 91.19 389 ILE A O 1
ATOM 3203 N N . THR A 1 390 ? -12.989 8.368 -9.055 1.00 92.44 390 THR A N 1
ATOM 3204 C CA . THR A 1 390 ? -11.671 8.955 -9.337 1.00 92.44 390 THR A CA 1
ATOM 3205 C C . THR A 1 390 ? -10.781 7.978 -10.109 1.00 92.44 390 THR A C 1
ATOM 3207 O O . THR A 1 390 ? -10.232 8.341 -11.148 1.00 92.44 390 THR A O 1
ATOM 3210 N N . LYS A 1 391 ? -10.691 6.713 -9.686 1.00 90.69 391 LYS A N 1
ATOM 3211 C CA . LYS A 1 391 ? -9.959 5.659 -10.410 1.00 90.69 391 LYS A CA 1
ATOM 3212 C C . LYS A 1 391 ? -10.499 5.454 -11.821 1.00 90.69 391 LYS A C 1
ATOM 3214 O O . LYS A 1 391 ? -9.709 5.382 -12.755 1.00 90.69 391 LYS A O 1
ATOM 3219 N N . MET A 1 392 ? -11.818 5.409 -12.003 1.00 90.62 392 MET A N 1
ATOM 3220 C CA . MET A 1 392 ? -12.437 5.293 -13.328 1.00 90.62 392 MET A CA 1
ATOM 3221 C C . MET A 1 392 ? -12.028 6.457 -14.247 1.00 90.62 392 MET A C 1
ATOM 3223 O O . MET A 1 392 ? -11.648 6.236 -15.396 1.00 90.62 392 MET A O 1
ATOM 3227 N N . VAL A 1 393 ? -12.063 7.691 -13.735 1.00 91.69 393 VAL A N 1
ATOM 3228 C CA . VAL A 1 393 ? -11.693 8.905 -14.481 1.00 91.69 393 VAL A CA 1
ATOM 3229 C C . VAL A 1 393 ? -10.205 8.932 -14.824 1.00 91.69 393 VAL A C 1
ATOM 3231 O O . VAL A 1 393 ? -9.838 9.326 -15.931 1.00 91.69 393 VAL A O 1
ATOM 3234 N N . PHE A 1 394 ? -9.340 8.528 -13.898 1.00 92.19 394 PHE A N 1
ATOM 3235 C CA . PHE A 1 394 ? -7.897 8.570 -14.112 1.00 92.19 394 PHE A CA 1
ATOM 3236 C C . PHE A 1 394 ? -7.393 7.379 -14.924 1.00 92.19 394 PHE A C 1
ATOM 3238 O O . PHE A 1 394 ? -6.469 7.553 -15.705 1.00 92.19 394 PHE A O 1
ATOM 3245 N N . HIS A 1 395 ? -7.987 6.192 -14.838 1.00 89.94 395 HIS A N 1
ATOM 3246 C CA . HIS A 1 395 ? -7.525 5.035 -15.616 1.00 89.94 395 HIS A CA 1
ATOM 3247 C C . HIS A 1 395 ? -8.032 5.018 -17.064 1.00 89.94 395 HIS A C 1
ATOM 3249 O O . HIS A 1 395 ? -7.505 4.273 -17.888 1.00 89.94 395 HIS A O 1
ATOM 3255 N N . ASN A 1 396 ? -9.027 5.838 -17.409 1.00 87.62 396 ASN A N 1
ATOM 3256 C CA . ASN A 1 396 ? -9.547 5.917 -18.770 1.00 87.62 396 ASN A CA 1
ATOM 3257 C C . ASN A 1 396 ? -8.817 6.999 -19.589 1.00 87.62 396 ASN A C 1
ATOM 3259 O O . ASN A 1 396 ? -8.863 8.190 -19.282 1.00 87.62 396 ASN A O 1
ATOM 3263 N N . GLU A 1 397 ? -8.155 6.590 -20.676 1.00 87.94 397 GLU A N 1
ATOM 3264 C CA . GLU A 1 397 ? -7.353 7.487 -21.522 1.00 87.94 397 GLU A CA 1
ATOM 3265 C C . GLU A 1 397 ? -8.144 8.681 -22.074 1.00 87.94 397 GLU A C 1
ATOM 3267 O O . GLU A 1 397 ? -7.593 9.771 -22.216 1.00 87.94 397 GLU A O 1
ATOM 3272 N N . ARG A 1 398 ? -9.443 8.514 -22.353 1.00 86.94 398 ARG A N 1
ATOM 3273 C CA . ARG A 1 398 ? -10.280 9.586 -22.912 1.00 86.94 398 ARG A CA 1
ATOM 3274 C C . ARG A 1 398 ? -10.596 10.654 -21.873 1.00 86.94 398 ARG A C 1
ATOM 3276 O O . ARG A 1 398 ? -10.524 11.842 -22.178 1.00 86.94 398 ARG A O 1
ATOM 3283 N N . THR A 1 399 ? -10.927 10.249 -20.649 1.00 88.19 399 THR A N 1
ATOM 3284 C CA . THR A 1 399 ? -11.284 11.176 -19.566 1.00 88.19 399 THR A CA 1
ATOM 3285 C C . THR A 1 399 ? -10.067 11.931 -19.043 1.00 88.19 399 THR A C 1
ATOM 3287 O O . THR A 1 399 ? -10.191 13.110 -18.718 1.00 88.19 399 THR A O 1
ATOM 3290 N N . ARG A 1 400 ? -8.872 11.323 -19.070 1.00 91.06 400 ARG A N 1
ATOM 3291 C CA . ARG A 1 400 ? -7.597 11.996 -18.743 1.00 91.06 400 ARG A CA 1
ATOM 3292 C C . ARG A 1 400 ? -7.295 13.212 -19.623 1.00 91.06 400 ARG A C 1
ATOM 3294 O O . ARG A 1 400 ? -6.630 14.141 -19.172 1.00 91.06 400 ARG A O 1
ATOM 3301 N N . LEU A 1 401 ? -7.756 13.212 -20.876 1.00 88.88 401 LEU A N 1
ATOM 3302 C CA . LEU A 1 401 ? -7.529 14.313 -21.819 1.00 88.88 401 LEU A CA 1
ATOM 3303 C C . LEU A 1 401 ? -8.465 15.507 -21.584 1.00 88.88 401 LEU A C 1
ATOM 3305 O O . LEU A 1 401 ? -8.210 16.589 -22.117 1.00 88.88 401 LEU A O 1
ATOM 3309 N N . LEU A 1 402 ? -9.534 15.333 -20.799 1.00 89.50 402 LEU A N 1
ATOM 3310 C CA . LEU A 1 402 ? -10.506 16.390 -20.545 1.00 89.50 402 LEU A CA 1
ATOM 3311 C C . LEU A 1 402 ? -9.882 17.501 -19.685 1.00 89.50 402 LEU A C 1
ATOM 3313 O O . LEU A 1 402 ? -9.188 17.195 -18.711 1.00 89.50 402 LEU A O 1
ATOM 3317 N N . PRO A 1 403 ? -10.152 18.792 -19.973 1.00 89.44 403 PRO A N 1
ATOM 3318 C CA . PRO A 1 403 ? -9.496 19.911 -19.290 1.00 89.44 403 PRO A CA 1
ATOM 3319 C C . PRO A 1 403 ? -9.596 19.873 -17.758 1.00 89.44 403 PRO A C 1
ATOM 3321 O O . PRO A 1 403 ? -8.637 20.215 -17.066 1.00 89.44 403 PRO A O 1
ATOM 3324 N N . PHE A 1 404 ? -10.735 19.422 -17.219 1.00 89.75 404 PHE A N 1
ATOM 3325 C CA . PHE A 1 404 ? -10.967 19.380 -15.773 1.00 89.75 404 PHE A CA 1
ATOM 3326 C C . PHE A 1 404 ? -10.166 18.283 -15.051 1.00 89.75 404 PHE A C 1
ATOM 3328 O O . PHE A 1 404 ? -9.939 18.417 -13.853 1.00 89.75 404 PHE A O 1
ATOM 3335 N N . VAL A 1 405 ? -9.701 17.248 -15.763 1.00 90.94 405 VAL A N 1
ATOM 3336 C CA . VAL A 1 405 ? -8.818 16.188 -15.238 1.00 90.94 405 VAL A CA 1
ATOM 3337 C C . VAL A 1 405 ? -7.360 16.524 -15.538 1.00 90.94 405 VAL A C 1
ATOM 3339 O O . VAL A 1 405 ? -6.505 16.471 -14.654 1.00 90.94 405 VAL A O 1
ATOM 3342 N N . LYS A 1 406 ? -7.083 16.955 -16.775 1.00 91.31 406 LYS A N 1
ATOM 3343 C CA . LYS A 1 406 ? -5.743 17.282 -17.268 1.00 91.31 406 LYS A CA 1
ATOM 3344 C C . LYS A 1 406 ? -5.018 18.309 -16.394 1.00 91.31 406 LYS A C 1
ATOM 3346 O O . LYS A 1 406 ? -3.832 18.143 -16.136 1.00 91.31 406 LYS A O 1
ATOM 3351 N N . LYS A 1 407 ? -5.730 19.309 -15.854 1.00 93.31 407 LYS A N 1
ATOM 3352 C CA . LYS A 1 407 ? -5.149 20.299 -14.925 1.00 93.31 407 LYS A CA 1
ATOM 3353 C C . LYS A 1 407 ? -4.515 19.670 -13.671 1.00 93.31 407 LYS A C 1
ATOM 3355 O O . LYS A 1 407 ? -3.543 20.212 -13.153 1.00 93.31 407 LYS A O 1
ATOM 3360 N N . TYR A 1 408 ? -5.043 18.541 -13.187 1.00 92.88 408 TYR A N 1
ATOM 3361 C CA . TYR A 1 408 ? -4.486 17.828 -12.034 1.00 92.88 408 TYR A CA 1
ATOM 3362 C C . TYR A 1 408 ? -3.277 16.986 -12.434 1.00 92.88 408 TYR A C 1
ATOM 3364 O O . TYR A 1 408 ? -2.294 16.964 -11.701 1.00 92.88 408 TYR A O 1
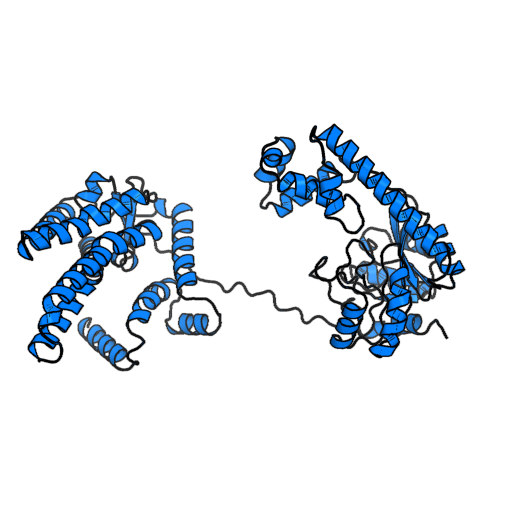ATOM 3372 N N . ILE A 1 409 ? -3.336 16.336 -13.601 1.00 90.56 409 ILE A N 1
ATOM 3373 C CA . ILE A 1 409 ? -2.238 15.517 -14.136 1.00 90.56 409 ILE A CA 1
ATOM 3374 C C . ILE A 1 409 ? -1.012 16.387 -14.442 1.00 90.56 409 ILE A C 1
ATOM 3376 O O . ILE A 1 409 ? 0.091 16.050 -14.026 1.00 90.56 409 ILE A O 1
ATOM 3380 N N . ASP A 1 410 ? -1.206 17.518 -15.122 1.00 90.25 410 ASP A N 1
ATOM 3381 C CA . ASP A 1 410 ? -0.115 18.411 -15.531 1.00 90.25 410 ASP A CA 1
ATOM 3382 C C . ASP A 1 410 ? 0.436 19.243 -14.351 1.00 90.25 410 ASP A C 1
ATOM 3384 O O . ASP A 1 410 ? 1.577 19.702 -14.390 1.00 90.25 410 ASP A O 1
ATOM 3388 N N . GLY A 1 411 ? -0.376 19.458 -13.307 1.00 85.44 411 GLY A N 1
ATOM 3389 C CA . GLY A 1 411 ? -0.063 20.332 -12.170 1.00 85.44 411 GLY A CA 1
ATOM 3390 C C . GLY A 1 411 ? 0.463 19.633 -10.911 1.00 85.44 411 GLY A C 1
ATOM 3391 O O . GLY A 1 411 ? 0.757 20.316 -9.927 1.00 85.44 411 GLY A O 1
ATOM 3392 N N . CYS A 1 412 ? 0.558 18.300 -10.893 1.00 88.12 412 CYS A N 1
ATOM 3393 C CA . CYS A 1 412 ? 0.994 17.533 -9.722 1.00 88.12 412 CYS A CA 1
ATOM 3394 C C . CYS A 1 412 ? 2.254 16.708 -10.005 1.00 88.12 412 CYS A C 1
ATOM 3396 O O . CYS A 1 412 ? 2.511 16.287 -11.127 1.00 88.12 412 CYS A O 1
ATOM 3398 N N . GLU A 1 413 ? 3.035 16.446 -8.956 1.00 85.62 413 GLU A N 1
ATOM 3399 C CA . GLU A 1 413 ? 4.308 15.716 -9.051 1.00 85.62 413 GLU A CA 1
ATOM 3400 C C . GLU A 1 413 ? 4.130 14.226 -9.377 1.00 85.62 413 GLU A C 1
ATOM 3402 O O . GLU A 1 413 ? 5.014 13.602 -9.966 1.00 85.62 413 GLU A O 1
ATOM 3407 N N . SER A 1 414 ? 2.990 13.647 -8.988 1.00 89.62 414 SER A N 1
ATOM 3408 C CA . SER A 1 414 ? 2.641 12.253 -9.243 1.00 89.62 414 SER A CA 1
ATOM 3409 C C . SER A 1 414 ? 1.145 12.083 -9.500 1.00 89.62 414 SER A C 1
ATOM 3411 O O . SER A 1 414 ? 0.315 12.880 -9.057 1.00 89.62 414 SER A O 1
ATOM 3413 N N . GLU A 1 415 ? 0.797 10.980 -10.164 1.00 86.75 415 GLU A N 1
ATOM 3414 C CA . GLU A 1 415 ? -0.595 10.605 -10.417 1.00 86.75 415 GLU A CA 1
ATOM 3415 C C . GLU A 1 415 ? -1.377 10.353 -9.122 1.00 86.75 415 GLU A C 1
ATOM 3417 O O . GLU A 1 415 ? -2.516 10.790 -9.003 1.00 86.75 415 GLU A O 1
ATOM 3422 N N . SER A 1 416 ? -0.752 9.742 -8.111 1.00 86.94 416 SER A N 1
ATOM 3423 C CA . SER A 1 416 ? -1.387 9.526 -6.805 1.00 86.94 416 SER A CA 1
ATOM 3424 C C . SER A 1 416 ? -1.781 10.837 -6.116 1.00 86.94 416 SER A C 1
ATOM 3426 O O . SER A 1 416 ? -2.874 10.938 -5.563 1.00 86.94 416 SER A O 1
ATOM 3428 N N . VAL A 1 417 ? -0.926 11.864 -6.188 1.00 90.25 417 VAL A N 1
ATOM 3429 C CA . VAL A 1 417 ? -1.224 13.199 -5.648 1.00 90.25 417 VAL A CA 1
ATOM 3430 C C . VAL A 1 417 ? -2.302 13.890 -6.484 1.00 90.25 417 VAL A C 1
ATOM 3432 O O . VAL A 1 417 ? -3.183 14.540 -5.922 1.00 90.25 417 VAL A O 1
ATOM 3435 N N . ALA A 1 418 ? -2.268 13.727 -7.810 1.00 92.00 418 ALA A N 1
ATOM 3436 C CA . ALA A 1 418 ? -3.293 14.260 -8.705 1.00 92.00 418 ALA A CA 1
ATOM 3437 C C . ALA A 1 418 ? -4.680 13.675 -8.397 1.00 92.00 418 ALA A C 1
ATOM 3439 O O . ALA A 1 418 ? -5.643 14.432 -8.292 1.00 92.00 418 ALA A O 1
ATOM 3440 N N . MET A 1 419 ? -4.770 12.356 -8.197 1.00 92.81 419 MET A N 1
ATOM 3441 C CA . MET A 1 419 ? -6.008 11.666 -7.824 1.00 92.81 419 MET A CA 1
ATOM 3442 C C . MET A 1 419 ? -6.532 12.141 -6.470 1.00 92.81 419 MET A C 1
ATOM 3444 O O . MET A 1 419 ? -7.691 12.525 -6.382 1.00 92.81 419 MET A O 1
ATOM 3448 N N . ALA A 1 420 ? -5.683 12.192 -5.438 1.00 91.38 420 ALA A N 1
ATOM 3449 C CA . ALA A 1 420 ? -6.094 12.637 -4.105 1.00 91.38 420 ALA A CA 1
ATOM 3450 C C . ALA A 1 420 ? -6.610 14.089 -4.107 1.00 91.38 420 ALA A C 1
ATOM 3452 O O . ALA A 1 420 ? -7.624 14.400 -3.481 1.00 91.38 420 ALA A O 1
ATOM 3453 N N . ARG A 1 421 ? -5.941 14.985 -4.848 1.00 93.00 421 ARG A N 1
ATOM 3454 C CA . ARG A 1 421 ? -6.392 16.376 -5.014 1.00 93.00 421 ARG A CA 1
ATOM 3455 C C . ARG A 1 421 ? -7.696 16.469 -5.797 1.00 93.00 421 ARG A C 1
ATOM 3457 O O . ARG A 1 421 ? -8.587 17.197 -5.380 1.00 93.00 421 ARG A O 1
ATOM 3464 N N . PHE A 1 422 ? -7.824 15.730 -6.899 1.00 94.81 422 PHE A N 1
ATOM 3465 C CA . PHE A 1 422 ? -9.068 15.671 -7.665 1.00 94.81 422 PHE A CA 1
ATOM 3466 C C . PHE A 1 422 ? -10.229 15.178 -6.800 1.00 94.81 422 PHE A C 1
ATOM 3468 O O . PHE A 1 422 ? -11.286 15.799 -6.787 1.00 94.81 422 PHE A O 1
ATOM 3475 N N . GLU A 1 423 ? -10.026 14.092 -6.053 1.00 94.81 423 GLU A N 1
ATOM 3476 C CA . GLU A 1 423 ? -11.042 13.516 -5.178 1.00 94.81 423 GLU A CA 1
ATOM 3477 C C . GLU A 1 423 ? -11.505 14.536 -4.129 1.00 94.81 423 GLU A C 1
ATOM 3479 O O . GLU A 1 423 ? -12.706 14.762 -3.970 1.00 94.81 423 GLU A O 1
ATOM 3484 N N . SER A 1 424 ? -10.555 15.226 -3.487 1.00 93.06 424 SER A N 1
ATOM 3485 C CA . SER A 1 424 ? -10.836 16.287 -2.516 1.00 93.06 424 SER A CA 1
ATOM 3486 C C . SER A 1 424 ? -11.568 17.483 -3.135 1.00 93.06 424 SER A C 1
ATOM 3488 O O . SER A 1 424 ? -12.540 17.967 -2.560 1.00 93.06 424 SER A O 1
ATOM 3490 N N . ASP A 1 425 ? -11.142 17.972 -4.298 1.00 93.75 425 ASP A N 1
ATOM 3491 C CA . ASP A 1 425 ? -11.749 19.148 -4.932 1.00 93.75 425 ASP A CA 1
ATOM 3492 C C . ASP A 1 425 ? -13.148 18.857 -5.487 1.00 93.75 425 ASP A C 1
ATOM 3494 O O . ASP A 1 425 ? -14.028 19.718 -5.453 1.00 93.75 425 ASP A O 1
ATOM 3498 N N . VAL A 1 426 ? -13.356 17.656 -6.032 1.00 94.69 426 VAL A N 1
ATOM 3499 C CA . VAL A 1 426 ? -14.601 17.277 -6.710 1.00 94.69 426 VAL A CA 1
ATOM 3500 C C . VAL A 1 426 ? -15.638 16.769 -5.713 1.00 94.69 426 VAL A C 1
ATOM 3502 O O . VAL A 1 426 ? -16.790 17.201 -5.766 1.00 94.69 426 VAL A O 1
ATOM 3505 N N . PHE A 1 427 ? -15.247 15.881 -4.798 1.00 94.88 427 PHE A N 1
ATOM 3506 C CA . PHE A 1 427 ? -16.162 15.200 -3.876 1.00 94.88 427 PHE A CA 1
ATOM 3507 C C . PHE A 1 427 ? -16.044 15.670 -2.425 1.00 94.88 427 PHE A C 1
ATOM 3509 O O . PHE A 1 427 ? -16.919 15.351 -1.617 1.00 94.88 427 PHE A O 1
ATOM 3516 N N . GLY A 1 428 ? -14.990 16.411 -2.076 1.00 90.81 428 GLY A N 1
ATOM 3517 C CA . GLY A 1 428 ? -14.797 16.943 -0.731 1.00 90.81 428 GLY A CA 1
ATOM 3518 C C . GLY A 1 428 ? -15.771 18.066 -0.382 1.00 90.81 428 GLY A C 1
ATOM 3519 O O . GLY A 1 428 ? -16.622 18.480 -1.170 1.00 90.81 428 GLY A O 1
ATOM 3520 N N . LYS A 1 429 ? -15.671 18.568 0.851 1.00 85.19 429 LYS A N 1
ATOM 3521 C CA . LYS A 1 429 ? -16.568 19.606 1.375 1.00 85.19 429 LYS A CA 1
ATOM 3522 C C . LYS A 1 429 ? -16.464 20.873 0.514 1.00 85.19 429 LYS A C 1
ATOM 3524 O O . LYS A 1 429 ? -15.380 21.426 0.372 1.00 85.19 429 LYS A O 1
ATOM 3529 N N . ASN A 1 430 ? -17.602 21.343 -0.004 1.00 88.56 430 ASN A N 1
ATOM 3530 C CA . ASN A 1 430 ? -17.743 22.441 -0.982 1.00 88.56 430 ASN A CA 1
ATOM 3531 C C . ASN A 1 430 ? -17.400 22.087 -2.443 1.00 88.56 430 ASN A C 1
ATOM 3533 O O . ASN A 1 430 ? -17.505 22.956 -3.307 1.00 88.56 430 ASN A O 1
ATOM 3537 N N . GLY A 1 431 ? -17.037 20.837 -2.735 1.00 92.62 431 GLY A N 1
ATOM 3538 C CA . GLY A 1 431 ? -16.855 20.355 -4.100 1.00 92.62 431 GLY A CA 1
ATOM 3539 C C . GLY A 1 431 ? -18.184 20.230 -4.863 1.00 92.62 431 GLY A C 1
ATOM 3540 O O . GLY A 1 431 ? -19.243 20.052 -4.250 1.00 92.62 431 GLY A O 1
ATOM 3541 N N . PRO A 1 432 ? -18.160 20.292 -6.206 1.00 93.38 432 PRO A N 1
ATOM 3542 C CA . PRO A 1 432 ? -19.358 20.219 -7.047 1.00 93.38 432 PRO A CA 1
ATOM 3543 C C . PRO A 1 432 ? -20.126 18.896 -6.911 1.00 93.38 432 PRO A C 1
ATOM 3545 O O . PRO A 1 432 ? -21.340 18.866 -7.101 1.00 93.38 432 PRO A O 1
ATOM 3548 N N . CYS A 1 433 ? -19.437 17.809 -6.561 1.00 95.00 433 CYS A N 1
ATOM 3549 C CA . CYS A 1 433 ? -20.015 16.479 -6.378 1.00 95.00 433 CYS A CA 1
ATOM 3550 C C . CYS A 1 433 ? -20.114 16.078 -4.901 1.00 95.00 433 CYS A C 1
ATOM 3552 O O . CYS A 1 433 ? -20.278 14.898 -4.589 1.00 95.00 433 CYS A O 1
ATOM 3554 N N . TYR A 1 434 ? -20.022 17.045 -3.983 1.00 93.75 434 TYR A N 1
ATOM 3555 C CA . TYR A 1 434 ? -20.163 16.790 -2.556 1.00 93.75 434 TYR A CA 1
ATOM 3556 C C . TYR A 1 434 ? -21.551 16.230 -2.237 1.00 93.75 434 TYR A C 1
ATOM 3558 O O . TYR A 1 434 ? -22.578 16.851 -2.532 1.00 93.75 434 TYR A O 1
ATOM 3566 N N . VAL A 1 435 ? -21.585 15.070 -1.588 1.00 91.38 435 VAL A N 1
ATOM 3567 C CA . VAL A 1 435 ? -22.807 14.435 -1.089 1.00 91.38 435 VAL A CA 1
ATOM 3568 C C . VAL A 1 435 ? -22.777 14.465 0.431 1.00 91.38 435 VAL A C 1
ATOM 3570 O O . VAL A 1 435 ? -21.849 13.952 1.059 1.00 91.38 435 VAL A O 1
ATOM 3573 N N . LYS A 1 436 ? -23.801 15.076 1.032 1.00 88.06 436 LYS A N 1
ATOM 3574 C CA . LYS A 1 436 ? -23.913 15.180 2.484 1.00 88.06 436 LYS A CA 1
ATOM 3575 C C . LYS A 1 436 ? -24.590 13.926 3.032 1.00 88.06 436 LYS A C 1
ATOM 3577 O O . LYS A 1 436 ? -25.796 13.768 2.891 1.00 88.06 436 LYS A O 1
ATOM 3582 N N . ALA A 1 437 ? -23.822 13.087 3.716 1.00 86.12 437 ALA A N 1
ATOM 3583 C CA . ALA A 1 437 ? -24.361 11.952 4.456 1.00 86.12 437 ALA A CA 1
ATOM 3584 C C . ALA A 1 437 ? -25.030 12.392 5.774 1.00 86.12 437 ALA A C 1
ATOM 3586 O O . ALA A 1 437 ? -24.622 13.383 6.389 1.00 86.12 437 ALA A O 1
ATOM 3587 N N . SER A 1 438 ? -26.044 11.640 6.204 1.00 87.25 438 SER A N 1
ATOM 3588 C CA . SER A 1 438 ? -26.723 11.797 7.496 1.00 87.25 438 SER A CA 1
ATOM 3589 C C . SER A 1 438 ? -26.640 10.480 8.255 1.00 87.25 438 SER A C 1
ATOM 3591 O O . SER A 1 438 ? -27.104 9.468 7.740 1.00 87.25 438 SER A O 1
ATOM 3593 N N . TYR A 1 439 ? -26.083 10.485 9.463 1.00 93.62 439 TYR A N 1
ATOM 3594 C CA . TYR A 1 439 ? -25.897 9.282 10.289 1.00 93.62 439 TYR A CA 1
ATOM 3595 C C . TYR A 1 439 ? -26.854 9.315 11.492 1.00 93.62 439 TYR A C 1
ATOM 3597 O O . TYR A 1 439 ? -27.371 10.391 11.815 1.00 93.62 439 TYR A O 1
ATOM 3605 N N . PRO A 1 440 ? -27.147 8.174 12.148 1.00 95.25 440 PRO A N 1
ATOM 3606 C CA . PRO A 1 440 ? -27.908 8.184 13.397 1.00 95.25 440 PRO A CA 1
ATOM 3607 C C . PRO A 1 440 ? -27.217 9.072 14.436 1.00 95.25 440 PRO A C 1
ATOM 3609 O O . PRO A 1 440 ? -25.997 9.236 14.413 1.00 95.25 440 PRO A O 1
ATOM 3612 N N . SER A 1 441 ? -27.983 9.667 15.350 1.00 97.06 441 SER A N 1
ATOM 3613 C CA . SER A 1 441 ? -27.380 10.478 16.409 1.00 97.06 441 SER A CA 1
ATOM 3614 C C . SER A 1 441 ? -26.488 9.613 17.304 1.00 97.06 441 SER A C 1
ATOM 3616 O O . SER A 1 441 ? -26.811 8.454 17.566 1.00 97.06 441 SER A O 1
ATOM 3618 N N . ALA A 1 442 ? -25.389 10.183 17.805 1.00 97.38 442 ALA A N 1
ATOM 3619 C CA . ALA A 1 442 ? -24.519 9.511 18.774 1.00 97.38 442 ALA A CA 1
ATOM 3620 C C . ALA A 1 442 ? -25.317 8.925 19.949 1.00 97.38 442 ALA A C 1
ATOM 3622 O O . ALA A 1 442 ? -25.150 7.754 20.263 1.00 97.38 442 ALA A O 1
ATOM 3623 N N . GLN A 1 443 ? -26.278 9.677 20.498 1.00 97.62 443 GLN A N 1
ATOM 3624 C CA . GLN A 1 443 ? -27.159 9.186 21.561 1.00 97.62 443 GLN A CA 1
ATOM 3625 C C . GLN A 1 443 ? -27.957 7.936 21.162 1.00 97.62 443 GLN A C 1
ATOM 3627 O O . GLN A 1 443 ? -28.073 7.005 21.950 1.00 97.62 443 GLN A O 1
ATOM 3632 N N . ALA A 1 444 ? -28.517 7.898 19.948 1.00 96.69 444 ALA A N 1
ATOM 3633 C CA . ALA A 1 444 ? -29.290 6.744 19.495 1.00 96.69 444 ALA A CA 1
ATOM 3634 C C . ALA A 1 444 ? -28.410 5.493 19.360 1.00 96.69 444 ALA A C 1
ATOM 3636 O O . ALA A 1 444 ? -28.857 4.399 19.690 1.00 96.69 444 ALA A O 1
ATOM 3637 N N . VAL A 1 445 ? -27.163 5.661 18.912 1.00 97.81 445 VAL A N 1
ATOM 3638 C CA . VAL A 1 445 ? -26.192 4.566 18.793 1.00 97.81 445 VAL A CA 1
ATOM 3639 C C . VAL A 1 445 ? -25.731 4.070 20.165 1.00 97.81 445 VAL A C 1
ATOM 3641 O O . VAL A 1 445 ? -25.708 2.862 20.377 1.00 97.81 445 VAL A O 1
ATOM 3644 N N . ILE A 1 446 ? -25.442 4.973 21.110 1.00 98.25 446 ILE A N 1
ATOM 3645 C CA . ILE A 1 446 ? -25.129 4.616 22.507 1.00 98.25 446 ILE A CA 1
ATOM 3646 C C . ILE A 1 446 ? -26.273 3.783 23.097 1.00 98.25 446 ILE A C 1
ATOM 3648 O O . ILE A 1 446 ? -26.058 2.659 23.542 1.00 98.25 446 ILE A O 1
ATOM 3652 N N . ASN A 1 447 ? -27.507 4.285 22.994 1.00 97.31 447 ASN A N 1
ATOM 3653 C CA . ASN A 1 447 ? -28.686 3.591 23.506 1.00 97.31 447 ASN A CA 1
ATOM 3654 C C . ASN A 1 447 ? -28.881 2.219 22.839 1.00 97.31 447 ASN A C 1
ATOM 3656 O O . ASN A 1 447 ? -29.275 1.270 23.506 1.00 97.31 447 ASN A O 1
ATOM 3660 N N . ALA A 1 448 ? -28.614 2.095 21.535 1.00 96.75 448 ALA A N 1
ATOM 3661 C CA . ALA A 1 448 ? -28.693 0.819 20.825 1.00 96.75 448 ALA A CA 1
ATOM 3662 C C . ALA A 1 448 ? -27.681 -0.206 21.365 1.00 96.75 448 ALA A C 1
ATOM 3664 O O . ALA A 1 448 ? -28.048 -1.357 21.593 1.00 96.75 448 ALA A O 1
ATOM 3665 N N . ILE A 1 449 ? -26.438 0.219 21.614 1.00 97.88 449 ILE A N 1
ATOM 3666 C CA . ILE A 1 449 ? -25.391 -0.629 22.201 1.00 97.88 449 ILE A CA 1
ATOM 3667 C C . ILE A 1 449 ? -25.780 -1.054 23.623 1.00 97.88 449 ILE A C 1
ATOM 3669 O O . ILE A 1 449 ? -25.735 -2.243 23.934 1.00 97.88 449 ILE A O 1
ATOM 3673 N N . HIS A 1 450 ? -26.231 -0.115 24.460 1.00 97.06 450 HIS A N 1
ATOM 3674 C CA . HIS A 1 450 ? -26.667 -0.396 25.834 1.00 97.06 450 HIS A CA 1
ATOM 3675 C C . HIS A 1 450 ? -27.886 -1.319 25.895 1.00 97.06 450 HIS A C 1
ATOM 3677 O O . HIS A 1 450 ? -27.918 -2.240 26.707 1.00 97.06 450 HIS A O 1
ATOM 3683 N N . ASN A 1 451 ? -28.871 -1.126 25.014 1.00 94.31 451 ASN A N 1
ATOM 3684 C CA . ASN A 1 451 ? -30.048 -1.997 24.922 1.00 94.31 451 ASN A CA 1
ATOM 3685 C C . ASN A 1 451 ? -29.683 -3.429 24.503 1.00 94.31 451 ASN A C 1
ATOM 3687 O O . ASN A 1 451 ? -30.392 -4.368 24.858 1.00 94.31 451 ASN A O 1
ATOM 3691 N N . ALA A 1 452 ? -28.576 -3.601 23.777 1.00 94.44 452 ALA A N 1
ATOM 3692 C CA . ALA A 1 452 ? -27.996 -4.902 23.462 1.00 94.44 452 ALA A CA 1
ATOM 3693 C C . ALA A 1 452 ? -27.027 -5.414 24.551 1.00 94.44 452 ALA A C 1
ATOM 3695 O O . ALA A 1 452 ? -26.262 -6.343 24.299 1.00 94.44 452 ALA A O 1
ATOM 3696 N N . GLY A 1 453 ? -27.028 -4.805 25.744 1.00 93.38 453 GLY A N 1
ATOM 3697 C CA . GLY A 1 453 ? -26.195 -5.191 26.888 1.00 93.38 453 GLY A CA 1
ATOM 3698 C C . GLY A 1 453 ? -24.708 -4.852 26.748 1.00 93.38 453 GLY A C 1
ATOM 3699 O O . GLY A 1 453 ? -23.909 -5.296 27.570 1.00 93.38 453 GLY A O 1
ATOM 3700 N N . GLY A 1 454 ? -24.332 -4.098 25.714 1.00 96.38 454 GLY A N 1
ATOM 3701 C CA . GLY A 1 454 ? -22.946 -3.771 25.412 1.00 96.38 454 GLY A CA 1
ATOM 3702 C C . GLY A 1 454 ? -22.435 -2.510 26.108 1.00 96.38 454 GLY A C 1
ATOM 3703 O O . GLY A 1 454 ? -23.181 -1.759 26.731 1.00 96.38 454 GLY A O 1
ATOM 3704 N N . ILE A 1 455 ? -21.138 -2.272 25.936 1.00 97.94 455 ILE A N 1
ATOM 3705 C CA . ILE A 1 455 ? -20.383 -1.110 26.412 1.00 97.94 455 ILE A CA 1
ATOM 3706 C C . ILE A 1 455 ? -20.091 -0.205 25.212 1.00 97.94 455 ILE A C 1
ATOM 3708 O O . ILE A 1 455 ? -19.499 -0.665 24.232 1.00 97.94 455 ILE A O 1
ATOM 3712 N N . ALA A 1 456 ? -20.479 1.068 25.285 1.00 98.25 456 ALA A N 1
ATOM 3713 C CA . ALA A 1 456 ? -20.272 2.061 24.236 1.00 98.25 456 ALA A CA 1
ATOM 3714 C C . ALA A 1 456 ? -18.967 2.841 24.463 1.00 98.25 456 ALA A C 1
ATOM 3716 O O . ALA A 1 456 ? -18.802 3.550 25.455 1.00 98.25 456 ALA A O 1
ATOM 3717 N N . VAL A 1 457 ? -18.033 2.734 23.522 1.00 98.38 457 VAL A N 1
ATOM 3718 C CA . VAL A 1 457 ? -16.716 3.374 23.572 1.00 98.38 457 VAL A CA 1
ATOM 3719 C C . VAL A 1 457 ? -16.544 4.293 22.371 1.00 98.38 457 VAL A C 1
ATOM 3721 O O . VAL A 1 457 ? -16.740 3.886 21.230 1.00 98.38 457 VAL A O 1
ATOM 3724 N N . LEU A 1 458 ? -16.136 5.538 22.599 1.00 98.00 458 LEU A N 1
ATOM 3725 C CA . LEU A 1 458 ? -15.809 6.452 21.506 1.00 98.00 458 LEU A CA 1
ATOM 3726 C C . LEU A 1 458 ? -14.508 6.004 20.816 1.00 98.00 458 LEU A C 1
ATOM 3728 O O . LEU A 1 458 ? -13.488 5.852 21.488 1.00 98.00 458 LEU A O 1
ATOM 3732 N N . SER A 1 459 ? -14.537 5.801 19.495 1.00 97.12 459 SER A N 1
ATOM 3733 C CA . SER A 1 459 ? -13.337 5.455 18.717 1.00 97.12 459 SER A CA 1
ATOM 3734 C C . SER A 1 459 ? -12.340 6.616 18.668 1.00 97.12 459 SER A C 1
ATOM 3736 O O . SER A 1 459 ? -12.729 7.784 18.718 1.00 97.12 459 SER A O 1
ATOM 3738 N N . SER A 1 460 ? -11.056 6.293 18.496 1.00 94.12 460 SER A N 1
ATOM 3739 C CA . SER A 1 460 ? -9.989 7.264 18.260 1.00 94.12 460 SER A CA 1
ATOM 3740 C C . SER A 1 460 ? -10.108 7.991 16.916 1.00 94.12 460 SER A C 1
ATOM 3742 O O . SER A 1 460 ? -9.427 8.998 16.693 1.00 94.12 460 SER A O 1
ATOM 3744 N N . TRP A 1 461 ? -10.976 7.518 16.015 1.00 92.50 461 TRP A N 1
ATOM 3745 C CA . TRP A 1 461 ? -11.149 8.093 14.688 1.00 92.50 461 TRP A CA 1
ATOM 3746 C C . TRP A 1 461 ? -11.528 9.580 14.753 1.00 92.50 461 TRP A C 1
ATOM 3748 O O . TRP A 1 461 ? -12.596 9.956 15.234 1.00 92.50 461 TRP A O 1
ATOM 3758 N N . HIS A 1 462 ? -10.638 10.421 14.218 1.00 88.81 462 HIS A N 1
ATOM 3759 C CA . HIS A 1 462 ? -10.742 11.883 14.183 1.00 88.81 462 HIS A CA 1
ATOM 3760 C C . HIS A 1 462 ? -10.729 12.607 15.541 1.00 88.81 462 HIS A C 1
ATOM 3762 O O . HIS A 1 462 ? -11.058 13.796 15.580 1.00 88.81 462 HIS A O 1
ATOM 3768 N N . LEU A 1 463 ? -10.299 11.960 16.631 1.00 91.00 463 LEU A N 1
ATOM 3769 C CA . LEU A 1 463 ? -10.194 12.649 17.923 1.00 91.00 463 LEU A CA 1
ATOM 3770 C C . LEU A 1 463 ? -9.205 13.826 17.898 1.00 91.00 463 LEU A C 1
ATOM 3772 O O . LEU A 1 463 ? -9.459 14.832 18.547 1.00 91.00 463 LEU A O 1
ATOM 3776 N N . ASP A 1 464 ? -8.146 13.773 17.084 1.00 91.94 464 ASP A N 1
ATOM 3777 C CA . ASP A 1 464 ? -7.188 14.886 16.934 1.00 91.94 464 ASP A CA 1
ATOM 3778 C C . ASP A 1 464 ? -7.784 16.168 16.328 1.00 91.94 464 ASP A C 1
ATOM 3780 O O . ASP A 1 464 ? -7.148 17.223 16.346 1.00 91.94 464 ASP A O 1
ATOM 3784 N N . TYR A 1 465 ? -8.983 16.088 15.745 1.00 90.94 465 TYR A N 1
ATOM 3785 C CA . TYR A 1 465 ? -9.636 17.209 15.065 1.00 90.94 465 TYR A CA 1
ATOM 3786 C C . TYR A 1 465 ? -10.780 17.832 15.870 1.00 90.94 465 TYR A C 1
ATOM 3788 O O . TYR A 1 465 ? -11.445 18.745 15.370 1.00 90.94 465 TYR A O 1
ATOM 3796 N N . ILE A 1 466 ? -11.031 17.353 17.089 1.00 90.44 466 ILE A N 1
ATOM 3797 C CA . ILE A 1 466 ? -12.028 17.919 18.002 1.00 90.44 466 ILE A CA 1
ATOM 3798 C C . ILE A 1 466 ? -11.337 18.533 19.220 1.00 90.44 466 ILE A C 1
ATOM 3800 O O . ILE A 1 466 ? -10.231 18.142 19.578 1.00 90.44 466 ILE A O 1
ATOM 3804 N N . SER A 1 467 ? -11.974 19.529 19.837 1.00 93.25 467 SER A N 1
ATOM 3805 C CA . SER A 1 467 ? -11.453 20.124 21.069 1.00 93.25 467 SER A CA 1
ATOM 3806 C C . SER A 1 467 ? -11.800 19.266 22.285 1.00 93.25 467 SER A C 1
ATOM 3808 O O . SER A 1 467 ? -12.767 18.499 22.249 1.00 93.25 467 SER A O 1
ATOM 3810 N N . ASP A 1 468 ? -11.052 19.440 23.374 1.00 93.19 468 ASP A N 1
ATOM 3811 C CA . ASP A 1 468 ? -11.301 18.760 24.647 1.00 93.19 468 ASP A CA 1
ATOM 3812 C C . ASP A 1 468 ? -12.744 18.982 25.130 1.00 93.19 468 ASP A C 1
ATOM 3814 O O . ASP A 1 468 ? -13.390 18.041 25.579 1.00 93.19 468 ASP A O 1
ATOM 3818 N N . GLU A 1 469 ? -13.301 20.187 24.959 1.00 95.06 469 GLU A N 1
ATOM 3819 C CA . GLU A 1 469 ? -14.688 20.483 25.343 1.00 95.06 469 GLU A CA 1
ATOM 3820 C C . GLU A 1 469 ? -15.692 19.663 24.528 1.00 95.06 469 GLU A C 1
ATOM 3822 O O . GLU A 1 469 ? -16.676 19.166 25.065 1.00 95.06 469 GLU A O 1
ATOM 3827 N N . VAL A 1 470 ? -15.444 19.492 23.228 1.00 95.06 470 VAL A N 1
ATOM 3828 C CA . VAL A 1 470 ? -16.299 18.674 22.359 1.00 95.06 470 VAL A CA 1
ATOM 3829 C C . VAL A 1 470 ? -16.179 17.194 22.715 1.00 95.06 470 VAL A C 1
ATOM 3831 O O . VAL A 1 470 ? -17.181 16.481 22.689 1.00 95.06 470 VAL A O 1
ATOM 3834 N N . LEU A 1 471 ? -14.974 16.726 23.046 1.00 95.00 471 LEU A N 1
ATOM 3835 C CA . LEU A 1 471 ? -14.755 15.361 23.514 1.00 95.00 471 LEU A CA 1
ATOM 3836 C C . LEU A 1 471 ? -15.523 15.105 24.818 1.00 95.00 471 LEU A C 1
ATOM 3838 O O . LEU A 1 471 ? -16.230 14.104 24.912 1.00 95.00 471 LEU A O 1
ATOM 3842 N N . GLU A 1 472 ? -15.450 16.028 25.779 1.00 96.19 472 GLU A N 1
ATOM 3843 C CA . GLU A 1 472 ? -16.237 15.973 27.013 1.00 96.19 472 GLU A CA 1
ATOM 3844 C C . GLU A 1 472 ? -17.743 15.941 26.731 1.00 96.19 472 GLU A C 1
ATOM 3846 O O . GLU A 1 472 ? -18.430 15.059 27.238 1.00 96.19 472 GLU A O 1
ATOM 3851 N N . GLU A 1 473 ? -18.251 16.815 25.856 1.00 96.38 473 GLU A N 1
ATOM 3852 C CA . GLU A 1 473 ? -19.667 16.818 25.477 1.00 96.38 473 GLU A CA 1
ATOM 3853 C C . GLU A 1 473 ? -20.134 15.475 24.882 1.00 96.38 473 GLU A C 1
ATOM 3855 O O . GLU A 1 473 ? -21.239 15.027 25.179 1.00 96.38 473 GLU A O 1
ATOM 3860 N N . ILE A 1 474 ? -19.328 14.845 24.015 1.00 96.12 474 ILE A N 1
ATOM 3861 C CA . ILE A 1 474 ? -19.666 13.547 23.403 1.00 96.12 474 ILE A CA 1
ATOM 3862 C C . ILE A 1 474 ? -19.659 12.447 24.460 1.00 96.12 474 ILE A C 1
ATOM 3864 O O . ILE A 1 474 ? -20.544 11.592 24.466 1.00 96.12 474 ILE A O 1
ATOM 3868 N N . VAL A 1 475 ? -18.658 12.460 25.337 1.00 96.44 475 VAL A N 1
ATOM 3869 C CA . VAL A 1 475 ? -18.536 11.506 26.439 1.00 96.44 475 VAL A CA 1
ATOM 3870 C C . VAL A 1 475 ? -19.739 11.615 27.382 1.00 96.44 475 VAL A C 1
ATOM 3872 O O . VAL A 1 475 ? -20.320 10.596 27.760 1.00 96.44 475 VAL A O 1
ATOM 3875 N N . ASP A 1 476 ? -20.180 12.838 27.673 1.00 96.31 476 ASP A N 1
ATOM 3876 C CA . ASP A 1 476 ? -21.301 13.133 28.568 1.00 96.31 476 ASP A CA 1
ATOM 3877 C C . ASP A 1 476 ? -22.679 12.732 27.987 1.00 96.31 476 ASP A C 1
ATOM 3879 O O . ASP A 1 476 ? -23.679 12.759 28.704 1.00 96.31 476 ASP A O 1
ATOM 3883 N N . LEU A 1 477 ? -22.751 12.264 26.729 1.00 96.81 477 LEU A N 1
ATOM 3884 C CA . LEU A 1 477 ? -23.944 11.596 26.173 1.00 96.81 477 LEU A CA 1
ATOM 3885 C C . LEU A 1 477 ? -24.207 10.208 26.789 1.00 96.81 477 LEU A C 1
ATOM 3887 O O . LEU A 1 477 ? -25.227 9.583 26.493 1.00 96.81 477 LEU A O 1
ATOM 3891 N N . GLY A 1 478 ? -23.292 9.709 27.624 1.00 96.38 478 GLY A N 1
ATOM 3892 C CA . GLY A 1 478 ? -23.374 8.386 28.243 1.00 96.38 478 GLY A CA 1
ATOM 3893 C C . GLY A 1 478 ? -22.416 7.369 27.628 1.00 96.38 478 GLY A C 1
ATOM 3894 O O . GLY A 1 478 ? -22.742 6.189 27.579 1.00 96.38 478 GLY A O 1
ATOM 3895 N N . MET A 1 479 ? -21.257 7.809 27.130 1.00 97.56 479 MET A N 1
ATOM 3896 C CA . MET A 1 479 ? -20.190 6.879 26.750 1.00 97.56 479 MET A CA 1
ATOM 3897 C C . MET A 1 479 ? -19.642 6.179 27.991 1.00 97.56 479 MET A C 1
ATOM 3899 O O . MET A 1 479 ? -19.421 6.811 29.022 1.00 97.56 479 MET A O 1
ATOM 3903 N N . ASP A 1 480 ? -19.325 4.898 27.859 1.00 98.00 480 ASP A N 1
ATOM 3904 C CA . ASP A 1 480 ? -18.694 4.112 28.916 1.00 98.00 480 ASP A CA 1
ATOM 3905 C C . ASP A 1 480 ? -17.164 4.165 28.843 1.00 98.00 480 ASP A C 1
ATOM 3907 O O . ASP A 1 480 ? -16.484 3.780 29.793 1.00 98.00 480 ASP A O 1
ATOM 3911 N N . GLY A 1 481 ? -16.595 4.617 27.722 1.00 97.62 481 GLY A N 1
ATOM 3912 C CA . GLY A 1 481 ? -15.151 4.661 27.514 1.00 97.62 481 GLY A CA 1
ATOM 3913 C C . GLY A 1 481 ? -14.700 5.443 26.288 1.00 97.62 481 GLY A C 1
ATOM 3914 O O . GLY A 1 481 ? -15.504 5.888 25.469 1.00 97.62 481 GLY A O 1
ATOM 3915 N N . VAL A 1 482 ? -13.380 5.575 26.156 1.00 97.88 482 VAL A N 1
ATOM 3916 C CA . VAL A 1 482 ? -12.714 6.161 24.982 1.00 97.88 482 VAL A CA 1
ATOM 3917 C C . VAL A 1 482 ? -11.561 5.255 24.545 1.00 97.88 482 VAL A C 1
ATOM 3919 O O . VAL A 1 482 ? -10.836 4.682 25.364 1.00 97.88 482 VAL A O 1
ATOM 3922 N N . GLU A 1 483 ? -11.386 5.108 23.237 1.00 97.56 483 GLU A N 1
ATOM 3923 C CA . GLU A 1 483 ? -10.211 4.492 22.635 1.00 97.56 483 GLU A CA 1
ATOM 3924 C C . GLU A 1 483 ? -9.034 5.473 22.669 1.00 97.56 483 GLU A C 1
ATOM 3926 O O . GLU A 1 483 ? -8.851 6.308 21.787 1.00 97.56 483 GLU A O 1
ATOM 3931 N N . CYS A 1 484 ? -8.234 5.386 23.731 1.00 96.31 484 CYS A N 1
ATOM 3932 C CA . CYS A 1 484 ? -7.121 6.307 23.951 1.00 96.31 484 CYS A CA 1
ATOM 3933 C C . CYS A 1 484 ? -5.854 5.919 23.182 1.00 96.31 484 CYS A C 1
ATOM 3935 O O . CYS A 1 484 ? -4.954 6.741 23.072 1.00 96.31 484 CYS A O 1
ATOM 3937 N N . PHE A 1 485 ? -5.734 4.680 22.699 1.00 95.81 485 PHE A N 1
ATOM 3938 C CA . PHE A 1 485 ? -4.517 4.198 22.040 1.00 95.81 485 PHE A CA 1
ATOM 3939 C C . PHE A 1 485 ? -4.839 3.573 20.684 1.00 95.81 485 PHE A C 1
ATOM 3941 O O . PHE A 1 485 ? -5.552 2.570 20.615 1.00 95.81 485 PHE A O 1
ATOM 3948 N N . SER A 1 486 ? -4.291 4.170 19.625 1.00 93.31 486 SER A N 1
ATOM 3949 C CA . SER A 1 486 ? -4.370 3.689 18.243 1.00 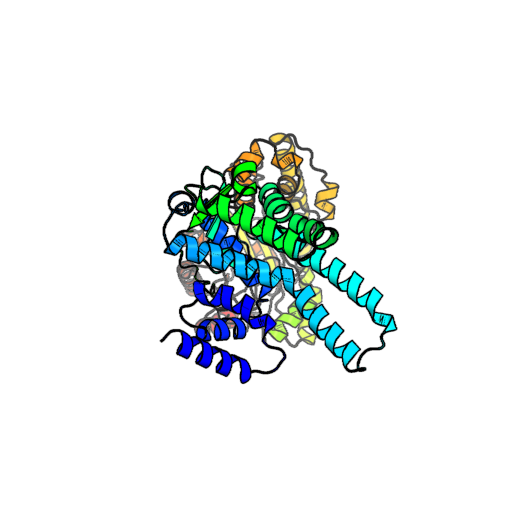93.31 486 SER A CA 1
ATOM 3950 C C . SER A 1 486 ? -3.177 4.202 17.421 1.00 93.31 486 SER A C 1
ATOM 3952 O O . SER A 1 486 ? -2.349 4.958 17.934 1.00 93.31 486 SER A O 1
ATOM 3954 N N . ASN A 1 487 ? -3.066 3.796 16.154 1.00 87.56 487 ASN A N 1
ATOM 3955 C CA . ASN A 1 487 ? -1.913 4.142 15.314 1.00 87.56 487 ASN A CA 1
ATOM 3956 C C . ASN A 1 487 ? -1.791 5.641 14.977 1.00 87.56 487 ASN A C 1
ATOM 3958 O O . ASN A 1 487 ? -0.670 6.134 14.896 1.00 87.56 487 ASN A O 1
ATOM 3962 N N . ASP A 1 488 ? -2.905 6.363 14.821 1.00 81.25 488 ASP A N 1
ATOM 3963 C CA . ASP A 1 488 ? -2.892 7.737 14.283 1.00 81.25 488 ASP A CA 1
ATOM 3964 C C . ASP A 1 488 ? -3.170 8.839 15.306 1.00 81.25 488 ASP A C 1
ATOM 3966 O O . ASP A 1 488 ? -3.226 10.005 14.928 1.00 81.25 488 ASP A O 1
ATOM 3970 N N . ILE A 1 489 ? -3.359 8.495 16.581 1.00 89.50 489 ILE A N 1
ATOM 3971 C CA . ILE A 1 489 ? -3.713 9.481 17.607 1.00 89.50 489 ILE A CA 1
ATOM 3972 C C . ILE A 1 489 ? -2.465 10.184 18.157 1.00 89.50 489 ILE A C 1
ATOM 3974 O O . ILE A 1 489 ? -1.498 9.530 18.558 1.00 89.50 489 ILE A O 1
ATOM 3978 N N . HIS A 1 490 ? -2.470 11.519 18.209 1.00 92.25 490 HIS A N 1
ATOM 3979 C CA . HIS A 1 490 ? -1.337 12.268 18.759 1.00 92.25 490 HIS A CA 1
ATOM 3980 C C . HIS A 1 490 ? -1.252 12.150 20.285 1.00 92.25 490 HIS A C 1
ATOM 3982 O O . HIS A 1 490 ? -2.264 12.115 20.985 1.00 92.25 490 HIS A O 1
ATOM 3988 N N . GLU A 1 491 ? -0.031 12.193 20.829 1.00 91.31 491 GLU A N 1
ATOM 3989 C CA . GLU A 1 491 ? 0.221 12.086 22.275 1.00 91.31 491 GLU A CA 1
ATOM 3990 C C . GLU A 1 491 ? -0.557 13.119 23.111 1.00 91.31 491 GLU A C 1
ATOM 3992 O O . GLU A 1 491 ? -0.990 12.809 24.222 1.00 91.31 491 GLU A O 1
ATOM 3997 N N . GLN A 1 492 ? -0.769 14.334 22.588 1.00 91.56 492 GLN A N 1
ATOM 3998 C CA . GLN A 1 492 ? -1.559 15.365 23.271 1.00 91.56 492 GLN A CA 1
ATOM 3999 C C . GLN A 1 492 ? -3.024 14.938 23.425 1.00 91.56 492 GLN A C 1
ATOM 4001 O O . GLN A 1 492 ? -3.587 15.054 24.514 1.00 91.56 492 GLN A O 1
ATOM 4006 N N . THR A 1 493 ? -3.612 14.389 22.363 1.00 93.56 493 THR A N 1
ATOM 4007 C CA . THR A 1 493 ? -4.986 13.876 22.338 1.00 93.56 493 THR A CA 1
ATOM 4008 C C . THR A 1 493 ? -5.124 12.650 23.238 1.00 93.56 493 THR A C 1
ATOM 4010 O O . THR A 1 493 ? -6.089 12.551 23.993 1.00 93.56 493 THR A O 1
ATOM 4013 N N . VAL A 1 494 ? -4.124 11.757 23.260 1.00 94.56 494 VAL A N 1
ATOM 4014 C CA . VAL A 1 494 ? -4.065 10.640 24.221 1.00 94.56 494 VAL A CA 1
ATOM 4015 C C . VAL A 1 494 ? -4.086 11.159 25.660 1.00 94.56 494 VAL A C 1
ATOM 4017 O O . VAL A 1 494 ? -4.848 10.661 26.489 1.00 94.56 494 VAL A O 1
ATOM 4020 N N . ALA A 1 495 ? -3.273 12.170 25.979 1.00 93.88 495 ALA A N 1
ATOM 4021 C CA . ALA A 1 495 ? -3.219 12.748 27.319 1.00 93.88 495 ALA A CA 1
ATOM 4022 C C . ALA A 1 495 ? -4.551 13.406 27.723 1.00 93.88 495 ALA A C 1
ATOM 4024 O O . ALA A 1 495 ? -5.007 13.210 28.854 1.00 93.88 495 ALA A O 1
ATOM 4025 N N . ALA A 1 496 ? -5.192 14.137 26.805 1.00 93.62 496 ALA A N 1
ATOM 4026 C CA . ALA A 1 496 ? -6.509 14.737 27.015 1.00 93.62 496 ALA A CA 1
ATOM 4027 C C . ALA A 1 496 ? -7.590 13.667 27.247 1.00 93.62 496 ALA A C 1
ATOM 4029 O O . ALA A 1 496 ? -8.295 13.706 28.259 1.00 93.62 496 ALA A O 1
ATOM 4030 N N . ALA A 1 497 ? -7.655 12.646 26.386 1.00 95.25 497 ALA A N 1
ATOM 4031 C CA . ALA A 1 497 ? -8.593 11.535 26.516 1.00 95.25 497 ALA A CA 1
ATOM 4032 C C . ALA A 1 497 ? -8.398 10.772 27.836 1.00 95.25 497 ALA A C 1
ATOM 4034 O O . ALA A 1 497 ? -9.362 10.541 28.565 1.00 95.25 497 ALA A O 1
ATOM 4035 N N . LEU A 1 498 ? -7.155 10.448 28.213 1.00 95.88 498 LEU A N 1
ATOM 4036 C CA . LEU A 1 498 ? -6.856 9.787 29.490 1.00 95.88 498 LEU A CA 1
ATOM 4037 C C . LEU A 1 498 ? -7.256 10.638 30.701 1.00 95.88 498 LEU A C 1
ATOM 4039 O O . LEU A 1 498 ? -7.727 10.091 31.701 1.00 95.88 498 LEU A O 1
ATOM 4043 N N . LYS A 1 499 ? -7.096 11.965 30.631 1.00 95.75 499 LYS A N 1
ATOM 4044 C CA . LYS A 1 499 ? -7.542 12.882 31.688 1.00 95.75 499 LYS A CA 1
ATOM 4045 C C . LYS A 1 499 ? -9.064 12.839 31.844 1.00 95.75 499 LYS A C 1
ATOM 4047 O O . LYS A 1 499 ? -9.542 12.672 32.966 1.00 95.75 499 LYS A O 1
ATOM 4052 N N . ILE A 1 500 ? -9.804 12.930 30.739 1.00 95.12 500 ILE A N 1
ATOM 4053 C CA . ILE A 1 500 ? -11.276 12.888 30.718 1.00 95.12 500 ILE A CA 1
ATOM 4054 C C . ILE A 1 500 ? -11.785 11.543 31.247 1.00 95.12 500 ILE A C 1
ATOM 4056 O O . ILE A 1 500 ? -12.618 11.512 32.156 1.00 95.12 500 ILE A O 1
ATOM 4060 N N . VAL A 1 501 ? -11.233 10.437 30.739 1.00 95.31 501 VAL A N 1
ATOM 4061 C CA . VAL A 1 501 ? -11.585 9.073 31.154 1.00 95.31 501 VAL A CA 1
ATOM 4062 C C . VAL A 1 501 ? -11.309 8.854 32.644 1.00 95.31 501 VAL A C 1
ATOM 4064 O O . VAL A 1 501 ? -12.152 8.303 33.349 1.00 95.31 501 VAL A O 1
ATOM 4067 N N . SER A 1 502 ? -10.177 9.345 33.157 1.00 94.62 502 SER A N 1
ATOM 4068 C CA . SER A 1 502 ? -9.823 9.245 34.579 1.00 94.62 502 SER A CA 1
ATOM 4069 C C . SER A 1 502 ? -10.784 10.029 35.481 1.00 94.62 502 SER A C 1
ATOM 4071 O O . SER A 1 502 ? -11.266 9.502 36.484 1.00 94.62 502 SER A O 1
ATOM 4073 N N . GLN A 1 503 ? -11.124 11.268 35.107 1.00 95.19 503 GLN A N 1
ATOM 4074 C CA . GLN A 1 503 ? -12.046 12.115 35.875 1.00 95.19 503 GLN A CA 1
ATOM 4075 C C . GLN A 1 503 ? -13.459 11.528 35.951 1.00 95.19 503 GLN A C 1
ATOM 4077 O O . GLN A 1 503 ? -14.108 11.617 36.994 1.00 95.19 503 GLN A O 1
ATOM 4082 N N . ARG A 1 504 ? -13.919 10.907 34.860 1.00 95.00 504 ARG A N 1
ATOM 4083 C CA . ARG A 1 504 ? -15.264 10.331 34.732 1.00 95.00 504 ARG A CA 1
ATOM 4084 C C . ARG A 1 504 ? -15.330 8.839 35.079 1.00 95.00 504 ARG A C 1
ATOM 4086 O O . ARG A 1 504 ? -16.411 8.265 35.059 1.00 95.00 504 ARG A O 1
ATOM 4093 N N . LYS A 1 505 ? -14.198 8.223 35.454 1.00 95.19 505 LYS A N 1
ATOM 4094 C CA . LYS A 1 505 ? -14.064 6.787 35.775 1.00 95.19 505 LYS A CA 1
ATOM 4095 C C . LYS A 1 505 ? -14.557 5.867 34.649 1.00 95.19 505 LYS A C 1
ATOM 4097 O O . LYS A 1 505 ? -15.195 4.850 34.910 1.00 95.19 505 LYS A O 1
ATOM 4102 N N . LEU A 1 506 ? -14.253 6.241 33.413 1.00 96.88 506 LEU A N 1
ATOM 4103 C CA . LEU A 1 506 ? -14.642 5.501 32.216 1.00 96.88 506 LEU A CA 1
ATOM 4104 C C . LEU A 1 506 ? -13.607 4.422 31.867 1.00 96.88 506 LEU A C 1
ATOM 4106 O O . LEU A 1 506 ? -12.503 4.378 32.420 1.00 96.88 506 LEU A O 1
ATOM 4110 N N . PHE A 1 507 ? -13.949 3.549 30.927 1.00 97.50 507 PHE A N 1
ATOM 4111 C CA . PHE A 1 507 ? -13.037 2.551 30.390 1.00 97.50 507 PHE A CA 1
ATOM 4112 C C . PHE A 1 507 ? -12.043 3.155 29.392 1.00 97.50 507 PHE A C 1
ATOM 4114 O O . PHE A 1 507 ? -12.348 4.077 28.635 1.00 97.50 507 PHE A O 1
ATOM 4121 N N . VAL A 1 508 ? -10.847 2.569 29.360 1.00 97.19 508 VAL A N 1
ATOM 4122 C CA . VAL A 1 508 ? -9.819 2.843 28.352 1.00 97.19 508 VAL A CA 1
ATOM 4123 C C . VAL A 1 508 ? -9.792 1.676 27.371 1.00 97.19 508 VAL A C 1
ATOM 4125 O O . VAL A 1 508 ? -9.649 0.529 27.794 1.00 97.19 508 VAL A O 1
ATOM 4128 N N . SER A 1 509 ? -9.891 1.959 26.074 1.00 97.12 509 SER A N 1
ATOM 4129 C CA . SER A 1 509 ? -9.718 0.965 25.006 1.00 97.12 509 SER A CA 1
ATOM 4130 C C . SER A 1 509 ? -8.426 1.202 24.220 1.00 97.12 509 SER A C 1
ATOM 4132 O O . SER A 1 509 ? -7.890 2.314 24.200 1.00 97.12 509 SER A O 1
ATOM 4134 N N . CYS A 1 510 ? -7.935 0.154 23.559 1.00 96.38 510 CYS A N 1
ATOM 4135 C CA . CYS A 1 510 ? -6.883 0.251 22.556 1.00 96.38 510 CYS A CA 1
ATOM 4136 C C . CYS A 1 510 ? -7.165 -0.661 21.366 1.00 96.38 510 CYS A C 1
ATOM 4138 O O . CYS A 1 510 ? -7.719 -1.751 21.529 1.00 96.38 510 CYS A O 1
ATOM 4140 N N . GLY A 1 511 ? -6.711 -0.246 20.192 1.00 96.06 511 GLY A N 1
ATOM 4141 C CA . GLY A 1 511 ? -6.915 -1.011 18.978 1.00 96.06 511 GLY A CA 1
ATOM 4142 C C . GLY A 1 511 ? -5.972 -0.595 17.865 1.00 96.06 511 GLY A C 1
ATOM 4143 O O . GLY A 1 511 ? -5.478 0.533 17.832 1.00 96.06 511 GLY A O 1
ATOM 4144 N N . SER A 1 512 ? -5.665 -1.534 16.978 1.00 95.69 512 SER A N 1
ATOM 4145 C CA . SER A 1 512 ? -4.783 -1.269 15.844 1.00 95.69 512 SER A CA 1
ATOM 4146 C C . SER A 1 512 ? -5.502 -0.610 14.672 1.00 95.69 512 SER A C 1
ATOM 4148 O O . SER A 1 512 ? -4.821 -0.041 13.826 1.00 95.69 512 SER A O 1
ATOM 4150 N N . ASP A 1 513 ? -6.837 -0.681 14.612 1.00 95.62 513 ASP A N 1
ATOM 4151 C CA . ASP A 1 513 ? -7.643 -0.349 13.431 1.00 95.62 513 ASP A CA 1
ATOM 4152 C C . ASP A 1 513 ? -7.137 -1.132 12.200 1.00 95.62 513 ASP A C 1
ATOM 4154 O O . ASP A 1 513 ? -6.854 -0.587 11.129 1.00 95.62 513 ASP A O 1
ATOM 4158 N N . TYR A 1 514 ? -6.922 -2.444 12.373 1.00 96.31 514 TYR A N 1
ATOM 4159 C CA . TYR A 1 514 ? -6.322 -3.311 11.354 1.00 96.31 514 TYR A CA 1
ATOM 4160 C C . TYR A 1 514 ? -7.292 -3.654 10.221 1.00 96.31 514 TYR A C 1
ATOM 4162 O O . TYR A 1 514 ? -8.370 -4.188 10.464 1.00 96.31 514 TYR A O 1
ATOM 4170 N N . HIS A 1 515 ? -6.858 -3.430 8.974 1.00 94.62 515 HIS A N 1
ATOM 4171 C CA . HIS A 1 515 ? -7.634 -3.703 7.751 1.00 94.62 515 HIS A CA 1
ATOM 4172 C C . HIS A 1 515 ? -6.926 -4.662 6.775 1.00 94.62 515 HIS A C 1
ATOM 4174 O O . HIS A 1 515 ? -7.397 -4.910 5.662 1.00 94.62 515 HIS A O 1
ATOM 4180 N N . GLY A 1 516 ? -5.749 -5.178 7.144 1.00 93.12 516 GLY A N 1
ATOM 4181 C CA . GLY A 1 516 ? -4.896 -5.927 6.225 1.00 93.12 516 GLY A CA 1
ATOM 4182 C C . GLY A 1 516 ? -4.331 -5.054 5.090 1.00 93.12 516 GLY A C 1
ATOM 4183 O O . GLY A 1 516 ? -3.995 -3.889 5.317 1.00 93.12 516 GLY A O 1
ATOM 4184 N N . PRO A 1 517 ? -4.207 -5.583 3.857 1.00 90.94 517 PRO A N 1
ATOM 4185 C CA . PRO A 1 517 ? -3.607 -4.873 2.725 1.00 90.94 517 PRO A CA 1
ATOM 4186 C C . PRO A 1 517 ? -4.257 -3.531 2.364 1.00 90.94 517 PRO A C 1
ATOM 4188 O O . PRO A 1 517 ? -3.601 -2.708 1.726 1.00 90.94 517 PRO A O 1
ATOM 4191 N N . THR A 1 518 ? -5.509 -3.286 2.769 1.00 86.25 518 THR A N 1
ATOM 4192 C CA . THR A 1 518 ? -6.198 -2.004 2.544 1.00 86.25 518 THR A CA 1
ATOM 4193 C C . THR A 1 518 ? -5.511 -0.848 3.276 1.00 86.25 518 THR A C 1
ATOM 4195 O O . THR A 1 518 ? -5.420 0.255 2.736 1.00 86.25 518 THR A O 1
ATOM 4198 N N . LYS A 1 519 ? -4.960 -1.103 4.472 1.00 88.50 519 LYS A N 1
ATOM 4199 C CA . LYS A 1 519 ? -4.165 -0.142 5.247 1.00 88.50 519 LYS A CA 1
ATOM 4200 C C . LYS A 1 519 ? -2.796 -0.750 5.594 1.00 88.50 519 LYS A C 1
ATOM 4202 O O . LYS A 1 519 ? -2.579 -1.182 6.722 1.00 88.50 519 LYS A O 1
ATOM 4207 N N . PRO A 1 520 ? -1.822 -0.749 4.663 1.00 86.50 520 PRO A N 1
ATOM 4208 C CA . PRO A 1 520 ? -0.583 -1.526 4.795 1.00 86.50 520 PRO A CA 1
ATOM 4209 C C . PRO A 1 520 ? 0.358 -1.073 5.924 1.00 86.50 520 PRO A C 1
ATOM 4211 O O . PRO A 1 520 ? 1.328 -1.769 6.207 1.00 86.50 520 PRO A O 1
ATOM 4214 N N . LYS A 1 521 ? 0.108 0.093 6.535 1.00 88.62 521 LYS A N 1
ATOM 4215 C CA . LYS A 1 521 ? 0.870 0.611 7.683 1.00 88.62 521 LYS A CA 1
ATOM 4216 C C . LYS A 1 521 ? 0.353 0.113 9.036 1.00 88.62 521 LYS A C 1
ATOM 4218 O O . LYS A 1 521 ? 1.026 0.296 10.041 1.00 88.62 521 LYS A O 1
ATOM 4223 N N . TYR A 1 522 ? -0.849 -0.455 9.067 1.00 91.69 522 TYR A N 1
ATOM 4224 C CA . TYR A 1 522 ? -1.542 -0.832 10.289 1.00 91.69 522 TYR A CA 1
ATOM 4225 C C . TYR A 1 522 ? -1.322 -2.322 10.457 1.00 91.69 522 TYR A C 1
ATOM 4227 O O . TYR A 1 522 ? -1.574 -3.110 9.542 1.00 91.69 522 TYR A O 1
ATOM 4235 N N . HIS A 1 523 ? -0.818 -2.705 11.619 1.00 94.12 523 HIS A N 1
ATOM 4236 C CA . HIS A 1 523 ? -0.450 -4.078 11.915 1.00 94.12 523 HIS A CA 1
ATOM 4237 C C . HIS A 1 523 ? -1.263 -4.561 13.107 1.00 94.12 523 HIS A C 1
ATOM 4239 O O . HIS A 1 523 ? -1.362 -3.866 14.116 1.00 94.12 523 HIS A O 1
ATOM 4245 N N . MET A 1 524 ? -1.837 -5.757 12.994 1.00 95.31 524 MET A N 1
ATOM 4246 C CA . MET A 1 524 ? -2.643 -6.342 14.061 1.00 95.31 524 MET A CA 1
ATOM 4247 C C . MET A 1 524 ? -1.834 -6.447 15.364 1.00 95.31 524 MET A C 1
ATOM 4249 O O . MET A 1 524 ? -0.726 -6.986 15.369 1.00 95.31 524 MET A O 1
ATOM 4253 N N . GLY A 1 525 ? -2.392 -5.940 16.462 1.00 94.19 525 GLY A N 1
ATOM 4254 C CA . GLY A 1 525 ? -1.743 -5.851 17.772 1.00 94.19 525 GLY A CA 1
ATOM 4255 C C . GLY A 1 525 ? -0.899 -4.595 17.997 1.00 94.19 525 GLY A C 1
ATOM 4256 O O . GLY A 1 525 ? -0.441 -4.368 19.118 1.00 94.19 525 GLY A O 1
ATOM 4257 N N . VAL A 1 526 ? -0.690 -3.756 16.979 1.00 94.56 526 VAL A N 1
ATOM 4258 C CA . VAL A 1 526 ? 0.051 -2.493 17.105 1.00 94.56 526 VAL A CA 1
ATOM 4259 C C . VAL A 1 526 ? -0.945 -1.357 17.313 1.00 94.56 526 VAL A C 1
ATOM 4261 O O . VAL A 1 526 ? -1.532 -0.858 16.359 1.00 94.56 526 VAL A O 1
ATOM 4264 N N . SER A 1 527 ? -1.155 -0.978 18.574 1.00 92.06 527 SER A N 1
ATOM 4265 C CA . SER A 1 527 ? -2.086 0.085 18.985 1.00 92.06 527 SER A CA 1
ATOM 4266 C C . SER A 1 527 ? -1.392 1.282 19.645 1.00 92.06 527 SER A C 1
ATOM 4268 O O . SER A 1 527 ? -2.061 2.163 20.177 1.00 92.06 527 SER A O 1
ATOM 4270 N N . ASN A 1 528 ? -0.057 1.270 19.724 1.00 91.25 528 ASN A N 1
ATOM 4271 C CA . ASN A 1 528 ? 0.750 2.234 20.482 1.00 91.25 528 ASN A CA 1
ATOM 4272 C C . ASN A 1 528 ? 0.370 2.369 21.972 1.00 91.25 528 ASN A C 1
ATOM 4274 O O . ASN A 1 528 ? 0.718 3.357 22.613 1.00 91.25 528 ASN A O 1
ATOM 4278 N N . CYS A 1 529 ? -0.305 1.372 22.564 1.00 92.94 529 CYS A N 1
ATOM 4279 C CA . CYS A 1 529 ? -0.588 1.361 24.000 1.00 92.94 529 CYS A CA 1
ATOM 4280 C C . CYS A 1 529 ? 0.698 1.063 24.794 1.00 92.94 529 CYS A C 1
ATOM 4282 O O . CYS A 1 529 ? 1.241 -0.042 24.687 1.00 92.94 529 CYS A O 1
ATOM 4284 N N . PRO A 1 530 ? 1.183 1.978 25.656 1.00 91.94 530 PRO A N 1
ATOM 4285 C CA . PRO A 1 530 ? 2.362 1.719 26.473 1.00 91.94 530 PRO A CA 1
ATOM 4286 C C . PRO A 1 530 ? 2.123 0.560 27.449 1.00 91.94 530 PRO A C 1
ATOM 4288 O O . PRO A 1 530 ? 1.038 0.433 28.021 1.00 91.94 530 PRO A O 1
ATOM 4291 N N . GLN A 1 531 ? 3.160 -0.229 27.755 1.00 90.31 531 GLN A N 1
ATOM 4292 C CA . GLN A 1 531 ? 3.051 -1.337 28.723 1.00 90.31 531 GLN A CA 1
ATOM 4293 C C . GLN A 1 531 ? 2.497 -0.895 30.089 1.00 90.31 531 GLN A C 1
ATOM 4295 O O . GLN A 1 531 ? 1.754 -1.637 30.726 1.00 90.31 531 GLN A O 1
ATOM 4300 N N . LYS A 1 532 ? 2.815 0.332 30.526 1.00 91.94 532 LYS A N 1
ATOM 4301 C CA . LYS A 1 532 ? 2.310 0.913 31.782 1.00 91.94 532 LYS A CA 1
ATOM 4302 C C . LYS A 1 532 ? 0.805 1.206 31.760 1.00 91.94 532 LYS A C 1
ATOM 4304 O O . LYS A 1 532 ? 0.194 1.229 32.821 1.00 91.94 532 LYS A O 1
ATOM 4309 N N . ALA A 1 533 ? 0.222 1.435 30.582 1.00 92.12 533 ALA A N 1
ATOM 4310 C CA . ALA A 1 533 ? -1.202 1.715 30.408 1.00 92.12 533 ALA A CA 1
ATOM 4311 C C . ALA A 1 533 ? -2.031 0.449 30.137 1.00 92.12 533 ALA A C 1
ATOM 4313 O O . ALA A 1 533 ? -3.239 0.450 30.358 1.00 92.12 533 ALA A O 1
ATOM 4314 N N . LEU A 1 534 ? -1.390 -0.656 29.740 1.00 93.00 534 LEU A N 1
ATOM 4315 C CA . LEU A 1 534 ? -2.052 -1.935 29.473 1.00 93.00 534 LEU A CA 1
ATOM 4316 C C . LEU A 1 534 ? -2.951 -2.435 30.629 1.00 93.00 534 LEU A C 1
ATOM 4318 O O . LEU A 1 534 ? -4.026 -2.963 30.342 1.00 93.00 534 LEU A O 1
ATOM 4322 N N . PRO A 1 535 ? -2.603 -2.263 31.926 1.00 94.69 535 PRO A N 1
ATOM 4323 C CA . PRO A 1 535 ? -3.512 -2.606 33.018 1.00 94.69 535 PRO A CA 1
ATOM 4324 C C . PRO A 1 535 ? -4.855 -1.866 32.973 1.00 94.69 535 PRO A C 1
ATOM 4326 O O . PRO A 1 535 ? -5.853 -2.464 33.359 1.00 94.69 535 PRO A O 1
ATOM 4329 N N . LEU A 1 536 ? -4.899 -0.620 32.479 1.00 94.12 536 LEU A N 1
ATOM 4330 C CA . LEU A 1 536 ? -6.140 0.152 32.333 1.00 94.12 536 LEU A CA 1
ATOM 4331 C C . LEU A 1 536 ? -7.041 -0.466 31.261 1.00 94.12 536 LEU A C 1
ATOM 4333 O O . LEU A 1 536 ? -8.224 -0.681 31.506 1.00 94.12 536 LEU A O 1
ATOM 4337 N N . VAL A 1 537 ? -6.463 -0.843 30.116 1.00 95.25 537 VAL A N 1
ATOM 4338 C CA . VAL A 1 537 ? -7.194 -1.545 29.048 1.00 95.25 537 VAL A CA 1
ATOM 4339 C C . VAL A 1 537 ? -7.697 -2.907 29.530 1.00 95.25 537 VAL A C 1
ATOM 4341 O O . VAL A 1 537 ? -8.824 -3.309 29.243 1.00 95.25 537 VAL A O 1
ATOM 4344 N N . ARG A 1 538 ? -6.901 -3.620 30.340 1.00 95.25 538 ARG A N 1
ATOM 4345 C CA . ARG A 1 538 ? -7.301 -4.923 30.892 1.00 95.25 538 ARG A CA 1
ATOM 4346 C C . ARG A 1 538 ? -8.560 -4.858 31.758 1.00 95.25 538 ARG A C 1
ATOM 4348 O O . ARG A 1 538 ? -9.228 -5.883 31.882 1.00 95.25 538 ARG A O 1
ATOM 4355 N N . ILE A 1 539 ? -8.899 -3.702 32.334 1.00 94.81 539 ILE A N 1
ATOM 4356 C CA . ILE A 1 539 ? -10.152 -3.521 33.080 1.00 94.81 539 ILE A CA 1
ATOM 4357 C C . ILE A 1 539 ? -11.347 -3.740 32.143 1.00 94.81 539 ILE A C 1
ATOM 4359 O O . ILE A 1 539 ? -12.217 -4.549 32.460 1.00 94.81 539 ILE A O 1
ATOM 4363 N N . LEU A 1 540 ? -11.339 -3.126 30.953 1.00 94.69 540 LEU A N 1
ATOM 4364 C CA . LEU A 1 540 ? -12.384 -3.318 29.941 1.00 94.69 540 LEU A CA 1
ATOM 4365 C C . LEU A 1 540 ? -12.476 -4.787 29.498 1.00 94.69 540 LEU A C 1
ATOM 4367 O O . LEU A 1 540 ? -13.563 -5.355 29.422 1.00 94.69 540 LEU A O 1
ATOM 4371 N N . THR A 1 541 ? -11.338 -5.466 29.307 1.00 92.69 541 THR A N 1
ATOM 4372 C CA . THR A 1 541 ? -11.319 -6.893 28.909 1.00 92.69 541 THR A CA 1
ATOM 4373 C C . THR A 1 541 ? -11.847 -7.868 29.970 1.00 92.69 541 THR A C 1
ATOM 4375 O O . THR A 1 541 ? -11.973 -9.063 29.710 1.00 92.69 541 THR A O 1
ATOM 4378 N N . LYS A 1 542 ? -12.129 -7.374 31.179 1.00 89.50 542 LYS A N 1
ATOM 4379 C CA . LYS A 1 542 ? -12.678 -8.150 32.297 1.00 89.50 542 LYS A CA 1
ATOM 4380 C C . LYS A 1 542 ? -14.077 -7.698 32.708 1.00 89.50 542 LYS A C 1
ATOM 4382 O O . LYS A 1 542 ? -14.625 -8.287 33.632 1.00 89.50 542 LYS A O 1
ATOM 4387 N N . ALA A 1 543 ? -14.635 -6.683 32.049 1.00 73.94 543 ALA A N 1
ATOM 4388 C CA . ALA A 1 543 ? -15.905 -6.076 32.431 1.00 73.94 543 ALA A CA 1
ATOM 4389 C C . ALA A 1 543 ? -17.105 -7.042 32.337 1.00 73.94 543 ALA A C 1
ATOM 4391 O O . ALA A 1 543 ? -18.099 -6.824 33.016 1.00 73.94 543 ALA A O 1
ATOM 4392 N N . ALA A 1 544 ? -17.006 -8.129 31.562 1.00 54.62 544 ALA A N 1
ATOM 4393 C CA . ALA A 1 544 ? -18.079 -9.115 31.394 1.00 54.62 544 ALA A CA 1
ATOM 4394 C C . ALA A 1 544 ? -18.048 -10.289 32.394 1.00 54.62 544 ALA A C 1
ATOM 4396 O O . ALA A 1 544 ? -18.261 -11.438 32.003 1.00 54.62 544 ALA A O 1
ATOM 4397 N N . LYS A 1 545 ? -17.766 -10.033 33.676 1.00 39.59 545 LYS A N 1
ATOM 4398 C CA . LYS A 1 545 ? -17.941 -11.035 34.739 1.00 39.59 545 LYS A CA 1
ATOM 4399 C C . LYS A 1 545 ? -18.817 -10.538 35.868 1.00 39.59 545 LYS A C 1
ATOM 4401 O O . LYS A 1 545 ? -18.492 -9.463 36.416 1.00 39.59 545 LYS A O 1
#

Foldseek 3Di:
DVVVVVVVVVVVVVPDDPVCDVVVLLLVLCQVFADPDSVVVVVVCVVDPDDSVVVSLVVLVVLLVVCVVCQLVVWAFQALDPLSLVLVVQLVVVLVVQLCPLVVVLVVVVVCCVVVVDPPVCNVVSVVVSLVSSLCRQQPVQLQVCLSSQAAGSSCSVSQKGKDALSSHRDHSVLSNCCRNVLIRVQCNVCCVPPNPVSNVVSVVQQQVVLNPDRRSDGPSCVVSRITMTRGDRDRDYDDPPPPPPPPPFDFAQEAAAAEDPLAQLFDHQLLVVLVQSLVSNHQEYEHAHELAQVSVVVNVVSCVVSVHHYWRKHKYWADDPQDIFIKMWTNFLNVDCLSVVSSVVVLVLQAVLQVLLQVLCCVVQVDHDPLCVLLVVGPSSGHDLLSVLCVQLVDPVSCPDPLLVCLVVVDPDPVSSSVVSSCQQANDPHSSDDDGHGHHLLVVCVSSVVRVIAIETELVCLVVDDLVVVLVSVVSPHQYYALFEDPHDPVSSVSRVVSCVVVVHAYAFHQNHRPPSPPVGRGSRRRQDPVCVVRNVCVVPVPD

Radius of gyration: 36.25 Å; chains: 1; bounding box: 90×56×87 Å